Protein AF-0000000079468335 (afdb_homodimer)

Sequence (752 aa):
MAADGNITKDIIYEAVAPDDFESMLDLDRYGNRSTAFDKIISATHDHFWDPLDKKYIDFDEPFDMENEMLLPENMIISLGTDYVSNHLTDWKTRVRFANQSALRSFSSILHGEQGALNLSASLCHVLLDQGAQEYAANQTREEARHVTAFAKYIKARWGRPVEAGPTLKALLIDIIGSPEVYKKIIGMQMLVEGLAMGAFATFFNNINDPLGKKLMQLVMTDEAFHHKFGKIWADRTIPHLSEAEHEIIETWAAHCFQTLLFNLVAPTQQRDLYEEFGLDPDRVIAEMAANMNDETRREDMKEQSNIFRVLVKTLLNAGIITERTRAFYAIYVDLEELKAEGDRMVGDDIAEEGIAYLQEINFKDRIAQSISIAAEMAADGNITKDIIYEAVAPDDFESMLDLDRYGNRSTAFDKIISATHDHFWDPLDKKYIDFDEPFDMENEMLLPENMIISLGTDYVSNHLTDWKTRVRFANQSALRSFSSILHGEQGALNLSASLCHVLLDQGAQEYAANQTREEARHVTAFAKYIKARWGRPVEAGPTLKALLIDIIGSPEVYKKIIGMQMLVEGLAMGAFATFFNNINDPLGKKLMQLVMTDEAFHHKFGKIWADRTIPHLSEAEHEIIETWAAHCFQTLLFNLVAPTQQRDLYEEFGLDPDRVIAEMAANMNDETRREDMKEQSNIFRVLVKTLLNAGIITERTRAFYAIYVDLEELKAEGDRMVGDDIAEEGIAYLQEINFKDRIAQSISIAAE

Radius of gyration: 28.0 Å; Cα contacts (8 Å, |Δi|>4): 1060; chains: 2; bounding box: 54×87×58 Å

Nearest PDB structures (foldseek):
  5omj-assembly1_A-2  TM=6.350E-01  e=4.710E-03  Geobacillus kaustophilus HTA426
  6i92-assembly1_A-2  TM=6.722E-01  e=2.046E-02  Geobacillus kaustophilus HTA426
  6qjv-assembly1_A  TM=6.321E-01  e=1.797E-02  Geobacillus kaustophilus HTA426
  1mty-assembly1_E  TM=4.345E-01  e=3.481E-03  Methylococcus capsulatus str. Bath
  1fyz-assembly1_A  TM=4.329E-01  e=1.167E-02  Methylococcus capsulatus

pLDDT: mean 89.31, std 13.36, range [19.62, 98.69]

InterPro domains:
  IPR009078 Ferritin-like superfamily [SSF47240] (93-313)
  IPR012348 Ribonucleotide reductase-like [G3DSA:1.10.620.20] (77-298)

Foldseek 3Di:
DDPPLQLLAQPQQGWDFLPPCVLLVDPVLVVNADCLQVVLLVCCLLLDDALVDVLQADLLDDDDQQQDAQFDPVVVLLCVFPQNVVLQVDRRLSSNLRNVLVLQVLLQVLVLLVLLLLLLVSVLSIGNRPSSNSVSVSSNVLSVSLNVNSQSNCCSNPNGGDDHFPLSVVLSCDQSPDSRVLSSLCSNLQQSLLLVQLVLLNSLVTGPDPSSVSSSLSSLLSSVSSNVSSLSSLVRRVVPDDPVSLVVQLVVLLVSLVSCLDGNSQLVRVCVSCVVSPHHSVVSNVRSVVVDDLVVQLVQLVDQSRSSVSSVLSCVSSVSDDPVCVVVCVSRYPVVVSVVVPPDHSSPVSNVVSSVVSNCSSPPDPPDDPDPPPDD/DCPDLQLQAQPQQGWDFLPPCVLLVDPVLVVNADCLQVVLLVCCLLLDDALVDVLQADLLDDDDQQQDAQFDPVVVLLCVFPQNVVLCVDRRLSSNLRNVLVLLVLLQVLVLLVLLLLLLVSVLSIGNRPSSNSVSVSSNVLSVSLNVNSQSNCCSNPNGGDDHFPLSVVLSCDQSPDSRVLSSLCSNLQQSLLLVQLVLLNSLVTGPDPSSVSSSLSSLLSSVSSNVSSLSSLVVRVVPDDPVSLVVQLVVLLVSLVSCLDGNSQLVRVCVSQVVSPHHSVVSNVRSVVVDDLVVQLVQLVDQSRSSVSSVLSCVSSVSDDPVCVVVCVSRYPVVVSVVVPPDHSSPVSNVVSSVVSNCSSPPPPPDDPDPPPDD

Secondary structure (DSSP, 8-state):
----S-TTS-TTT-B--TT-GGGGG-THHHHT---TTHHHHHGGGGG---TT-TTT--TT----TTTS-SS-GGG-GGGGSHHHHHH--SHHHHHHHHHHHHHHHHHHHHHHHHHHHHHHHHHHHHB-SHHHHHHHHHHHHHHHHHHHHHHHHHHHHTSS--PPPHHHHHHHHHHHH-S-HHHHIIIIIIIIHHHHHHHHHHHHHH---HHHHHHHHHHHHHHHHHHHHHHHHHHHHGGGS-HHHHHHHHHHHHHHHHHHHHHTT-GGG-HHHHHHTT--HHHHHHHHHHH--HHHHHHHTTSTT-HHHHHHHHHHHTT---HHHHHHHHTTS-HHHHHHTTT--TTHHHHHHHHHHHHHHHHSSTTS-----S--/----S-TTS-TTT-B--TT-GGGGG-THHHHT---TTHHHHHGGGGG---TT-TTT--TT----TTTS-SS-GGG-GGGGSHHHHHH--SHHHHHHHHHHHHHHHHHHHHHHHHHHHHHHHHHHHHB-SHHHHHHHHHHHHHHHHHHHHHHHHHHHHTSS--PPPHHHHHHHHHHHH-S-HHHHIIIIIIIIHHHHHHHHHHHHHH-S-HHHHHHHHHHHHHHHHHHHHHHHHHHHHGGGS-HHHHHHHHHHHHHHHHHHHHHTT-GGGGHHHHHHTT--HHHHHHHHHHH--HHHHHHHTTSTT-HHHHHHHHHHHTT---HHHHHHHHTTS-HHHHHHTTT--TTHHHHHHHHHHHHHHHHSS--S-----S--

Structure (mmCIF, N/CA/C/O backbone):
data_AF-0000000079468335-model_v1
#
loop_
_entity.id
_entity.type
_entity.pdbx_description
1 polymer 'Ferritin-like domain-containing protein'
#
loop_
_atom_site.group_PDB
_atom_site.id
_atom_site.type_symbol
_atom_site.label_atom_id
_atom_site.label_alt_id
_atom_site.label_comp_id
_atom_site.label_asym_id
_atom_site.label_entity_id
_atom_site.label_seq_id
_atom_site.pdbx_PDB_ins_code
_atom_site.Cartn_x
_atom_site.Cartn_y
_atom_site.Cartn_z
_atom_site.occupancy
_atom_site.B_iso_or_equiv
_atom_site.auth_seq_id
_atom_site.auth_comp_id
_atom_site.auth_asym_id
_atom_site.auth_atom_id
_atom_site.pdbx_PDB_model_num
ATOM 1 N N . MET A 1 1 ? 22.875 6.773 -27.469 1 20.38 1 MET A N 1
ATOM 2 C CA . MET A 1 1 ? 21.562 6.547 -26.891 1 20.38 1 MET A CA 1
ATOM 3 C C . MET A 1 1 ? 21.188 7.672 -25.938 1 20.38 1 MET A C 1
ATOM 5 O O . MET A 1 1 ? 21.922 7.961 -24.984 1 20.38 1 MET A O 1
ATOM 9 N N . ALA A 1 2 ? 20.5 8.859 -26.391 1 25.11 2 ALA A N 1
ATOM 10 C CA . ALA A 1 2 ? 20.438 10.297 -26.141 1 25.11 2 ALA A CA 1
ATOM 11 C C . ALA A 1 2 ? 20.156 10.594 -24.672 1 25.11 2 ALA A C 1
ATOM 13 O O . ALA A 1 2 ? 19.25 10.016 -24.078 1 25.11 2 ALA A O 1
ATOM 14 N N . ALA A 1 3 ? 20.984 10.961 -23.719 1 30.55 3 ALA A N 1
ATOM 15 C CA . ALA A 1 3 ? 21.016 11.477 -22.359 1 30.55 3 ALA A CA 1
ATOM 16 C C . ALA A 1 3 ? 19.875 12.461 -22.109 1 30.55 3 ALA A C 1
ATOM 18 O O . ALA A 1 3 ? 20.078 13.68 -22.219 1 30.55 3 ALA A O 1
ATOM 19 N N . ASP A 1 4 ? 18.688 12.344 -22.641 1 31.5 4 ASP A N 1
ATOM 20 C CA . ASP A 1 4 ? 17.688 13.406 -22.594 1 31.5 4 ASP A CA 1
ATOM 21 C C . ASP A 1 4 ? 17.344 13.781 -21.156 1 31.5 4 ASP A C 1
ATOM 23 O O . ASP A 1 4 ? 17.516 12.969 -20.25 1 31.5 4 ASP A O 1
ATOM 27 N N . GLY A 1 5 ? 17.312 14.992 -20.547 1 39.38 5 GLY A N 1
ATOM 28 C CA . GLY A 1 5 ? 17 15.836 -19.391 1 39.38 5 GLY A CA 1
ATOM 29 C C . GLY A 1 5 ? 15.922 15.25 -18.5 1 39.38 5 GLY A C 1
ATOM 30 O O . GLY A 1 5 ? 15.32 15.969 -17.703 1 39.38 5 GLY A O 1
ATOM 31 N N . ASN A 1 6 ? 15.352 14.188 -18.797 1 48.69 6 ASN A N 1
ATOM 32 C CA . ASN A 1 6 ? 14.141 13.68 -18.156 1 48.69 6 ASN A CA 1
ATOM 33 C C . ASN A 1 6 ? 14.461 12.992 -16.828 1 48.69 6 ASN A C 1
ATOM 35 O O . ASN A 1 6 ? 15.039 11.906 -16.812 1 48.69 6 ASN A O 1
ATOM 39 N N . ILE A 1 7 ? 14.703 13.828 -15.766 1 54.06 7 ILE A N 1
ATOM 40 C CA . ILE A 1 7 ? 14.891 13.422 -14.375 1 54.06 7 ILE A CA 1
ATOM 41 C C . ILE A 1 7 ? 13.867 12.359 -14.008 1 54.06 7 ILE A C 1
ATOM 43 O O . ILE A 1 7 ? 13.688 12.039 -12.828 1 54.06 7 ILE A O 1
ATOM 47 N N . THR A 1 8 ? 13.148 11.891 -14.992 1 54.62 8 THR A N 1
ATOM 48 C CA . THR A 1 8 ? 12.164 10.852 -14.711 1 54.62 8 THR A CA 1
ATOM 49 C C . THR A 1 8 ? 12.852 9.555 -14.289 1 54.62 8 THR A C 1
ATOM 51 O O . THR A 1 8 ? 12.258 8.727 -13.594 1 54.62 8 THR A O 1
ATOM 54 N N . LYS A 1 9 ? 14.219 9.508 -14.68 1 56.38 9 LYS A N 1
ATOM 55 C CA . LYS A 1 9 ? 14.852 8.227 -14.352 1 56.38 9 LYS A CA 1
ATOM 56 C C . LYS A 1 9 ? 15.695 8.344 -13.094 1 56.38 9 LYS A C 1
ATOM 58 O O . LYS A 1 9 ? 16.516 9.266 -12.969 1 56.38 9 LYS A O 1
ATOM 63 N N . ASP A 1 10 ? 15.148 7.82 -12.031 1 57.78 10 ASP A N 1
ATOM 64 C CA . ASP A 1 10 ? 15.984 7.727 -10.836 1 57.78 10 ASP A CA 1
ATOM 65 C C . ASP A 1 10 ? 17.125 6.738 -11.047 1 57.78 10 ASP A C 1
ATOM 67 O O . ASP A 1 10 ? 16.891 5.559 -11.305 1 57.78 10 ASP A O 1
ATOM 71 N N . ILE A 1 11 ? 18.266 7.27 -11.227 1 60.5 11 ILE A N 1
ATOM 72 C CA . ILE A 1 11 ? 19.453 6.5 -11.57 1 60.5 11 ILE A CA 1
ATOM 73 C C . ILE A 1 11 ? 19.656 5.387 -10.547 1 60.5 11 ILE A C 1
ATOM 75 O O . ILE A 1 11 ? 20.078 4.281 -10.898 1 60.5 11 ILE A O 1
ATOM 79 N N . ILE A 1 12 ? 19.25 5.648 -9.398 1 61.47 12 ILE A N 1
ATOM 80 C CA . ILE A 1 12 ? 19.656 4.691 -8.367 1 61.47 12 ILE A CA 1
ATOM 81 C C . ILE A 1 12 ? 18.562 3.625 -8.211 1 61.47 12 ILE A C 1
ATOM 83 O O . ILE A 1 12 ? 18.875 2.43 -8.148 1 61.47 12 ILE A O 1
ATOM 87 N N . TYR A 1 13 ? 17.391 4.035 -8.211 1 71.38 13 TYR A N 1
ATOM 88 C CA . TYR A 1 13 ? 16.359 3.037 -7.977 1 71.38 13 TYR A CA 1
ATOM 89 C C . TYR A 1 13 ? 15.641 2.678 -9.273 1 71.38 13 TYR A C 1
ATOM 91 O O . TYR A 1 13 ? 14.812 1.758 -9.297 1 71.38 13 TYR A O 1
ATOM 99 N N . GLU A 1 14 ? 16.094 3.201 -10.305 1 80.69 14 GLU A N 1
ATOM 100 C CA . GLU A 1 14 ? 15.445 3.02 -11.594 1 80.69 14 GLU A CA 1
ATOM 101 C C . GLU A 1 14 ? 13.945 3.264 -11.5 1 80.69 14 GLU A C 1
ATOM 103 O O . GLU A 1 14 ? 13.328 2.971 -10.469 1 80.69 14 GLU A O 1
ATOM 108 N N . ALA A 1 15 ? 13.414 3.953 -12.305 1 86.94 15 ALA A N 1
ATOM 109 C CA . ALA A 1 15 ? 11.992 4.273 -12.32 1 86.94 15 ALA A CA 1
ATOM 110 C C . ALA A 1 15 ? 11.398 4.102 -13.719 1 86.94 15 ALA A C 1
ATOM 112 O O . ALA A 1 15 ? 12.125 4.168 -14.719 1 86.94 15 ALA A O 1
ATOM 113 N N . VAL A 1 16 ? 10.133 3.75 -13.75 1 89 16 VAL A N 1
ATOM 114 C CA . VAL A 1 16 ? 9.398 3.602 -15 1 89 16 VAL A CA 1
ATOM 115 C C . VAL A 1 16 ? 8.125 4.434 -14.945 1 89 16 VAL A C 1
ATOM 117 O O . VAL A 1 16 ? 7.773 4.988 -13.898 1 89 16 VAL A O 1
ATOM 120 N N . ALA A 1 17 ? 7.469 4.574 -16.109 1 87.69 17 ALA A N 1
ATOM 121 C CA . ALA A 1 17 ? 6.18 5.258 -16.141 1 87.69 17 ALA A CA 1
ATOM 122 C C . ALA A 1 17 ? 5.137 4.504 -15.32 1 87.69 17 ALA A C 1
ATOM 124 O O . ALA A 1 17 ? 5.152 3.271 -15.266 1 87.69 17 ALA A O 1
ATOM 125 N N . PRO A 1 18 ? 4.23 5.191 -14.688 1 86.94 18 PRO A N 1
ATOM 126 C CA . PRO A 1 18 ? 3.254 4.543 -13.805 1 86.94 18 PRO A CA 1
ATOM 127 C C . PRO A 1 18 ? 2.381 3.529 -14.539 1 86.94 18 PRO A C 1
ATOM 129 O O . PRO A 1 18 ? 1.828 2.619 -13.922 1 86.94 18 PRO A O 1
ATOM 132 N N . ASP A 1 19 ? 2.25 3.658 -15.859 1 87.94 19 ASP A N 1
ATOM 133 C CA . ASP A 1 19 ? 1.383 2.748 -16.594 1 87.94 19 ASP A CA 1
ATOM 134 C C . ASP A 1 19 ? 2.197 1.651 -17.281 1 87.94 19 ASP A C 1
ATOM 136 O O . ASP A 1 19 ? 1.667 0.897 -18.109 1 87.94 19 ASP A O 1
ATOM 140 N N . ASP A 1 20 ? 3.455 1.596 -16.984 1 91.94 20 ASP A N 1
ATOM 141 C CA . ASP A 1 20 ? 4.328 0.598 -17.594 1 91.94 20 ASP A CA 1
ATOM 142 C C . ASP A 1 20 ? 4.5 -0.615 -16.672 1 91.94 20 ASP A C 1
ATOM 144 O O . ASP A 1 20 ? 5.613 -0.935 -16.266 1 91.94 20 ASP A O 1
ATOM 148 N N . PHE A 1 21 ? 3.443 -1.378 -16.469 1 94.5 21 PHE A N 1
ATOM 149 C CA . PHE A 1 21 ? 3.496 -2.551 -15.602 1 94.5 21 PHE A CA 1
ATOM 150 C C . PHE A 1 21 ? 4.414 -3.617 -16.188 1 94.5 21 PHE A C 1
ATOM 152 O O . PHE A 1 21 ? 5.051 -4.371 -15.453 1 94.5 21 PHE A O 1
ATOM 159 N N . GLU A 1 22 ? 4.492 -3.65 -17.469 1 93.88 22 GLU A N 1
ATOM 160 C CA . GLU A 1 22 ? 5.312 -4.668 -18.109 1 93.88 22 GLU A CA 1
ATOM 161 C C . GLU A 1 22 ? 6.758 -4.605 -17.641 1 93.88 22 GLU A C 1
ATOM 163 O O . GLU A 1 22 ? 7.414 -5.637 -17.469 1 93.88 22 GLU A O 1
ATOM 168 N N . SER A 1 23 ? 7.215 -3.398 -17.375 1 92.5 23 SER A N 1
ATOM 169 C CA . SER A 1 23 ? 8.578 -3.223 -16.891 1 92.5 23 SER A CA 1
ATOM 170 C C . SER A 1 23 ? 8.75 -3.82 -15.5 1 92.5 23 SER A C 1
ATOM 172 O O . SER A 1 23 ? 9.859 -4.188 -15.109 1 92.5 23 SER A O 1
ATOM 174 N N . MET A 1 24 ? 7.656 -3.975 -14.75 1 93.62 24 MET A N 1
ATOM 175 C CA . MET A 1 24 ? 7.703 -4.531 -13.406 1 93.62 24 MET A CA 1
ATOM 176 C C . MET A 1 24 ? 7.855 -6.051 -13.453 1 93.62 24 MET A C 1
ATOM 178 O O . MET A 1 24 ? 8.102 -6.684 -12.422 1 93.62 24 MET A O 1
ATOM 182 N N . LEU A 1 25 ? 7.777 -6.605 -14.648 1 94.56 25 LEU A N 1
ATOM 183 C CA . LEU A 1 25 ? 7.93 -8.047 -14.812 1 94.56 25 LEU A CA 1
ATOM 184 C C . LEU A 1 25 ? 9.336 -8.391 -15.305 1 94.56 25 LEU A C 1
ATOM 186 O O . LEU A 1 25 ? 9.633 -9.562 -15.562 1 94.56 25 LEU A O 1
ATOM 190 N N . ASP A 1 26 ? 10.156 -7.367 -15.359 1 92.31 26 ASP A N 1
ATOM 191 C CA . ASP A 1 26 ? 11.531 -7.598 -15.789 1 92.31 26 ASP A CA 1
ATOM 192 C C . ASP A 1 26 ? 12.273 -8.492 -14.805 1 92.31 26 ASP A C 1
ATOM 194 O O . ASP A 1 26 ? 12.188 -8.289 -13.586 1 92.31 26 ASP A O 1
ATOM 198 N N . LEU A 1 27 ? 13.07 -9.383 -15.32 1 94.19 27 LEU A N 1
ATOM 199 C CA . LEU A 1 27 ? 13.688 -10.438 -14.516 1 94.19 27 LEU A CA 1
ATOM 200 C C . LEU A 1 27 ? 14.867 -9.891 -13.719 1 94.19 27 LEU A C 1
ATOM 202 O O . LEU A 1 27 ? 15.18 -10.398 -12.641 1 94.19 27 LEU A O 1
ATOM 206 N N . ASP A 1 28 ? 15.492 -8.867 -14.156 1 91.62 28 ASP A N 1
ATOM 207 C CA . ASP A 1 28 ? 16.703 -8.359 -13.523 1 91.62 28 ASP A CA 1
ATOM 208 C C . ASP A 1 28 ? 16.391 -7.621 -12.227 1 91.62 28 ASP A C 1
ATOM 210 O O . ASP A 1 28 ? 17.281 -7.418 -11.391 1 91.62 28 ASP A O 1
ATOM 214 N N . ARG A 1 29 ? 15.188 -7.242 -12.109 1 91 29 ARG A N 1
ATOM 215 C CA . ARG A 1 29 ? 14.828 -6.43 -10.953 1 91 29 ARG A CA 1
ATOM 216 C C . ARG A 1 29 ? 14.984 -7.223 -9.656 1 91 29 ARG A C 1
ATOM 218 O O . ARG A 1 29 ? 15.328 -6.66 -8.617 1 91 29 ARG A O 1
ATOM 225 N N . TYR A 1 30 ? 14.812 -8.5 -9.742 1 89.25 30 TYR A N 1
ATOM 226 C CA . TYR A 1 30 ? 14.789 -9.32 -8.539 1 89.25 30 TYR A CA 1
ATOM 227 C C . TYR A 1 30 ? 16.203 -9.578 -8.031 1 89.25 30 TYR A C 1
ATOM 229 O O . TYR A 1 30 ? 16.422 -9.641 -6.82 1 89.25 30 TYR A O 1
ATOM 237 N N . GLY A 1 31 ? 17.141 -9.617 -8.906 1 88 31 GLY A N 1
ATOM 238 C CA . GLY A 1 31 ? 18.531 -9.758 -8.523 1 88 31 GLY A CA 1
ATOM 239 C C . GLY A 1 31 ? 19.172 -8.445 -8.109 1 88 31 GLY A C 1
ATOM 240 O O . GLY A 1 31 ? 20.172 -8.43 -7.398 1 88 31 GLY A O 1
ATOM 241 N N . ASN A 1 32 ? 18.578 -7.332 -8.422 1 89.19 32 ASN A N 1
ATOM 242 C CA . ASN A 1 32 ? 19.141 -6.004 -8.195 1 89.19 32 ASN A CA 1
ATOM 243 C C . ASN A 1 32 ? 18.469 -5.312 -7.008 1 89.19 32 ASN A C 1
ATOM 245 O O . ASN A 1 32 ? 18.625 -4.105 -6.82 1 89.19 32 ASN A O 1
ATOM 249 N N . ARG A 1 33 ? 17.812 -6.012 -6.195 1 92 33 ARG A N 1
ATOM 250 C CA . ARG A 1 33 ? 17.094 -5.426 -5.066 1 92 33 ARG A CA 1
ATOM 251 C C . ARG A 1 33 ? 18.047 -4.688 -4.137 1 92 33 ARG A C 1
ATOM 253 O O . ARG A 1 33 ? 19.031 -5.262 -3.66 1 92 33 ARG A O 1
ATOM 260 N N . SER A 1 34 ? 17.734 -3.404 -3.85 1 90.06 34 SER A N 1
ATOM 261 C CA . SER A 1 34 ? 18.484 -2.658 -2.842 1 90.06 34 SER A CA 1
ATOM 262 C C . SER A 1 34 ? 18.125 -3.119 -1.434 1 90.06 34 SER A C 1
ATOM 264 O O . SER A 1 34 ? 16.953 -3.389 -1.145 1 90.06 34 SER A O 1
ATOM 266 N N . THR A 1 35 ? 19.125 -3.129 -0.581 1 90.75 35 THR A N 1
ATOM 267 C CA . THR A 1 35 ? 18.906 -3.508 0.81 1 90.75 35 THR A CA 1
ATOM 268 C C . THR A 1 35 ? 18.797 -2.273 1.699 1 90.75 35 THR A C 1
ATOM 270 O O . THR A 1 35 ? 18.672 -2.389 2.92 1 90.75 35 THR A O 1
ATOM 273 N N . ALA A 1 36 ? 18.797 -1.124 1.112 1 87.94 36 ALA A N 1
ATOM 274 C CA . ALA A 1 36 ? 18.875 0.144 1.834 1 87.94 36 ALA A CA 1
ATOM 275 C C . ALA A 1 36 ? 17.656 0.334 2.74 1 87.94 36 ALA A C 1
ATOM 277 O O . ALA A 1 36 ? 17.734 1.031 3.754 1 87.94 36 ALA A O 1
ATOM 278 N N . PHE A 1 37 ? 16.562 -0.344 2.373 1 90.38 37 PHE A N 1
ATOM 279 C CA . PHE A 1 37 ? 15.312 -0.078 3.074 1 90.38 37 PHE A CA 1
ATOM 280 C C . PHE A 1 37 ? 14.914 -1.264 3.947 1 90.38 37 PHE A C 1
ATOM 282 O O . PHE A 1 37 ? 13.906 -1.216 4.648 1 90.38 37 PHE A O 1
ATOM 289 N N . ASP A 1 38 ? 15.68 -2.314 3.967 1 91.88 38 ASP A N 1
ATOM 290 C CA . ASP A 1 38 ? 15.312 -3.57 4.613 1 91.88 38 ASP A CA 1
ATOM 291 C C . ASP A 1 38 ? 15.086 -3.373 6.109 1 91.88 38 ASP A C 1
ATOM 293 O O . ASP A 1 38 ? 14.102 -3.871 6.664 1 91.88 38 ASP A O 1
ATOM 297 N N . LYS A 1 39 ? 15.891 -2.598 6.719 1 88.12 39 LYS A N 1
ATOM 298 C CA . LYS A 1 39 ? 15.789 -2.416 8.164 1 88.12 39 LYS A CA 1
ATOM 299 C C . LYS A 1 39 ? 14.523 -1.647 8.539 1 88.12 39 LYS A C 1
ATOM 301 O O . LYS A 1 39 ? 13.867 -1.971 9.523 1 88.12 39 LYS A O 1
ATOM 306 N N . ILE A 1 40 ? 14.227 -0.656 7.789 1 87.94 40 ILE A N 1
ATOM 307 C CA . ILE A 1 40 ? 13.062 0.159 8.117 1 87.94 40 ILE A CA 1
ATOM 308 C C . ILE A 1 40 ? 11.781 -0.616 7.797 1 87.94 40 ILE A C 1
ATOM 310 O O . ILE A 1 40 ? 10.773 -0.472 8.484 1 87.94 40 ILE A O 1
ATOM 314 N N . ILE A 1 41 ? 11.844 -1.469 6.773 1 90.31 41 ILE A N 1
ATOM 315 C CA . ILE A 1 41 ? 10.703 -2.32 6.449 1 90.31 41 ILE A CA 1
ATOM 316 C C . ILE A 1 41 ? 10.469 -3.32 7.582 1 90.31 41 ILE A C 1
ATOM 318 O O . ILE A 1 41 ? 9.344 -3.484 8.055 1 90.31 41 ILE A O 1
ATOM 322 N N . SER A 1 42 ? 11.508 -3.875 8.062 1 87.5 42 SER A N 1
ATOM 323 C CA . SER A 1 42 ? 11.422 -4.879 9.117 1 87.5 42 SER A CA 1
ATOM 324 C C . SER A 1 42 ? 10.922 -4.273 10.422 1 87.5 42 SER A C 1
ATOM 326 O O . SER A 1 42 ? 10.25 -4.945 11.211 1 87.5 42 SER A O 1
ATOM 328 N N . ALA A 1 43 ? 11.156 -3.008 10.648 1 85.31 43 ALA A N 1
ATOM 329 C CA . ALA A 1 43 ? 10.82 -2.34 11.906 1 85.31 43 ALA A CA 1
ATOM 330 C C . ALA A 1 43 ? 9.336 -2.004 11.969 1 85.31 43 ALA A C 1
ATOM 332 O O . ALA A 1 43 ? 8.82 -1.614 13.023 1 85.31 43 ALA A O 1
ATOM 333 N N . THR A 1 44 ? 8.625 -2.217 10.891 1 84.31 44 THR A N 1
ATOM 334 C CA . THR A 1 44 ? 7.23 -1.803 10.82 1 84.31 44 THR A CA 1
ATOM 335 C C . THR A 1 44 ? 6.391 -2.553 11.844 1 84.31 44 THR A C 1
ATOM 337 O O . THR A 1 44 ? 5.445 -1.995 12.406 1 84.31 44 THR A O 1
ATOM 340 N N . HIS A 1 45 ? 6.707 -3.781 12.102 1 81.75 45 HIS A N 1
ATOM 341 C CA . HIS A 1 45 ? 5.965 -4.574 13.07 1 81.75 45 HIS A CA 1
ATOM 342 C C . HIS A 1 45 ? 6.109 -4.004 14.477 1 81.75 45 HIS A C 1
ATOM 344 O O . HIS A 1 45 ? 5.176 -4.078 15.281 1 81.75 45 HIS A O 1
ATOM 350 N N . ASP A 1 46 ? 7.184 -3.348 14.727 1 81.94 46 ASP A N 1
ATOM 351 C CA . ASP A 1 46 ? 7.508 -2.867 16.062 1 81.94 46 ASP A CA 1
ATOM 352 C C . ASP A 1 46 ? 6.707 -1.614 16.406 1 81.94 46 ASP A C 1
ATOM 354 O O . ASP A 1 46 ? 6.512 -1.298 17.578 1 81.94 46 ASP A O 1
ATOM 358 N N . HIS A 1 47 ? 6.273 -0.956 15.414 1 88.38 47 HIS A N 1
ATOM 359 C CA . HIS A 1 47 ? 5.547 0.275 15.711 1 88.38 47 HIS A CA 1
ATOM 360 C C . HIS A 1 47 ? 4.148 0.244 15.102 1 88.38 47 HIS A C 1
ATOM 362 O O . HIS A 1 47 ? 3.57 1.293 14.812 1 88.38 47 HIS A O 1
ATOM 368 N N . PHE A 1 48 ? 3.67 -0.942 14.984 1 90.62 48 PHE A N 1
ATOM 369 C CA . PHE A 1 48 ? 2.309 -1.098 14.484 1 90.62 48 PHE A CA 1
ATOM 370 C C . PHE A 1 48 ? 1.296 -0.571 15.492 1 90.62 48 PHE A C 1
ATOM 372 O O . PHE A 1 48 ? 1.446 -0.781 16.703 1 90.62 48 PHE A O 1
ATOM 379 N N . TRP A 1 49 ? 0.307 0.086 15.023 1 95.31 49 TRP A N 1
ATOM 380 C CA . TRP A 1 49 ? -0.878 0.448 15.797 1 95.31 49 TRP A CA 1
ATOM 381 C C . TRP A 1 49 ? -2.113 0.496 14.906 1 95.31 49 TRP A C 1
ATOM 383 O O . TRP A 1 49 ? -2.002 0.608 13.68 1 95.31 49 TRP A O 1
ATOM 393 N N . ASP A 1 50 ? -3.275 0.25 15.5 1 94.94 50 ASP A N 1
ATOM 394 C CA . ASP A 1 50 ? -4.562 0.182 14.82 1 94.94 50 ASP A CA 1
ATOM 395 C C . ASP A 1 50 ? -5.516 1.255 15.336 1 94.94 50 ASP A C 1
ATOM 397 O O . ASP A 1 50 ? -5.957 1.196 16.484 1 94.94 50 ASP A O 1
ATOM 401 N N . PRO A 1 51 ? -5.867 2.24 14.453 1 96.62 51 PRO A N 1
ATOM 402 C CA . PRO A 1 51 ? -6.766 3.309 14.891 1 96.62 51 PRO A CA 1
ATOM 403 C C . PRO A 1 51 ? -8.18 2.809 15.188 1 96.62 51 PRO A C 1
ATOM 405 O O . PRO A 1 51 ? -9.008 3.555 15.719 1 96.62 51 PRO A O 1
ATOM 408 N N . LEU A 1 52 ? -8.461 1.539 14.945 1 95.19 52 LEU A N 1
ATOM 409 C CA . LEU A 1 52 ? -9.789 0.994 15.172 1 95.19 52 LEU A CA 1
ATOM 410 C C . LEU A 1 52 ? -9.828 0.176 16.453 1 95.19 52 LEU A C 1
ATOM 412 O O . LEU A 1 52 ? -10.875 -0.356 16.828 1 95.19 52 LEU A O 1
ATOM 416 N N . ASP A 1 53 ? -8.734 0.071 17.094 1 94.38 53 ASP A N 1
ATOM 417 C CA . ASP A 1 53 ? -8.617 -0.692 18.344 1 94.38 53 ASP A CA 1
ATOM 418 C C . ASP A 1 53 ? -8.367 0.229 19.531 1 94.38 53 ASP A C 1
ATOM 420 O O . ASP A 1 53 ? -7.348 0.917 19.594 1 94.38 53 ASP A O 1
ATOM 424 N N . LYS A 1 54 ? -9.156 0.177 20.516 1 95.25 54 LYS A N 1
ATOM 425 C CA . LYS A 1 54 ? -9.117 1.068 21.672 1 95.25 54 LYS A CA 1
ATOM 426 C C . LYS A 1 54 ? -7.871 0.82 22.516 1 95.25 54 LYS A C 1
ATOM 428 O O . LYS A 1 54 ? -7.496 1.657 23.344 1 95.25 54 LYS A O 1
ATOM 433 N N . LYS A 1 55 ? -7.227 -0.306 22.281 1 92.75 55 LYS A N 1
ATOM 434 C CA . LYS A 1 55 ? -6.008 -0.553 23.031 1 92.75 55 LYS A CA 1
ATOM 435 C C . LYS A 1 55 ? -4.902 0.421 22.641 1 92.75 55 LYS A C 1
ATOM 437 O O . LYS A 1 55 ? -4.004 0.707 23.438 1 92.75 55 LYS A O 1
ATOM 442 N N . TYR A 1 56 ? -4.984 0.92 21.391 1 95.19 56 TYR A N 1
ATOM 443 C CA . TYR A 1 56 ? -3.982 1.871 20.922 1 95.19 56 TYR A CA 1
ATOM 444 C C . TYR A 1 56 ? -4.457 3.305 21.109 1 95.19 56 TYR A C 1
ATOM 446 O O . TYR A 1 56 ? -3.701 4.156 21.578 1 95.19 56 TYR A O 1
ATOM 454 N N . ILE A 1 57 ? -5.672 3.6 20.812 1 97.06 57 ILE A N 1
ATOM 455 C CA . ILE A 1 57 ? -6.242 4.941 20.859 1 97.06 57 ILE A CA 1
ATOM 456 C C . ILE A 1 57 ? -7.762 4.855 20.938 1 97.06 57 ILE A C 1
ATOM 458 O O . ILE A 1 57 ? -8.391 4.109 20.188 1 97.06 57 ILE A O 1
ATOM 462 N N . ASP A 1 58 ? -8.375 5.562 21.875 1 98 58 ASP A N 1
ATOM 463 C CA . ASP A 1 58 ? -9.812 5.559 22.109 1 98 58 ASP A CA 1
ATOM 464 C C . ASP A 1 58 ? -10.438 6.895 21.719 1 98 58 ASP A C 1
ATOM 466 O O . ASP A 1 58 ? -10.438 7.844 22.5 1 98 58 ASP A O 1
ATOM 470 N N . PHE A 1 59 ? -11.125 6.938 20.609 1 98.06 59 PHE A N 1
ATOM 471 C CA . PHE A 1 59 ? -11.648 8.18 20.047 1 98.06 59 PHE A CA 1
ATOM 472 C C . PHE A 1 59 ? -12.914 8.609 20.781 1 98.06 59 PHE A C 1
ATOM 474 O O . PHE A 1 59 ? -13.453 9.68 20.516 1 98.06 59 PHE A O 1
ATOM 481 N N . ASP A 1 60 ? -13.336 7.832 21.812 1 97.44 60 ASP A N 1
ATOM 482 C CA . ASP A 1 60 ? -14.492 8.203 22.625 1 97.44 60 ASP A CA 1
ATOM 483 C C . ASP A 1 60 ? -14.07 9.086 23.797 1 97.44 60 ASP A C 1
ATOM 485 O O . ASP A 1 60 ? -14.922 9.641 24.5 1 97.44 60 ASP A O 1
ATOM 489 N N . GLU A 1 61 ? -12.812 9.203 24.016 1 97.62 61 GLU A N 1
ATOM 490 C CA . GLU A 1 61 ? -12.344 10.07 25.094 1 97.62 61 GLU A CA 1
ATOM 491 C C . GLU A 1 61 ? -12.906 11.484 24.953 1 97.62 61 GLU A C 1
ATOM 493 O O . GLU A 1 61 ? -12.773 12.102 23.891 1 97.62 61 GLU A O 1
ATOM 498 N N . PRO A 1 62 ? -13.477 12 25.984 1 97.38 62 PRO A N 1
ATOM 499 C CA . PRO A 1 62 ? -14.148 13.297 25.859 1 97.38 62 PRO A CA 1
ATOM 500 C C . PRO A 1 62 ? -13.172 14.469 25.938 1 97.38 62 PRO A C 1
ATOM 502 O O . PRO A 1 62 ? -12.055 14.32 26.438 1 97.38 62 PRO A O 1
ATOM 505 N N . PHE A 1 63 ? -13.609 15.617 25.422 1 98.38 63 PHE A N 1
ATOM 506 C CA . PHE A 1 63 ? -12.969 16.922 25.516 1 98.38 63 PHE A CA 1
ATOM 507 C C . PHE A 1 63 ? -14 18.047 25.453 1 98.38 63 PHE A C 1
ATOM 509 O O . PHE A 1 63 ? -14.953 17.969 24.672 1 98.38 63 PHE A O 1
ATOM 516 N N . ASP A 1 64 ? -13.906 19.047 26.281 1 98.38 64 ASP A N 1
ATOM 517 C CA . ASP A 1 64 ? -14.891 20.125 26.344 1 98.38 64 ASP A CA 1
ATOM 518 C C . ASP A 1 64 ? -14.656 21.141 25.219 1 98.38 64 ASP A C 1
ATOM 520 O O . ASP A 1 64 ? -14.172 22.25 25.469 1 98.38 64 ASP A O 1
ATOM 524 N N . MET A 1 65 ? -15.172 20.906 24.094 1 97.88 65 MET A N 1
ATOM 525 C CA . MET A 1 65 ? -14.961 21.703 22.891 1 97.88 65 MET A CA 1
ATOM 526 C C . MET A 1 65 ? -15.641 23.062 23.016 1 97.88 65 MET A C 1
ATOM 528 O O . MET A 1 65 ? -15.305 24 22.281 1 97.88 65 MET A O 1
ATOM 532 N N . GLU A 1 66 ? -16.469 23.25 23.922 1 97 66 GLU A N 1
ATOM 533 C CA . GLU A 1 66 ? -17.234 24.484 24.047 1 97 66 GLU A CA 1
ATOM 534 C C . GLU A 1 66 ? -16.531 25.484 24.969 1 97 66 GLU A C 1
ATOM 536 O O . GLU A 1 66 ? -16.719 26.703 24.844 1 97 66 GLU A O 1
ATOM 541 N N . ASN A 1 67 ? -15.727 24.891 25.859 1 98 67 ASN A N 1
ATOM 542 C CA . ASN A 1 67 ? -15.172 25.781 26.875 1 98 67 ASN A CA 1
ATOM 543 C C . ASN A 1 67 ? -13.648 25.719 26.906 1 98 67 ASN A C 1
ATOM 545 O O . ASN A 1 67 ? -13.008 26.5 27.594 1 98 67 ASN A O 1
ATOM 549 N N . GLU A 1 68 ? -13.062 24.812 26.188 1 98.31 68 GLU A N 1
ATOM 550 C CA . GLU A 1 68 ? -11.609 24.672 26.188 1 98.31 68 GLU A CA 1
ATOM 551 C C . GLU A 1 68 ? -11.055 24.719 24.766 1 98.31 68 GLU A C 1
ATOM 553 O O . GLU A 1 68 ? -11.594 24.094 23.859 1 98.31 68 GLU A O 1
ATOM 558 N N . MET A 1 69 ? -10.008 25.547 24.625 1 98.44 69 MET A N 1
ATOM 559 C CA . MET A 1 69 ? -9.312 25.578 23.344 1 98.44 69 MET A CA 1
ATOM 560 C C . MET A 1 69 ? -8.43 24.359 23.156 1 98.44 69 MET A C 1
ATOM 562 O O . MET A 1 69 ? -7.703 23.969 24.078 1 98.44 69 MET A O 1
ATOM 566 N N . LEU A 1 70 ? -8.516 23.75 22.016 1 98.38 70 LEU A N 1
ATOM 567 C CA . LEU A 1 70 ? -7.656 22.609 21.703 1 98.38 70 LEU A CA 1
ATOM 568 C C . LEU A 1 70 ? -6.188 23.031 21.672 1 98.38 70 LEU A C 1
ATOM 570 O O . LEU A 1 70 ? -5.316 22.266 22.109 1 98.38 70 LEU A O 1
ATOM 574 N N . LEU A 1 71 ? -5.965 24.203 21.125 1 97.56 71 LEU A N 1
ATOM 575 C CA . LEU A 1 71 ? -4.629 24.781 21.047 1 97.56 71 LEU A CA 1
ATOM 576 C C . LEU A 1 71 ? -4.559 26.078 21.828 1 97.56 71 LEU A C 1
ATOM 578 O O . LEU A 1 71 ? -5.555 26.797 21.938 1 97.56 71 LEU A O 1
ATOM 582 N N . PRO A 1 72 ? -3.369 26.344 22.344 1 96.56 72 PRO A N 1
ATOM 583 C CA . PRO A 1 72 ? -3.234 27.625 23.047 1 96.56 72 PRO A CA 1
ATOM 584 C C . PRO A 1 72 ? -3.57 28.828 22.156 1 96.56 72 PRO A C 1
ATOM 586 O O . PRO A 1 72 ? -3.283 28.797 20.953 1 96.56 72 PRO A O 1
ATOM 589 N N . GLU A 1 73 ? -4.062 29.828 22.781 1 95.81 73 GLU A N 1
ATOM 590 C CA . GLU A 1 73 ? -4.586 30.984 22.062 1 95.81 73 GLU A CA 1
ATOM 591 C C . GLU A 1 73 ? -3.508 31.641 21.188 1 95.81 73 GLU A C 1
ATOM 593 O O . GLU A 1 73 ? -3.793 32.125 20.094 1 95.81 73 GLU A O 1
ATOM 598 N N . ASN A 1 74 ? -2.281 31.641 21.672 1 91.81 74 ASN A N 1
ATOM 599 C CA . ASN A 1 74 ? -1.199 32.312 20.969 1 91.81 74 ASN A CA 1
ATOM 600 C C . ASN A 1 74 ? -0.87 31.609 19.641 1 91.81 74 ASN A C 1
ATOM 602 O O . ASN A 1 74 ? -0.163 32.188 18.812 1 91.81 74 ASN A O 1
ATOM 606 N N . MET A 1 75 ? -1.439 30.391 19.422 1 91.81 75 MET A N 1
ATOM 607 C CA . MET A 1 75 ? -1.213 29.656 18.172 1 91.81 75 MET A CA 1
ATOM 608 C C . MET A 1 75 ? -2.281 30 17.141 1 91.81 75 MET A C 1
ATOM 610 O O . MET A 1 75 ? -2.154 29.641 15.977 1 91.81 75 MET A O 1
ATOM 614 N N . ILE A 1 76 ? -3.309 30.641 17.641 1 94 76 ILE A N 1
ATOM 615 C CA . ILE A 1 76 ? -4.332 31.141 16.734 1 94 76 ILE A CA 1
ATOM 616 C C . ILE A 1 76 ? -3.973 32.562 16.281 1 94 76 ILE A C 1
ATOM 618 O O . ILE A 1 76 ? -4.402 33.531 16.891 1 94 76 ILE A O 1
ATOM 622 N N . ILE A 1 77 ? -3.326 32.656 15.234 1 88.81 77 ILE A N 1
ATOM 623 C CA . ILE A 1 77 ? -2.635 33.875 14.805 1 88.81 77 ILE A CA 1
ATOM 624 C C . ILE A 1 77 ? -3.631 35.031 14.703 1 88.81 77 ILE A C 1
ATOM 626 O O . ILE A 1 77 ? -3.33 36.156 15.117 1 88.81 77 ILE A O 1
ATOM 630 N N . SER A 1 78 ? -4.77 34.812 14.195 1 93.31 78 SER A N 1
ATOM 631 C CA . SER A 1 78 ? -5.758 35.875 13.992 1 93.31 78 SER A CA 1
ATOM 632 C C . SER A 1 78 ? -6.23 36.469 15.32 1 93.31 78 SER A C 1
ATOM 634 O O . SER A 1 78 ? -6.617 37.625 15.391 1 93.31 78 SER A O 1
ATOM 636 N N . LEU A 1 79 ? -6.195 35.656 16.328 1 94.94 79 LEU A N 1
ATOM 637 C CA . LEU A 1 79 ? -6.609 36.156 17.641 1 94.94 79 LEU A CA 1
ATOM 638 C C . LEU A 1 79 ? -5.578 37.125 18.219 1 94.94 79 LEU A C 1
ATOM 640 O O . LEU A 1 79 ? -5.859 37.844 19.188 1 94.94 79 LEU A O 1
ATOM 644 N N . GLY A 1 80 ? -4.43 37.156 17.609 1 91.62 80 GLY A N 1
ATOM 645 C CA . GLY A 1 80 ? -3.4 38.094 18 1 91.62 80 GLY A CA 1
ATOM 646 C C . GLY A 1 80 ? -3.648 39.5 17.484 1 91.62 80 GLY A C 1
ATOM 647 O O . GLY A 1 80 ? -3.006 40.438 17.938 1 91.62 80 GLY A O 1
ATOM 648 N N . THR A 1 81 ? -4.582 39.656 16.594 1 93.75 81 THR A N 1
ATOM 649 C CA . THR A 1 81 ? -4.934 40.969 16.094 1 93.75 81 THR A CA 1
ATOM 650 C C . THR A 1 81 ? -5.957 41.656 17.016 1 93.75 81 THR A C 1
ATOM 652 O O . THR A 1 81 ? -6.812 40.969 17.594 1 93.75 81 THR A O 1
ATOM 655 N N . ASP A 1 82 ? -5.867 42.938 17.031 1 95.81 82 ASP A N 1
ATOM 656 C CA . ASP A 1 82 ? -6.82 43.688 17.828 1 95.81 82 ASP A CA 1
ATOM 657 C C . ASP A 1 82 ? -8.242 43.531 17.297 1 95.81 82 ASP A C 1
ATOM 659 O O . ASP A 1 82 ? -9.188 43.375 18.062 1 95.81 82 ASP A O 1
ATOM 663 N N . TYR A 1 83 ? -8.375 43.562 16.094 1 97.25 83 TYR A N 1
ATOM 664 C CA . TYR A 1 83 ? -9.688 43.5 15.461 1 97.25 83 TYR A CA 1
ATOM 665 C C . TYR A 1 83 ? -10.422 42.219 15.844 1 97.25 83 TYR A C 1
ATOM 667 O O . TYR A 1 83 ? -11.562 42.25 16.312 1 97.25 83 TYR A O 1
ATOM 675 N N . VAL A 1 84 ? -9.727 41.094 15.711 1 97.56 84 VAL A N 1
ATOM 676 C CA . VAL A 1 84 ? -10.352 39.812 15.977 1 97.56 84 VAL A CA 1
ATOM 677 C C . VAL A 1 84 ? -10.578 39.625 17.484 1 97.56 84 VAL A C 1
ATOM 679 O O . VAL A 1 84 ? -11.656 39.219 17.906 1 97.56 84 VAL A O 1
ATOM 682 N N . SER A 1 85 ? -9.578 40 18.234 1 97.06 85 SER A N 1
ATOM 683 C CA . SER A 1 85 ? -9.648 39.844 19.688 1 97.06 85 SER A CA 1
ATOM 684 C C . SER A 1 85 ? -10.766 40.688 20.281 1 97.06 85 SER A C 1
ATOM 686 O O . SER A 1 85 ? -11.477 40.25 21.188 1 97.06 85 SER A O 1
ATOM 688 N N . ASN A 1 86 ? -10.922 41.875 19.75 1 97.31 86 ASN A N 1
ATOM 689 C CA . ASN A 1 86 ? -11.922 42.781 20.281 1 97.31 86 ASN A CA 1
ATOM 690 C C . ASN A 1 86 ? -13.328 42.406 19.828 1 97.31 86 ASN A C 1
ATOM 692 O O . ASN A 1 86 ? -14.312 42.75 20.484 1 97.31 86 ASN A O 1
ATOM 696 N N . HIS A 1 87 ? -13.383 41.719 18.766 1 97.5 87 HIS A N 1
ATOM 697 C CA . HIS A 1 87 ? -14.672 41.25 18.266 1 97.5 87 HIS A CA 1
ATOM 698 C C . HIS A 1 87 ? -15.164 40.031 19.031 1 97.5 87 HIS A C 1
ATOM 700 O O . HIS A 1 87 ? -16.359 39.875 19.266 1 97.5 87 HIS A O 1
ATOM 706 N N . LEU A 1 88 ? -14.242 39.188 19.391 1 97.75 88 LEU A N 1
ATOM 707 C CA . LEU A 1 88 ? -14.578 37.906 20.031 1 97.75 88 LEU A CA 1
ATOM 708 C C . LEU A 1 88 ? -14.383 38 21.547 1 97.75 88 LEU A C 1
ATOM 710 O O . LEU A 1 88 ? -13.555 37.281 22.109 1 97.75 88 LEU A O 1
ATOM 714 N N . THR A 1 89 ? -15.266 38.688 22.219 1 96.5 89 THR A N 1
ATOM 715 C CA . THR A 1 89 ? -15.102 39 23.641 1 96.5 89 THR A CA 1
ATOM 716 C C . THR A 1 89 ? -15.75 37.906 24.5 1 96.5 89 THR A C 1
ATOM 718 O O . THR A 1 89 ? -15.344 37.719 25.656 1 96.5 89 THR A O 1
ATOM 721 N N . ASP A 1 90 ? -16.719 37.219 23.969 1 97.12 90 ASP A N 1
ATOM 722 C CA . ASP A 1 90 ? -17.344 36.125 24.672 1 97.12 90 ASP A CA 1
ATOM 723 C C . ASP A 1 90 ? -16.469 34.875 24.641 1 97.12 90 ASP A C 1
ATOM 725 O O . ASP A 1 90 ? -16.031 34.438 23.578 1 97.12 90 ASP A O 1
ATOM 729 N N . TRP A 1 91 ? -16.25 34.281 25.812 1 97.38 91 TRP A N 1
ATOM 730 C CA . TRP A 1 91 ? -15.281 33.188 25.906 1 97.38 91 TRP A CA 1
ATOM 731 C C . TRP A 1 91 ? -15.719 32 25.078 1 97.38 91 TRP A C 1
ATOM 733 O O . TRP A 1 91 ? -14.914 31.438 24.328 1 97.38 91 TRP A O 1
ATOM 743 N N . LYS A 1 92 ? -16.938 31.641 25.141 1 97.62 92 LYS A N 1
ATOM 744 C CA . LYS A 1 92 ? -17.422 30.469 24.406 1 97.62 92 LYS A CA 1
ATOM 745 C C . LYS A 1 92 ? -17.281 30.672 22.891 1 97.62 92 LYS A C 1
ATOM 747 O O . LYS A 1 92 ? -16.891 29.75 22.172 1 97.62 92 LYS A O 1
ATOM 752 N N . THR A 1 93 ? -17.625 31.875 22.453 1 97.88 93 THR A N 1
ATOM 753 C CA . THR A 1 93 ? -17.484 32.188 21.031 1 97.88 93 THR A CA 1
ATOM 754 C C . THR A 1 93 ? -16.016 32.188 20.625 1 97.88 93 THR A C 1
ATOM 756 O O . THR A 1 93 ? -15.664 31.719 19.547 1 97.88 93 THR A O 1
ATOM 759 N N . ARG A 1 94 ? -15.156 32.75 21.5 1 97.94 94 ARG A N 1
ATOM 760 C CA . ARG A 1 94 ? -13.719 32.812 21.266 1 97.94 94 ARG A CA 1
ATOM 761 C C . ARG A 1 94 ? -13.125 31.406 21.172 1 97.94 94 ARG A C 1
ATOM 763 O O . ARG A 1 94 ? -12.328 31.109 20.281 1 97.94 94 ARG A O 1
ATOM 770 N N . VAL A 1 95 ? -13.602 30.516 22.047 1 98.38 95 VAL A N 1
ATOM 771 C CA . VAL A 1 95 ? -13.164 29.125 22.047 1 98.38 95 VAL A CA 1
ATOM 772 C C . VAL A 1 95 ? -13.617 28.453 20.75 1 98.38 95 VAL A C 1
ATOM 774 O O . VAL A 1 95 ? -12.836 27.734 20.109 1 98.38 95 VAL A O 1
ATOM 777 N N . ARG A 1 96 ? -14.852 28.688 20.375 1 98.12 96 ARG A N 1
ATOM 778 C CA . ARG A 1 96 ? -15.367 28.094 19.141 1 98.12 96 ARG A CA 1
ATOM 779 C C . ARG A 1 96 ? -14.555 28.547 17.938 1 98.12 96 ARG A C 1
ATOM 781 O O . ARG A 1 96 ? -14.273 27.75 17.047 1 98.12 96 ARG A O 1
ATOM 788 N N . PHE A 1 97 ? -14.234 29.844 17.922 1 98.25 97 PHE A N 1
ATOM 789 C CA . PHE A 1 97 ? -13.414 30.375 16.844 1 98.25 97 PHE A CA 1
ATOM 790 C C . PHE A 1 97 ? -12.062 29.672 16.797 1 98.25 97 PHE A C 1
ATOM 792 O O . PHE A 1 97 ? -11.625 29.234 15.727 1 98.25 97 PHE A O 1
ATOM 799 N N . ALA A 1 98 ? -11.406 29.547 17.938 1 98.12 98 ALA A N 1
ATOM 800 C CA . ALA A 1 98 ? -10.094 28.906 18.031 1 98.12 98 ALA A CA 1
ATOM 801 C C . ALA A 1 98 ? -10.156 27.453 17.578 1 98.12 98 ALA A C 1
ATOM 803 O O . ALA A 1 98 ? -9.297 27 16.828 1 98.12 98 ALA A O 1
ATOM 804 N N . ASN A 1 99 ? -11.188 26.766 18 1 98.62 99 ASN A N 1
ATOM 805 C CA . ASN A 1 99 ? -11.305 25.344 17.688 1 98.62 99 ASN A CA 1
ATOM 806 C C . ASN A 1 99 ? -11.688 25.141 16.219 1 98.62 99 ASN A C 1
ATOM 808 O O . ASN A 1 99 ? -11.289 24.141 15.609 1 98.62 99 ASN A O 1
ATOM 812 N N . GLN A 1 100 ? -12.406 26.094 15.656 1 97.75 100 GLN A N 1
ATOM 813 C CA . GLN A 1 100 ? -12.688 26.031 14.227 1 97.75 100 GLN A CA 1
ATOM 814 C C . GLN A 1 100 ? -11.43 26.328 13.406 1 97.75 100 GLN A C 1
ATOM 816 O O . GLN A 1 100 ? -11.242 25.766 12.328 1 97.75 100 GLN A O 1
ATOM 821 N N . SER A 1 101 ? -10.609 27.203 13.914 1 96.06 101 SER A N 1
ATOM 822 C CA . SER A 1 101 ? -9.312 27.422 13.281 1 96.06 101 SER A CA 1
ATOM 823 C C . SER A 1 101 ? -8.461 26.156 13.312 1 96.06 101 SER A C 1
ATOM 825 O O . SER A 1 101 ? -7.84 25.797 12.312 1 96.06 101 SER A O 1
ATOM 827 N N . ALA A 1 102 ? -8.453 25.469 14.414 1 96.81 102 ALA A N 1
ATOM 828 C CA . ALA A 1 102 ? -7.727 24.203 14.555 1 96.81 102 ALA A CA 1
ATOM 829 C C . ALA A 1 102 ? -8.258 23.156 13.586 1 96.81 102 ALA A C 1
ATOM 831 O O . ALA A 1 102 ? -7.492 22.375 13.031 1 96.81 102 ALA A O 1
ATOM 832 N N . LEU A 1 103 ? -9.57 23.172 13.391 1 97.25 103 LEU A N 1
ATOM 833 C CA . LEU A 1 103 ? -10.188 22.25 12.445 1 97.25 103 LEU A CA 1
ATOM 834 C C . LEU A 1 103 ? -9.547 22.359 11.07 1 97.25 103 LEU A C 1
ATOM 836 O O . LEU A 1 103 ? -9.297 21.344 10.406 1 97.25 103 LEU A O 1
ATOM 840 N N . ARG A 1 104 ? -9.273 23.547 10.672 1 95.06 104 ARG A N 1
ATOM 841 C CA . ARG A 1 104 ? -8.688 23.781 9.352 1 95.06 104 ARG A CA 1
ATOM 842 C C . ARG A 1 104 ? -7.281 23.188 9.273 1 95.06 104 ARG A C 1
ATOM 844 O O . ARG A 1 104 ? -6.895 22.625 8.25 1 95.06 104 ARG A O 1
ATOM 851 N N . SER A 1 105 ? -6.547 23.297 10.32 1 94.56 105 SER A N 1
ATOM 852 C CA . SER A 1 1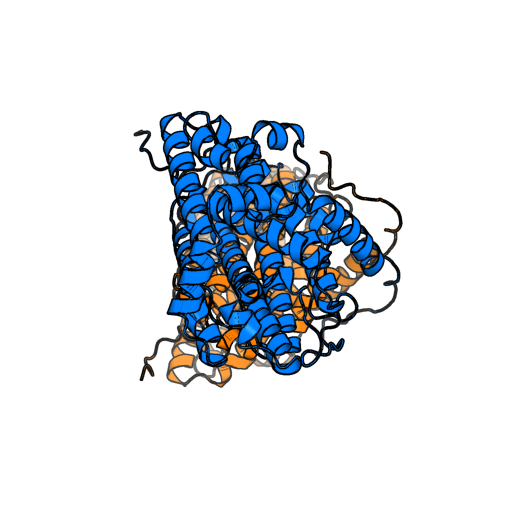05 ? -5.211 22.703 10.367 1 94.56 105 SER A CA 1
ATOM 853 C C . SER A 1 105 ? -5.281 21.188 10.336 1 94.56 105 SER A C 1
ATOM 855 O O . SER A 1 105 ? -4.566 20.547 9.562 1 94.56 105 SER A O 1
ATOM 857 N N . PHE A 1 106 ? -6.184 20.609 11.117 1 96.94 106 PHE A N 1
ATOM 858 C CA . PHE A 1 106 ? -6.305 19.156 11.195 1 96.94 106 PHE A CA 1
ATOM 859 C C . PHE A 1 106 ? -6.879 18.594 9.898 1 96.94 106 PHE A C 1
ATOM 861 O O . PHE A 1 106 ? -6.52 17.5 9.477 1 96.94 106 PHE A O 1
ATOM 868 N N . SER A 1 107 ? -7.762 19.391 9.305 1 96.62 107 SER A N 1
ATOM 869 C CA . SER A 1 107 ? -8.273 18.969 8 1 96.62 107 SER A CA 1
ATOM 870 C C . SER A 1 107 ? -7.164 18.969 6.949 1 96.62 107 SER A C 1
ATOM 872 O O . SER A 1 107 ? -7.098 18.078 6.105 1 96.62 107 SER A O 1
ATOM 874 N N . SER A 1 108 ? -6.312 19.984 7 1 94.94 108 SER A N 1
ATOM 875 C CA . SER A 1 108 ? -5.168 20.031 6.094 1 94.94 108 SER A CA 1
ATOM 876 C C . SER A 1 108 ? -4.262 18.828 6.289 1 94.94 108 SER A C 1
ATOM 878 O O . SER A 1 108 ? -3.764 18.25 5.32 1 94.94 108 SER A O 1
ATOM 880 N N . ILE A 1 109 ? -4.066 18.422 7.488 1 96.19 109 ILE A N 1
ATOM 881 C CA . ILE A 1 109 ? -3.244 17.266 7.797 1 96.19 109 ILE A CA 1
ATOM 882 C C . ILE A 1 109 ? -3.896 16 7.23 1 96.19 109 ILE A C 1
ATOM 884 O O . ILE A 1 109 ? -3.229 15.188 6.594 1 96.19 109 ILE A O 1
ATOM 888 N N . LEU A 1 110 ? -5.207 15.867 7.445 1 97.38 110 LEU A N 1
ATOM 889 C CA . LEU A 1 110 ? -5.945 14.727 6.91 1 97.38 110 LEU A CA 1
ATOM 890 C C . LEU A 1 110 ? -5.773 14.625 5.398 1 97.38 110 LEU A C 1
ATOM 892 O O . LEU A 1 110 ? -5.461 13.547 4.879 1 97.38 110 LEU A O 1
ATOM 896 N N . HIS A 1 111 ? -5.93 15.742 4.711 1 96.81 111 HIS A N 1
ATOM 897 C CA . HIS A 1 111 ? -5.797 15.758 3.258 1 96.81 111 HIS A CA 1
ATOM 898 C C . HIS A 1 111 ? -4.359 15.492 2.832 1 96.81 111 HIS A C 1
ATOM 900 O O . HIS A 1 111 ? -4.117 14.859 1.802 1 96.81 111 HIS A O 1
ATOM 906 N N . GLY A 1 112 ? -3.459 16.016 3.617 1 96.5 112 GLY A N 1
ATOM 907 C CA . GLY A 1 112 ? -2.064 15.688 3.377 1 96.5 112 GLY A CA 1
ATOM 908 C C . GLY A 1 112 ? -1.777 14.203 3.49 1 96.5 112 GLY A C 1
ATOM 909 O O . GLY A 1 112 ? -1.057 13.641 2.662 1 96.5 112 GLY A O 1
ATOM 910 N N . GLU A 1 113 ? -2.367 13.547 4.516 1 97.31 113 GLU A N 1
ATOM 911 C CA . GLU A 1 113 ? -2.201 12.109 4.684 1 97.31 113 GLU A CA 1
ATOM 912 C C . GLU A 1 113 ? -2.814 11.344 3.518 1 97.31 113 GLU A C 1
ATOM 914 O O . GLU A 1 113 ? -2.26 10.336 3.066 1 97.31 113 GLU A O 1
ATOM 919 N N . GLN A 1 114 ? -3.969 11.836 3.102 1 97.75 114 GLN A N 1
ATOM 920 C CA . GLN A 1 114 ? -4.586 11.234 1.925 1 97.75 114 GLN A CA 1
ATOM 921 C C . GLN A 1 114 ? -3.674 11.352 0.706 1 97.75 114 GLN A C 1
ATOM 923 O O . GLN A 1 114 ? -3.539 10.398 -0.07 1 97.75 114 GLN A O 1
ATOM 928 N N . GLY A 1 115 ? -3.113 12.508 0.538 1 97.56 115 GLY A N 1
ATOM 929 C CA . GLY A 1 115 ? -2.145 12.68 -0.534 1 97.56 115 GLY A CA 1
ATOM 930 C C . GLY A 1 115 ? -0.959 11.734 -0.423 1 97.56 115 GLY A C 1
ATOM 931 O O . GLY A 1 115 ? -0.538 11.141 -1.416 1 97.56 115 GLY A O 1
ATOM 932 N N . ALA A 1 116 ? -0.413 11.594 0.761 1 97.56 116 ALA A N 1
ATOM 933 C CA . ALA A 1 116 ? 0.723 10.703 0.993 1 97.56 116 ALA A CA 1
ATOM 934 C C . ALA A 1 116 ? 0.359 9.258 0.68 1 97.56 116 ALA A C 1
ATOM 936 O O . ALA A 1 116 ? 1.182 8.508 0.153 1 97.56 116 ALA A O 1
ATOM 937 N N . LEU A 1 117 ? -0.891 8.867 1.033 1 98.19 117 LEU A N 1
ATOM 938 C CA . LEU A 1 117 ? -1.382 7.535 0.711 1 98.19 117 LEU A CA 1
ATOM 939 C C . LEU A 1 117 ? -1.357 7.297 -0.795 1 98.19 117 LEU A C 1
ATOM 941 O O . LEU A 1 117 ? -0.771 6.316 -1.263 1 98.19 117 LEU A O 1
ATOM 945 N N . ASN A 1 118 ? -1.866 8.25 -1.519 1 97.81 118 ASN A N 1
ATOM 946 C CA . ASN A 1 118 ? -1.939 8.094 -2.967 1 97.81 118 ASN A CA 1
ATOM 947 C C . ASN A 1 118 ? -0.559 8.18 -3.611 1 97.81 118 ASN A C 1
ATOM 949 O O . ASN A 1 118 ? -0.273 7.469 -4.574 1 97.81 118 ASN A O 1
ATOM 953 N N . LEU A 1 119 ? 0.224 9.055 -3.098 1 97.06 119 LEU A N 1
ATOM 954 C CA . LEU A 1 119 ? 1.557 9.188 -3.678 1 97.06 119 LEU A CA 1
ATOM 955 C C . LEU A 1 119 ? 2.373 7.918 -3.455 1 97.06 119 LEU A C 1
ATOM 957 O O . LEU A 1 119 ? 3.037 7.434 -4.375 1 97.06 119 LEU A O 1
ATOM 961 N N . SER A 1 120 ? 2.361 7.383 -2.229 1 96.94 120 SER A N 1
ATOM 962 C CA . SER A 1 120 ? 3.104 6.16 -1.947 1 96.94 120 SER A CA 1
ATOM 963 C C . SER A 1 120 ? 2.602 5 -2.805 1 96.94 120 SER A C 1
ATOM 965 O O . SER A 1 120 ? 3.396 4.195 -3.295 1 96.94 120 SER A O 1
ATOM 967 N N . ALA A 1 121 ? 1.271 4.906 -2.953 1 97.69 121 ALA A N 1
ATOM 968 C CA . ALA A 1 121 ? 0.711 3.895 -3.844 1 97.69 121 ALA A CA 1
ATOM 969 C C . ALA A 1 121 ? 1.2 4.09 -5.277 1 97.69 121 ALA A C 1
ATOM 971 O O . ALA A 1 121 ? 1.482 3.121 -5.98 1 97.69 121 ALA A O 1
ATOM 972 N N . SER A 1 122 ? 1.295 5.332 -5.684 1 96.25 122 SER A N 1
ATOM 973 C CA . SER A 1 122 ? 1.807 5.641 -7.016 1 96.25 122 SER A CA 1
ATOM 974 C C . SER A 1 122 ? 3.254 5.188 -7.172 1 96.25 122 SER A C 1
ATOM 976 O O . SER A 1 122 ? 3.643 4.691 -8.234 1 96.25 122 SER A O 1
ATOM 978 N N . LEU A 1 123 ? 4.02 5.336 -6.156 1 94.38 123 LEU A N 1
ATOM 979 C CA . LEU A 1 123 ? 5.426 4.953 -6.203 1 94.38 123 LEU A CA 1
ATOM 980 C C . LEU A 1 123 ? 5.57 3.451 -6.422 1 94.38 123 LEU A C 1
ATOM 982 O O . LEU A 1 123 ? 6.555 2.998 -7.012 1 94.38 123 LEU A O 1
ATOM 986 N N . CYS A 1 124 ? 4.574 2.664 -6.008 1 96.19 124 CYS A N 1
ATOM 987 C CA . CYS A 1 124 ? 4.605 1.223 -6.223 1 96.19 124 CYS A CA 1
ATOM 988 C C . CYS A 1 124 ? 4.578 0.895 -7.711 1 96.19 124 CYS A C 1
ATOM 990 O O . CYS A 1 124 ? 5.008 -0.185 -8.125 1 96.19 124 CYS A O 1
ATOM 992 N N . HIS A 1 125 ? 4.086 1.839 -8.516 1 94.69 125 HIS A N 1
ATOM 993 C CA . HIS A 1 125 ? 4 1.622 -9.953 1 94.69 125 HIS A CA 1
ATOM 994 C C . HIS A 1 125 ? 5.238 2.156 -10.664 1 94.69 125 HIS A C 1
ATOM 996 O O . HIS A 1 125 ? 5.477 1.834 -11.828 1 94.69 125 HIS A O 1
ATOM 1002 N N . VAL A 1 126 ? 6.02 2.92 -9.914 1 92.06 126 VAL A N 1
ATOM 1003 C CA . VAL A 1 126 ? 7.043 3.695 -10.609 1 92.06 126 VAL A CA 1
ATOM 1004 C C . VAL A 1 126 ? 8.43 3.16 -10.25 1 92.06 126 VAL A C 1
ATOM 1006 O O . VAL A 1 126 ? 9.328 3.125 -11.094 1 92.06 126 VAL A O 1
ATOM 1009 N N . LEU A 1 127 ? 8.625 2.732 -9.031 1 91.81 127 LEU A N 1
ATOM 1010 C CA . LEU A 1 127 ? 9.945 2.322 -8.57 1 91.81 127 LEU A CA 1
ATOM 1011 C C . LEU A 1 127 ? 10.258 0.898 -9.016 1 91.81 127 LEU A C 1
ATOM 1013 O O . LEU A 1 127 ? 9.602 -0.052 -8.578 1 91.81 127 LEU A O 1
ATOM 1017 N N . LEU A 1 128 ? 11.305 0.726 -9.766 1 92.25 128 LEU A N 1
ATOM 1018 C CA . LEU A 1 128 ? 11.672 -0.578 -10.305 1 92.25 128 LEU A CA 1
ATOM 1019 C C . LEU A 1 128 ? 12.43 -1.402 -9.273 1 92.25 128 LEU A C 1
ATOM 1021 O O . LEU A 1 128 ? 12.344 -2.633 -9.273 1 92.25 128 LEU A O 1
ATOM 1025 N N . ASP A 1 129 ? 13.188 -0.712 -8.469 1 92.38 129 ASP A N 1
ATOM 1026 C CA . ASP A 1 129 ? 13.898 -1.416 -7.402 1 92.38 129 ASP A CA 1
ATOM 1027 C C . ASP A 1 129 ? 12.914 -2.08 -6.441 1 92.38 129 ASP A C 1
ATOM 1029 O O . ASP A 1 129 ? 12.086 -1.405 -5.828 1 92.38 129 ASP A O 1
ATOM 1033 N N . GLN A 1 130 ? 13.078 -3.322 -6.25 1 93.94 130 GLN A N 1
ATOM 1034 C CA . GLN A 1 130 ? 12.125 -4.094 -5.465 1 93.94 130 GLN A CA 1
ATOM 1035 C C . GLN A 1 130 ? 12.109 -3.639 -4.008 1 93.94 130 GLN A C 1
ATOM 1037 O O . GLN A 1 130 ? 11.062 -3.646 -3.357 1 93.94 130 GLN A O 1
ATOM 1042 N N . GLY A 1 131 ? 13.305 -3.375 -3.482 1 93.25 131 GLY A N 1
ATOM 1043 C CA . GLY A 1 131 ? 13.367 -2.895 -2.113 1 93.25 131 GLY A CA 1
ATOM 1044 C C . GLY A 1 131 ? 12.664 -1.567 -1.913 1 93.25 131 GLY A C 1
ATOM 1045 O O . GLY A 1 131 ? 11.906 -1.397 -0.951 1 93.25 131 GLY A O 1
ATOM 1046 N N . ALA A 1 132 ? 12.867 -0.64 -2.84 1 92.62 132 ALA A N 1
ATOM 1047 C CA . ALA A 1 132 ? 12.195 0.657 -2.791 1 92.62 132 ALA A CA 1
ATOM 1048 C C . ALA A 1 132 ? 10.688 0.501 -2.961 1 92.62 132 ALA A C 1
ATOM 1050 O O . ALA A 1 132 ? 9.906 1.182 -2.291 1 92.62 132 ALA A O 1
ATOM 1051 N N . GLN A 1 133 ? 10.305 -0.387 -3.898 1 95.25 133 GLN A N 1
ATOM 1052 C CA . GLN A 1 133 ? 8.883 -0.643 -4.102 1 95.25 133 GLN A CA 1
ATOM 1053 C C . GLN A 1 133 ? 8.242 -1.215 -2.84 1 95.25 133 GLN A C 1
ATOM 1055 O O . GLN A 1 133 ? 7.133 -0.819 -2.465 1 95.25 133 GLN A O 1
ATOM 1060 N N . GLU A 1 134 ? 8.945 -2.137 -2.197 1 96.44 134 GLU A N 1
ATOM 1061 C CA . GLU A 1 134 ? 8.422 -2.725 -0.967 1 96.44 134 GLU A CA 1
ATOM 1062 C C . GLU A 1 134 ? 8.266 -1.669 0.124 1 96.44 134 GLU A C 1
ATOM 1064 O O . GLU A 1 134 ? 7.285 -1.685 0.872 1 96.44 134 GLU A O 1
ATOM 1069 N N . TYR A 1 135 ? 9.227 -0.763 0.173 1 94.94 135 TYR A N 1
ATOM 1070 C CA . TYR A 1 135 ? 9.078 0.316 1.143 1 94.94 135 TYR A CA 1
ATOM 1071 C C . TYR A 1 135 ? 7.852 1.17 0.825 1 94.94 135 TYR A C 1
ATOM 1073 O O . TYR A 1 135 ? 7.109 1.56 1.728 1 94.94 135 TYR A O 1
ATOM 1081 N N . ALA A 1 136 ? 7.723 1.557 -0.448 1 95.81 136 ALA A N 1
ATOM 1082 C CA . ALA A 1 136 ? 6.57 2.357 -0.851 1 95.81 136 ALA A CA 1
ATOM 1083 C C . ALA A 1 136 ? 5.262 1.68 -0.452 1 95.81 136 ALA A C 1
ATOM 1085 O O . ALA A 1 136 ? 4.332 2.338 0.018 1 95.81 136 ALA A O 1
ATOM 1086 N N . ALA A 1 137 ? 5.207 0.379 -0.615 1 97.81 137 ALA A N 1
ATOM 1087 C CA . ALA A 1 137 ? 4.031 -0.391 -0.224 1 97.81 137 ALA A CA 1
ATOM 1088 C C . ALA A 1 137 ? 3.791 -0.304 1.28 1 97.81 137 ALA A C 1
ATOM 1090 O O . ALA A 1 137 ? 2.648 -0.193 1.729 1 97.81 137 ALA A O 1
ATOM 1091 N N . ASN A 1 138 ? 4.82 -0.391 2.025 1 96.19 138 ASN A N 1
ATOM 1092 C CA . ASN A 1 138 ? 4.723 -0.262 3.475 1 96.19 138 ASN A CA 1
ATOM 1093 C C . ASN A 1 138 ? 4.172 1.104 3.881 1 96.19 138 ASN A C 1
ATOM 1095 O O . ASN A 1 138 ? 3.279 1.191 4.727 1 96.19 138 ASN A O 1
ATOM 1099 N N . GLN A 1 139 ? 4.746 2.107 3.285 1 96.5 139 GLN A N 1
ATOM 1100 C CA . GLN A 1 139 ? 4.273 3.453 3.598 1 96.5 139 GLN A CA 1
ATOM 1101 C C . GLN A 1 139 ? 2.814 3.633 3.191 1 96.5 139 GLN A C 1
ATOM 1103 O O . GLN A 1 139 ? 2.061 4.336 3.865 1 96.5 139 GLN A O 1
ATOM 1108 N N . THR A 1 140 ? 2.377 3.031 2.08 1 98 140 THR A N 1
ATOM 1109 C CA . THR A 1 140 ? 0.985 3.1 1.647 1 98 140 THR A CA 1
ATOM 1110 C C . THR A 1 140 ? 0.049 2.646 2.766 1 98 140 THR A C 1
ATOM 1112 O O . THR A 1 140 ? -0.923 3.336 3.084 1 98 140 THR A O 1
ATOM 1115 N N . ARG A 1 141 ? 0.383 1.615 3.365 1 96.88 141 ARG A N 1
ATOM 1116 C CA . ARG A 1 141 ? -0.439 1.08 4.445 1 96.88 141 ARG A CA 1
ATOM 1117 C C . ARG A 1 141 ? -0.445 2.021 5.648 1 96.88 141 ARG A C 1
ATOM 1119 O O . ARG A 1 141 ? -1.495 2.268 6.246 1 96.88 141 ARG A O 1
ATOM 1126 N N . GLU A 1 142 ? 0.688 2.529 5.992 1 96.75 142 GLU A N 1
ATOM 1127 C CA . GLU A 1 142 ? 0.781 3.385 7.176 1 96.75 142 GLU A CA 1
ATOM 1128 C C . GLU A 1 142 ? 0.037 4.699 6.961 1 96.75 142 GLU A C 1
ATOM 1130 O O . GLU A 1 142 ? -0.626 5.195 7.875 1 96.75 142 GLU A O 1
ATOM 1135 N N . GLU A 1 143 ? 0.161 5.207 5.742 1 97.81 143 GLU A N 1
ATOM 1136 C CA . GLU A 1 143 ? -0.597 6.422 5.461 1 97.81 143 GLU A CA 1
ATOM 1137 C C . GLU A 1 143 ? -2.1 6.164 5.523 1 97.81 143 GLU A C 1
ATOM 1139 O O . GLU A 1 143 ? -2.869 7.043 5.922 1 97.81 143 GLU A O 1
ATOM 1144 N N . ALA A 1 144 ? -2.521 4.977 5.09 1 97.88 144 ALA A N 1
ATOM 1145 C CA . ALA A 1 144 ? -3.943 4.648 5.152 1 97.88 144 ALA A CA 1
ATOM 1146 C C . ALA A 1 144 ? -4.445 4.672 6.594 1 97.88 144 ALA A C 1
ATOM 1148 O O . ALA A 1 144 ? -5.543 5.164 6.871 1 97.88 144 ALA A O 1
ATOM 1149 N N . ARG A 1 145 ? -3.684 4.152 7.496 1 96.94 145 ARG A N 1
ATOM 1150 C CA . ARG A 1 145 ? -4.113 4.184 8.891 1 96.94 145 ARG A CA 1
ATOM 1151 C C . ARG A 1 145 ? -4.121 5.609 9.43 1 96.94 145 ARG A C 1
ATOM 1153 O O . ARG A 1 145 ? -4.957 5.957 10.266 1 96.94 145 ARG A O 1
ATOM 1160 N N . HIS A 1 146 ? -3.148 6.473 8.906 1 98.25 146 HIS A N 1
ATOM 1161 C CA . HIS A 1 146 ? -3.168 7.875 9.297 1 98.25 146 HIS A CA 1
ATOM 1162 C C . HIS A 1 146 ? -4.461 8.555 8.859 1 98.25 146 HIS A C 1
ATOM 1164 O O . HIS A 1 146 ? -5.062 9.312 9.617 1 98.25 146 HIS A O 1
ATOM 1170 N N . VAL A 1 147 ? -4.887 8.266 7.641 1 98.25 147 VAL A N 1
ATOM 1171 C CA . VAL A 1 147 ? -6.129 8.828 7.125 1 98.25 147 VAL A CA 1
ATOM 1172 C C . VAL A 1 147 ? -7.297 8.414 8.016 1 98.25 147 VAL A C 1
ATOM 1174 O O . VAL A 1 147 ? -8.109 9.25 8.422 1 98.25 147 VAL A O 1
ATOM 1177 N N . THR A 1 148 ? -7.336 7.164 8.367 1 97.56 148 THR A N 1
ATOM 1178 C CA . THR A 1 148 ? -8.398 6.66 9.234 1 97.56 148 THR A CA 1
ATOM 1179 C C . THR A 1 148 ? -8.359 7.348 10.594 1 97.56 148 THR A C 1
ATOM 1181 O O . THR A 1 148 ? -9.391 7.793 11.102 1 97.56 148 THR A O 1
ATOM 1184 N N . ALA A 1 149 ? -7.211 7.5 11.148 1 98.38 149 ALA A N 1
ATOM 1185 C CA . ALA A 1 149 ? -7.051 8.055 12.492 1 98.38 149 ALA A CA 1
ATOM 1186 C C . ALA A 1 149 ? -7.469 9.523 12.531 1 98.38 149 ALA A C 1
ATOM 1188 O O . ALA A 1 149 ? -8.234 9.93 13.414 1 98.38 149 ALA A O 1
ATOM 1189 N N . PHE A 1 150 ? -6.988 10.266 11.594 1 98.5 150 PHE A N 1
ATOM 1190 C CA . PHE A 1 150 ? -7.32 11.68 11.578 1 98.5 150 PHE A CA 1
ATOM 1191 C C . PHE A 1 150 ? -8.797 11.891 11.273 1 98.5 150 PHE A C 1
ATOM 1193 O O . PHE A 1 150 ? -9.43 12.797 11.812 1 98.5 150 PHE A O 1
ATOM 1200 N N . ALA A 1 151 ? -9.352 11.086 10.367 1 97.94 151 ALA A N 1
ATOM 1201 C CA . ALA A 1 151 ? -10.781 11.172 10.094 1 97.94 151 ALA A CA 1
ATOM 1202 C C . ALA A 1 151 ? -11.594 10.906 11.352 1 97.94 151 ALA A C 1
ATOM 1204 O O . ALA A 1 151 ? -12.555 11.625 11.648 1 97.94 151 ALA A O 1
ATOM 1205 N N . LYS A 1 152 ? -11.203 9.945 12.117 1 97.81 152 LYS A N 1
ATOM 1206 C CA . LYS A 1 152 ? -11.906 9.609 13.352 1 97.81 152 LYS A CA 1
ATOM 1207 C C . LYS A 1 152 ? -11.766 10.727 14.383 1 97.81 152 LYS A C 1
ATOM 1209 O O . LYS A 1 152 ? -12.719 11.031 15.102 1 97.81 152 LYS A O 1
ATOM 1214 N N . TYR A 1 153 ? -10.609 11.289 14.469 1 98.69 153 TYR A N 1
ATOM 1215 C CA . TYR A 1 153 ? -10.398 12.383 15.414 1 98.69 153 TYR A CA 1
ATOM 1216 C C . TYR A 1 153 ? -11.273 13.578 15.078 1 98.69 153 TYR A C 1
ATOM 1218 O O . TYR A 1 153 ? -11.922 14.148 15.961 1 98.69 153 TYR A O 1
ATOM 1226 N N . ILE A 1 154 ? -11.289 13.938 13.789 1 98.5 154 ILE A N 1
ATOM 1227 C CA . ILE A 1 154 ? -12.094 15.078 13.352 1 98.5 154 ILE A CA 1
ATOM 1228 C C . ILE A 1 154 ? -13.57 14.789 13.586 1 98.5 154 ILE A C 1
ATOM 1230 O O . ILE A 1 154 ? -14.32 15.672 14.023 1 98.5 154 ILE A O 1
ATOM 1234 N N . LYS A 1 155 ? -13.961 13.57 13.336 1 97.56 155 LYS A N 1
ATOM 1235 C CA . LYS A 1 155 ? -15.344 13.195 13.617 1 97.56 155 LYS A CA 1
ATOM 1236 C C . LYS A 1 155 ? -15.664 13.344 15.102 1 97.56 155 LYS A C 1
ATOM 1238 O O . LYS A 1 155 ? -16.719 13.867 15.461 1 97.56 155 LYS A O 1
ATOM 1243 N N . ALA A 1 156 ? -14.789 12.93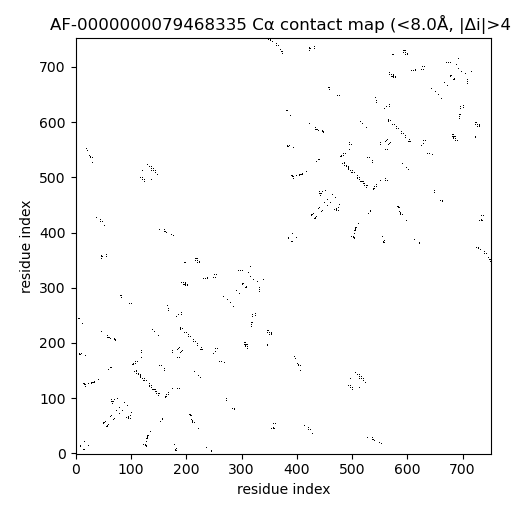8 15.938 1 97.94 156 ALA A N 1
ATOM 1244 C CA . ALA A 1 156 ? -14.992 12.961 17.391 1 97.94 156 ALA A CA 1
ATOM 1245 C C . ALA A 1 156 ? -15.086 14.391 17.906 1 97.94 156 ALA A C 1
ATOM 1247 O O . ALA A 1 156 ? -15.82 14.672 18.844 1 97.94 156 ALA A O 1
ATOM 1248 N N . ARG A 1 157 ? -14.367 15.289 17.281 1 98.62 157 ARG A N 1
ATOM 1249 C CA . ARG A 1 157 ? -14.266 16.641 17.828 1 98.62 157 ARG A CA 1
ATOM 1250 C C . ARG A 1 157 ? -15.172 17.609 17.078 1 98.62 157 ARG A C 1
ATOM 1252 O O . ARG A 1 157 ? -15.789 18.484 17.672 1 98.62 157 ARG A O 1
ATOM 1259 N N . TRP A 1 158 ? -15.273 17.453 15.727 1 97.75 158 TRP A N 1
ATOM 1260 C CA . TRP A 1 158 ? -15.945 18.469 14.93 1 97.75 158 TRP A CA 1
ATOM 1261 C C . TRP A 1 158 ? -17.078 17.875 14.109 1 97.75 158 TRP A C 1
ATOM 1263 O O . TRP A 1 158 ? -17.938 18.594 13.602 1 97.75 158 TRP A O 1
ATOM 1273 N N . GLY A 1 159 ? -17.078 16.578 13.938 1 96.81 159 GLY A N 1
ATOM 1274 C CA . GLY A 1 159 ? -18.094 15.906 13.133 1 96.81 159 GLY A CA 1
ATOM 1275 C C . GLY A 1 159 ? -17.656 15.656 11.703 1 96.81 159 GLY A C 1
ATOM 1276 O O . GLY A 1 159 ? -17.859 14.57 11.164 1 96.81 159 GLY A O 1
ATOM 1277 N N . ARG A 1 160 ? -17.016 16.594 11.062 1 96.38 160 ARG A N 1
ATOM 1278 C CA . ARG A 1 160 ? -16.562 16.438 9.68 1 96.38 160 ARG A CA 1
ATOM 1279 C C . ARG A 1 160 ? -15.406 17.375 9.375 1 96.38 160 ARG A C 1
ATOM 1281 O O . ARG A 1 160 ? -15.273 18.438 9.984 1 96.38 160 ARG A O 1
ATOM 1288 N N . PRO A 1 161 ? -14.594 16.984 8.406 1 97.38 161 PRO A N 1
ATOM 1289 C CA . PRO A 1 161 ? -13.508 17.875 7.996 1 97.38 161 PRO A CA 1
ATOM 1290 C C . PRO A 1 161 ? -13.984 18.984 7.07 1 97.38 161 PRO A C 1
ATOM 1292 O O . PRO A 1 161 ? -15.148 19.016 6.672 1 97.38 161 PRO A O 1
ATOM 1295 N N . VAL A 1 162 ? -13.117 19.953 6.824 1 96.06 162 VAL A N 1
ATOM 1296 C CA . VAL A 1 162 ? -13.359 20.984 5.832 1 96.06 162 VAL A CA 1
ATOM 1297 C C . VAL A 1 162 ? -12.367 20.844 4.676 1 96.06 162 VAL A C 1
ATOM 1299 O O . VAL A 1 162 ? -11.461 20 4.73 1 96.06 162 VAL A O 1
ATOM 1302 N N . GLU A 1 163 ? -12.484 21.578 3.674 1 94.44 163 GLU A N 1
ATOM 1303 C CA . GLU A 1 163 ? -11.688 21.453 2.459 1 94.44 163 GLU A CA 1
ATOM 1304 C C . GLU A 1 163 ? -10.227 21.828 2.719 1 94.44 163 GLU A C 1
ATOM 1306 O O . GLU A 1 163 ? -9.938 22.672 3.57 1 94.44 163 GLU A O 1
ATOM 1311 N N . ALA A 1 164 ? -9.406 21.172 2.002 1 90.12 164 ALA A N 1
ATOM 1312 C CA . ALA A 1 164 ? -8.008 21.562 2.02 1 90.12 164 ALA A CA 1
ATOM 1313 C C . ALA A 1 164 ? -7.824 22.984 1.468 1 90.12 164 ALA A C 1
ATOM 1315 O O . ALA A 1 164 ? -8.523 23.375 0.535 1 90.12 164 ALA A O 1
ATOM 1316 N N . GLY A 1 165 ? -6.898 23.703 2.061 1 89.38 165 GLY A N 1
ATOM 1317 C CA . GLY A 1 165 ? -6.543 24.969 1.433 1 89.38 165 GLY A CA 1
ATOM 1318 C C . GLY A 1 165 ? -6.078 24.812 -0.003 1 89.38 165 GLY A C 1
ATOM 1319 O O . GLY A 1 165 ? -5.484 23.797 -0.36 1 89.38 165 GLY A O 1
ATOM 1320 N N . PRO A 1 166 ? -6.27 25.766 -0.822 1 91 166 PRO A N 1
ATOM 1321 C CA . PRO A 1 166 ? -5.953 25.656 -2.248 1 91 166 PRO A CA 1
ATOM 1322 C C . PRO A 1 166 ? -4.473 25.406 -2.506 1 91 166 PRO A C 1
ATOM 1324 O O . PRO A 1 166 ? -4.117 24.688 -3.453 1 91 166 PRO A O 1
ATOM 1327 N N . THR A 1 167 ? -3.633 26 -1.7 1 93.19 167 THR A N 1
ATOM 1328 C CA . THR A 1 167 ? -2.197 25.859 -1.91 1 93.19 167 THR A CA 1
ATOM 1329 C C . THR A 1 167 ? -1.769 24.406 -1.695 1 93.19 167 THR A C 1
ATOM 1331 O O . THR A 1 167 ? -1.068 23.828 -2.529 1 93.19 167 THR A O 1
ATOM 1334 N N . LEU A 1 168 ? -2.162 23.812 -0.569 1 93.69 168 LEU A N 1
ATOM 1335 C CA . LEU A 1 168 ? -1.832 22.422 -0.293 1 93.69 168 LEU A CA 1
ATOM 1336 C C . LEU A 1 168 ? -2.447 21.5 -1.34 1 93.69 168 LEU A C 1
ATOM 1338 O O . LEU A 1 168 ? -1.776 20.594 -1.853 1 93.69 168 LEU A O 1
ATOM 1342 N N . LYS A 1 169 ? -3.715 21.75 -1.646 1 94.25 169 LYS A N 1
ATOM 1343 C CA . LYS A 1 169 ? -4.418 20.938 -2.633 1 94.25 169 LYS A CA 1
ATOM 1344 C C . LYS A 1 169 ? -3.686 20.938 -3.971 1 94.25 169 LYS A C 1
ATOM 1346 O O . LYS A 1 169 ? -3.469 19.875 -4.566 1 94.25 169 LYS A O 1
ATOM 1351 N N . ALA A 1 170 ? -3.295 22.125 -4.398 1 94.25 170 ALA A N 1
ATOM 1352 C CA . ALA A 1 170 ? -2.607 22.266 -5.68 1 94.25 170 ALA A CA 1
ATOM 1353 C C . ALA A 1 170 ? -1.274 21.516 -5.668 1 94.25 170 ALA A C 1
ATOM 1355 O O . ALA A 1 170 ? -0.909 20.875 -6.652 1 94.25 170 ALA A O 1
ATOM 1356 N N . LEU A 1 171 ? -0.564 21.656 -4.602 1 95.06 171 LEU A N 1
ATOM 1357 C CA . LEU A 1 171 ? 0.722 20.969 -4.488 1 95.06 171 LEU A CA 1
ATOM 1358 C C . LEU A 1 171 ? 0.544 19.453 -4.539 1 95.06 171 LEU A C 1
ATOM 1360 O O . LEU A 1 171 ? 1.276 18.766 -5.254 1 95.06 171 LEU A O 1
ATOM 1364 N N . LEU A 1 172 ? -0.462 18.906 -3.82 1 96.31 172 LEU A N 1
ATOM 1365 C CA . LEU A 1 172 ? -0.719 17.484 -3.795 1 96.31 172 LEU A CA 1
ATOM 1366 C C . LEU A 1 172 ? -1.074 16.969 -5.184 1 96.31 172 LEU A C 1
ATOM 1368 O O . LEU A 1 172 ? -0.528 15.953 -5.637 1 96.31 172 LEU A O 1
ATOM 1372 N N . ILE A 1 173 ? -1.936 17.719 -5.844 1 95.25 173 ILE A N 1
ATOM 1373 C CA . ILE A 1 173 ? -2.363 17.312 -7.184 1 95.25 173 ILE A CA 1
ATOM 1374 C C . ILE A 1 173 ? -1.166 17.312 -8.133 1 95.25 173 ILE A C 1
ATOM 1376 O O . ILE A 1 173 ? -0.99 16.391 -8.922 1 95.25 173 ILE A O 1
ATOM 1380 N N . ASP A 1 174 ? -0.338 18.297 -7.973 1 94.5 174 ASP A N 1
ATOM 1381 C CA . ASP A 1 174 ? 0.825 18.438 -8.844 1 94.5 174 ASP A CA 1
ATOM 1382 C C . ASP A 1 174 ? 1.807 17.281 -8.641 1 94.5 174 ASP A C 1
ATOM 1384 O O . ASP A 1 174 ? 2.227 16.641 -9.602 1 94.5 174 ASP A O 1
ATOM 1388 N N . ILE A 1 175 ? 2.148 16.984 -7.43 1 94.44 175 ILE A N 1
ATOM 1389 C CA . ILE A 1 175 ? 3.217 16.031 -7.191 1 94.44 175 ILE A CA 1
ATOM 1390 C C . ILE A 1 175 ? 2.699 14.609 -7.441 1 94.44 175 ILE A C 1
ATOM 1392 O O . ILE A 1 175 ? 3.438 13.75 -7.926 1 94.44 175 ILE A O 1
ATOM 1396 N N . ILE A 1 176 ? 1.444 14.297 -7.195 1 93.75 176 ILE A N 1
ATOM 1397 C CA . ILE A 1 176 ? 0.882 12.969 -7.418 1 93.75 176 ILE A CA 1
ATOM 1398 C C . ILE A 1 176 ? 0.717 12.727 -8.914 1 93.75 176 ILE A C 1
ATOM 1400 O O . ILE A 1 176 ? 0.971 11.617 -9.398 1 93.75 176 ILE A O 1
ATOM 1404 N N . GLY A 1 177 ? 0.369 13.773 -9.641 1 90.88 177 GLY A N 1
ATOM 1405 C CA . GLY A 1 177 ? 0.127 13.656 -11.07 1 90.88 177 GLY A CA 1
ATOM 1406 C C . GLY A 1 177 ? 1.391 13.773 -11.898 1 90.88 177 GLY A C 1
ATOM 1407 O O . GLY A 1 177 ? 1.366 13.547 -13.109 1 90.88 177 GLY A O 1
ATOM 1408 N N . SER A 1 178 ? 2.494 14.078 -11.258 1 89.25 178 SER A N 1
ATOM 1409 C CA . SER A 1 178 ? 3.738 14.305 -11.984 1 89.25 178 SER A CA 1
ATOM 1410 C C . SER A 1 178 ? 4.32 12.992 -12.508 1 89.25 178 SER A C 1
ATOM 1412 O O . SER A 1 178 ? 4.32 11.984 -11.797 1 89.25 178 SER A O 1
ATOM 1414 N N . PRO A 1 179 ? 4.805 12.992 -13.711 1 83.5 179 PRO A N 1
ATOM 1415 C CA . PRO A 1 179 ? 5.527 11.82 -14.195 1 83.5 179 PRO A CA 1
ATOM 1416 C C . PRO A 1 179 ? 6.957 11.742 -13.672 1 83.5 179 PRO A C 1
ATOM 1418 O O . PRO A 1 179 ? 7.578 10.672 -13.703 1 83.5 179 PRO A O 1
ATOM 1421 N N . GLU A 1 180 ? 7.5 12.891 -13.234 1 84.5 180 GLU A N 1
ATOM 1422 C CA . GLU A 1 180 ? 8.867 12.93 -12.727 1 84.5 180 GLU A CA 1
ATOM 1423 C C . GLU A 1 180 ? 8.953 12.359 -11.312 1 84.5 180 GLU A C 1
ATOM 1425 O O . GLU A 1 180 ? 8.266 12.828 -10.406 1 84.5 180 GLU A O 1
ATOM 1430 N N . VAL A 1 181 ? 9.828 11.445 -11.133 1 83.94 181 VAL A N 1
ATOM 1431 C CA . VAL A 1 181 ? 9.938 10.727 -9.867 1 83.94 181 VAL A CA 1
ATOM 1432 C C . VAL A 1 181 ? 10.477 11.664 -8.781 1 83.94 181 VAL A C 1
ATOM 1434 O O . VAL A 1 181 ? 10.07 11.586 -7.621 1 83.94 181 VAL A O 1
ATOM 1437 N N . TYR A 1 182 ? 11.391 12.602 -9.125 1 85.81 182 TYR A N 1
ATOM 1438 C CA . TYR A 1 182 ? 11.961 13.469 -8.102 1 85.81 182 TYR A CA 1
ATOM 1439 C C . TYR A 1 182 ? 10.898 14.391 -7.516 1 85.81 182 TYR A C 1
ATOM 1441 O O . TYR A 1 182 ? 10.961 14.742 -6.336 1 85.81 182 TYR A O 1
ATOM 1449 N N . LYS A 1 183 ? 9.906 14.789 -8.336 1 90.94 183 LYS A N 1
ATOM 1450 C CA . LYS A 1 183 ? 8.836 15.633 -7.824 1 90.94 183 LYS A CA 1
ATOM 1451 C C . LYS A 1 183 ? 7.98 14.875 -6.812 1 90.94 183 LYS A C 1
ATOM 1453 O O . LYS A 1 183 ? 7.496 15.461 -5.84 1 90.94 183 LYS A O 1
ATOM 1458 N N . LYS A 1 184 ? 7.832 13.602 -7.105 1 91.44 184 LYS A N 1
ATOM 1459 C CA . LYS A 1 184 ? 7.09 12.781 -6.152 1 91.44 184 LYS A CA 1
ATOM 1460 C C . LYS A 1 184 ? 7.859 12.633 -4.844 1 91.44 184 LYS A C 1
ATOM 1462 O O . LYS A 1 184 ? 7.332 12.914 -3.77 1 91.44 184 LYS A O 1
ATOM 1467 N N . ILE A 1 185 ? 9.094 12.312 -4.93 1 88.94 185 ILE A N 1
ATOM 1468 C CA . ILE A 1 185 ? 9.867 11.977 -3.74 1 88.94 185 ILE A CA 1
ATOM 1469 C C . ILE A 1 185 ? 10.219 13.25 -2.979 1 88.94 185 ILE A C 1
ATOM 1471 O O . ILE A 1 185 ? 9.961 13.352 -1.777 1 88.94 185 ILE A O 1
ATOM 1475 N N . ILE A 1 186 ? 10.742 14.242 -3.633 1 91.06 186 ILE A N 1
ATOM 1476 C CA . ILE A 1 186 ? 11.07 15.492 -2.961 1 91.06 186 ILE A CA 1
ATOM 1477 C C . ILE A 1 186 ? 9.789 16.188 -2.494 1 91.06 186 ILE A C 1
ATOM 1479 O O . ILE A 1 186 ? 9.719 16.688 -1.368 1 91.06 186 ILE A O 1
ATOM 1483 N N . GLY A 1 187 ? 8.797 16.156 -3.365 1 93.31 187 GLY A N 1
ATOM 1484 C CA . GLY A 1 187 ? 7.531 16.797 -3.043 1 93.31 187 GLY A CA 1
ATOM 1485 C C . GLY A 1 187 ? 6.867 16.219 -1.806 1 93.31 187 GLY A C 1
ATOM 1486 O O . GLY A 1 187 ? 6.488 16.969 -0.897 1 93.31 187 GLY A O 1
ATOM 1487 N N . MET A 1 188 ? 6.805 14.93 -1.757 1 93.12 188 MET A N 1
ATOM 1488 C CA . MET A 1 188 ? 6.07 14.32 -0.652 1 93.12 188 MET A CA 1
ATOM 1489 C C . MET A 1 188 ? 7 14.023 0.521 1 93.12 188 MET A C 1
ATOM 1491 O O . MET A 1 188 ? 6.762 14.492 1.638 1 93.12 188 MET A O 1
ATOM 1495 N N . GLN A 1 189 ? 8.148 13.422 0.284 1 90.31 189 GLN A N 1
ATOM 1496 C CA . GLN A 1 189 ? 8.992 12.906 1.355 1 90.31 189 GLN A CA 1
ATOM 1497 C C . GLN A 1 189 ? 9.773 14.031 2.031 1 90.31 189 GLN A C 1
ATOM 1499 O O . GLN A 1 189 ? 10.203 13.891 3.178 1 90.31 189 GLN A O 1
ATOM 1504 N N . MET A 1 190 ? 9.914 15.109 1.313 1 89.62 190 MET A N 1
ATOM 1505 C CA . MET A 1 190 ? 10.758 16.141 1.903 1 89.62 190 MET A CA 1
ATOM 1506 C C . MET A 1 190 ? 9.953 17.406 2.176 1 89.62 190 MET A C 1
ATOM 1508 O O . MET A 1 190 ? 9.992 17.953 3.283 1 89.62 190 MET A O 1
ATOM 1512 N N . LEU A 1 191 ? 9.172 17.797 1.224 1 92 191 LEU A N 1
ATOM 1513 C CA . LEU A 1 191 ? 8.461 19.062 1.4 1 92 191 LEU A CA 1
ATOM 1514 C C . LEU A 1 191 ? 7.227 18.859 2.273 1 92 191 LEU A C 1
ATOM 1516 O O . LEU A 1 191 ? 7.152 19.406 3.379 1 92 191 LEU A O 1
ATOM 1520 N N . VAL A 1 192 ? 6.309 18.016 1.835 1 91.25 192 VAL A N 1
ATOM 1521 C CA . VAL A 1 192 ? 5.035 17.859 2.527 1 91.25 192 VAL A CA 1
ATOM 1522 C C . VAL A 1 192 ? 5.25 17.156 3.867 1 91.25 192 VAL A C 1
ATOM 1524 O O . VAL A 1 192 ? 4.75 17.609 4.898 1 91.25 192 VAL A O 1
ATOM 1527 N N . GLU A 1 193 ? 5.992 16.125 3.871 1 88.44 193 GLU A N 1
ATOM 1528 C CA . GLU A 1 193 ? 6.227 15.414 5.121 1 88.44 193 GLU A CA 1
ATOM 1529 C C . GLU A 1 193 ? 7.09 16.234 6.074 1 88.44 193 GLU A C 1
ATOM 1531 O O . GLU A 1 193 ? 6.918 16.156 7.293 1 88.44 193 GLU A O 1
ATOM 1536 N N . GLY A 1 194 ? 8.047 17 5.523 1 86.06 194 GLY A N 1
ATOM 1537 C CA . GLY A 1 194 ? 8.797 17.906 6.371 1 86.06 194 GLY A CA 1
ATOM 1538 C C . GLY A 1 194 ? 7.918 18.922 7.086 1 86.06 194 GLY A C 1
ATOM 1539 O O . GLY A 1 194 ? 8.062 19.141 8.289 1 86.06 194 GLY A O 1
ATOM 1540 N N . LEU A 1 195 ? 6.996 19.453 6.336 1 89.81 195 LEU A N 1
ATOM 1541 C CA . LEU A 1 195 ? 6.012 20.359 6.918 1 89.81 195 LEU A CA 1
ATOM 1542 C C . LEU A 1 195 ? 5.184 19.641 7.984 1 89.81 195 LEU A C 1
ATOM 1544 O O . LEU A 1 195 ? 4.961 20.188 9.07 1 89.81 195 LEU A O 1
ATOM 1548 N N . ALA A 1 196 ? 4.785 18.453 7.672 1 91.25 196 ALA A N 1
ATOM 1549 C CA . ALA A 1 196 ? 3.926 17.672 8.57 1 91.25 196 ALA A CA 1
ATOM 1550 C C . ALA A 1 196 ? 4.652 17.344 9.867 1 91.25 196 ALA A C 1
ATOM 1552 O O . ALA A 1 196 ? 4.055 17.375 10.945 1 91.25 196 ALA A O 1
ATOM 1553 N N . MET A 1 197 ? 5.879 17.078 9.758 1 89 197 MET A N 1
ATOM 1554 C CA . MET A 1 197 ? 6.652 16.75 10.953 1 89 197 MET A CA 1
ATOM 1555 C C . MET A 1 197 ? 6.688 17.922 11.922 1 89 197 MET A C 1
ATOM 1557 O O . MET A 1 197 ? 6.547 17.75 13.133 1 89 197 MET A O 1
ATOM 1561 N N . GLY A 1 198 ? 6.93 19.094 11.398 1 90.31 198 GLY A N 1
ATOM 1562 C CA . GLY A 1 198 ? 6.887 20.281 12.234 1 90.31 198 GLY A CA 1
ATOM 1563 C C . GLY A 1 198 ? 5.527 20.516 12.852 1 90.31 198 GLY A C 1
ATOM 1564 O O . GLY A 1 198 ? 5.426 20.859 14.039 1 90.31 198 GLY A O 1
ATOM 1565 N N . ALA A 1 199 ? 4.508 20.312 12.062 1 92.94 199 ALA A N 1
ATOM 1566 C CA . ALA A 1 199 ? 3.145 20.516 12.547 1 92.94 199 ALA A CA 1
ATOM 1567 C C . ALA A 1 199 ? 2.803 19.516 13.648 1 92.94 199 ALA A C 1
ATOM 1569 O O . ALA A 1 199 ? 2.258 19.891 14.688 1 92.94 199 ALA A O 1
ATOM 1570 N N . PHE A 1 200 ? 3.125 18.25 13.414 1 95.19 200 PHE A N 1
ATOM 1571 C CA . PHE A 1 200 ? 2.857 17.203 14.398 1 95.19 200 PHE A CA 1
ATOM 1572 C C . PHE A 1 200 ? 3.58 17.5 15.711 1 95.19 200 PHE A C 1
ATOM 1574 O O . PHE A 1 200 ? 2.99 17.391 16.781 1 95.19 200 PHE A O 1
ATOM 1581 N N . ALA A 1 201 ? 4.836 17.891 15.578 1 92.56 201 ALA A N 1
ATOM 1582 C CA . ALA A 1 201 ? 5.609 18.203 16.781 1 92.56 201 ALA A CA 1
ATOM 1583 C C . ALA A 1 201 ? 5.008 19.375 17.531 1 92.56 201 ALA A C 1
ATOM 1585 O O . ALA A 1 201 ? 4.91 19.359 18.766 1 92.56 201 ALA A O 1
ATOM 1586 N N . THR A 1 202 ? 4.633 20.375 16.797 1 93.44 202 THR A N 1
ATOM 1587 C CA . THR A 1 202 ? 4.02 21.562 17.391 1 93.44 202 THR A CA 1
ATOM 1588 C C . THR A 1 202 ? 2.727 21.188 18.109 1 93.44 202 THR A C 1
ATOM 1590 O O . THR A 1 202 ? 2.516 21.578 19.266 1 93.44 202 THR A O 1
ATOM 1593 N N . PHE A 1 203 ? 1.868 20.438 17.469 1 96.44 203 PHE A N 1
ATOM 1594 C CA . PHE A 1 203 ? 0.597 20.047 18.062 1 96.44 203 PHE A CA 1
ATOM 1595 C C . PHE A 1 203 ? 0.819 19.109 19.234 1 96.44 203 PHE A C 1
ATOM 1597 O O . PHE A 1 203 ? 0.173 19.25 20.281 1 96.44 203 PHE A O 1
ATOM 1604 N N . PHE A 1 204 ? 1.729 18.219 19.109 1 96.38 204 PHE A N 1
ATOM 1605 C CA . PHE A 1 204 ? 2.039 17.297 20.203 1 96.38 204 PHE A CA 1
ATOM 1606 C C . PHE A 1 204 ? 2.447 18.078 21.453 1 96.38 204 PHE A C 1
ATOM 1608 O O . PHE A 1 204 ? 1.994 17.766 22.547 1 96.38 204 PHE A O 1
ATOM 1615 N N . ASN A 1 205 ? 3.232 19.094 21.312 1 94.69 205 ASN A N 1
ATOM 1616 C CA . ASN A 1 205 ? 3.811 19.828 22.438 1 94.69 205 ASN A CA 1
ATOM 1617 C C . ASN A 1 205 ? 2.797 20.781 23.062 1 94.69 205 ASN A C 1
ATOM 1619 O O . ASN A 1 205 ? 2.963 21.203 24.203 1 94.69 205 ASN A O 1
ATOM 1623 N N . ASN A 1 206 ? 1.708 21.094 22.297 1 96.69 206 ASN A N 1
ATOM 1624 C CA . ASN A 1 206 ? 0.938 22.234 22.766 1 96.69 206 ASN A CA 1
ATOM 1625 C C . ASN A 1 206 ? -0.542 21.891 22.906 1 96.69 206 ASN A C 1
ATOM 1627 O O . ASN A 1 206 ? -1.283 22.609 23.578 1 96.69 206 ASN A O 1
ATOM 1631 N N . ILE A 1 207 ? -1.029 20.844 22.281 1 98.25 207 ILE A N 1
ATOM 1632 C CA . ILE A 1 207 ? -2.461 20.578 22.25 1 98.25 207 ILE A CA 1
ATOM 1633 C C . ILE A 1 207 ? -2.945 20.219 23.656 1 98.25 207 ILE A C 1
ATOM 1635 O O . ILE A 1 207 ? -2.25 19.531 24.406 1 98.25 207 ILE A O 1
ATOM 1639 N N . ASN A 1 208 ? -4.074 20.719 24.031 1 98.44 208 ASN A N 1
ATOM 1640 C CA . ASN A 1 208 ? -4.641 20.5 25.359 1 98.44 208 ASN A CA 1
ATOM 1641 C C . ASN A 1 208 ? -5.43 19.203 25.422 1 98.44 208 ASN A C 1
ATOM 1643 O O . ASN A 1 208 ? -5.691 18.688 26.516 1 98.44 208 ASN A O 1
ATOM 1647 N N . ASP A 1 209 ? -5.84 18.656 24.312 1 98.44 209 ASP A N 1
ATOM 1648 C CA . ASP A 1 209 ? -6.641 17.453 24.219 1 98.44 209 ASP A CA 1
ATOM 1649 C C . ASP A 1 209 ? -5.766 16.203 24.328 1 98.44 209 ASP A C 1
ATOM 1651 O O . ASP A 1 209 ? -4.965 15.922 23.422 1 98.44 209 ASP A O 1
ATOM 1655 N N . PRO A 1 210 ? -5.922 15.375 25.344 1 98.06 210 PRO A N 1
ATOM 1656 C CA . PRO A 1 210 ? -5.105 14.164 25.484 1 98.06 210 PRO A CA 1
ATOM 1657 C C . PRO A 1 210 ? -5.258 13.211 24.297 1 98.06 210 PRO A C 1
ATOM 1659 O O . PRO A 1 210 ? -4.289 12.555 23.906 1 98.06 210 PRO A O 1
ATOM 1662 N N . LEU A 1 211 ? -6.441 13.117 23.766 1 98.5 211 LEU A N 1
ATOM 1663 C CA . LEU A 1 211 ? -6.656 12.273 22.594 1 98.5 211 LEU A CA 1
ATOM 1664 C C . LEU A 1 211 ? -5.844 12.773 21.406 1 98.5 211 LEU A C 1
ATOM 1666 O O . LEU A 1 211 ? -5.223 11.984 20.688 1 98.5 211 LEU A O 1
ATOM 1670 N N . GLY A 1 212 ? -5.883 14.078 21.188 1 98.44 212 GLY A N 1
ATOM 1671 C CA . GLY A 1 212 ? -5.086 14.664 20.125 1 98.44 212 GLY A CA 1
ATOM 1672 C C . GLY A 1 212 ? -3.596 14.438 20.312 1 98.44 212 GLY A C 1
ATOM 1673 O O . GLY A 1 212 ? -2.883 14.164 19.344 1 98.44 212 GLY A O 1
ATOM 1674 N N . LYS A 1 213 ? -3.156 14.602 21.531 1 97.69 213 LYS A N 1
ATOM 1675 C CA . LYS A 1 213 ? -1.743 14.391 21.828 1 97.69 213 LYS A CA 1
ATOM 1676 C C . LYS A 1 213 ? -1.327 12.953 21.516 1 97.69 213 LYS A C 1
ATOM 1678 O O . LYS A 1 213 ? -0.279 12.727 20.906 1 97.69 213 LYS A O 1
ATOM 1683 N N . LYS A 1 214 ? -2.123 12 21.891 1 97.38 214 LYS A N 1
ATOM 1684 C CA . LYS A 1 214 ? -1.862 10.594 21.609 1 97.38 214 LYS A CA 1
ATOM 1685 C C . LYS A 1 214 ? -1.829 10.328 20.109 1 97.38 214 LYS A C 1
ATOM 1687 O O . LYS A 1 214 ? -0.958 9.609 19.625 1 97.38 214 LYS A O 1
ATOM 1692 N N . LEU A 1 215 ? -2.764 10.883 19.391 1 98.25 215 LEU A N 1
ATOM 1693 C CA . LEU A 1 215 ? -2.807 10.742 17.953 1 98.25 215 LEU A CA 1
ATOM 1694 C C . LEU A 1 215 ? -1.507 11.227 17.312 1 98.25 215 LEU A C 1
ATOM 1696 O O . LEU A 1 215 ? -0.929 10.539 16.469 1 98.25 215 LEU A O 1
ATOM 1700 N N . MET A 1 216 ? -1.03 12.398 17.75 1 97.38 216 MET A N 1
ATOM 1701 C CA . MET A 1 216 ? 0.21 12.945 17.219 1 97.38 216 MET A CA 1
ATOM 1702 C C . MET A 1 216 ? 1.389 12.023 17.516 1 97.38 216 MET A C 1
ATOM 1704 O O . MET A 1 216 ? 2.256 11.812 16.672 1 97.38 216 MET A O 1
ATOM 1708 N N . GLN A 1 217 ? 1.404 11.516 18.672 1 96.06 217 GLN A N 1
ATOM 1709 C CA . GLN A 1 217 ? 2.482 10.617 19.062 1 96.06 217 GLN A CA 1
ATOM 1710 C C . GLN A 1 217 ? 2.52 9.383 18.172 1 96.06 217 GLN A C 1
ATOM 1712 O O . GLN A 1 217 ? 3.584 8.992 17.688 1 96.06 217 GLN A O 1
ATOM 1717 N N . LEU A 1 218 ? 1.378 8.75 17.984 1 96.88 218 LEU A N 1
ATOM 1718 C CA . LEU A 1 218 ? 1.293 7.523 17.203 1 96.88 218 LEU A CA 1
ATOM 1719 C C . LEU A 1 218 ? 1.681 7.781 15.75 1 96.88 218 LEU A C 1
ATOM 1721 O O . LEU A 1 218 ? 2.479 7.039 15.172 1 96.88 218 LEU A O 1
ATOM 1725 N N . VAL A 1 219 ? 1.191 8.852 15.164 1 96.94 219 VAL A N 1
ATOM 1726 C CA . VAL A 1 219 ? 1.483 9.172 13.766 1 96.94 219 VAL A CA 1
ATOM 1727 C C . VAL A 1 219 ? 2.963 9.523 13.617 1 96.94 219 VAL A C 1
ATOM 1729 O O . VAL A 1 219 ? 3.619 9.07 12.672 1 96.94 219 VAL A O 1
ATOM 1732 N N . MET A 1 220 ? 3.5 10.281 14.531 1 94.12 220 MET A N 1
ATOM 1733 C CA . MET A 1 220 ? 4.898 10.695 14.461 1 94.12 220 MET A CA 1
ATOM 1734 C C . MET A 1 220 ? 5.824 9.484 14.586 1 94.12 220 MET A C 1
ATOM 1736 O O . MET A 1 220 ? 6.926 9.484 14.031 1 94.12 220 MET A O 1
ATOM 1740 N N . THR A 1 221 ? 5.375 8.477 15.281 1 93.44 221 THR A N 1
ATOM 1741 C CA . THR A 1 221 ? 6.16 7.254 15.391 1 93.44 221 THR A CA 1
ATOM 1742 C C . THR A 1 221 ? 6.355 6.613 14.016 1 93.44 221 THR A C 1
ATOM 1744 O O . THR A 1 221 ? 7.453 6.16 13.688 1 93.44 221 THR A O 1
ATOM 1747 N N . ASP A 1 222 ? 5.297 6.617 13.203 1 93.06 222 ASP A N 1
ATOM 1748 C CA . ASP A 1 222 ? 5.402 6.133 11.828 1 93.06 222 ASP A CA 1
ATOM 1749 C C . ASP A 1 222 ? 6.266 7.066 10.984 1 93.06 222 ASP A C 1
ATOM 1751 O O . ASP A 1 222 ? 7.102 6.609 10.203 1 93.06 222 ASP A O 1
ATOM 1755 N N . GLU A 1 223 ? 6.031 8.414 11.141 1 89.81 223 GLU A N 1
ATOM 1756 C CA . GLU A 1 223 ? 6.621 9.43 10.273 1 89.81 223 GLU A CA 1
ATOM 1757 C C . GLU A 1 223 ? 8.141 9.445 10.391 1 89.81 223 GLU A C 1
ATOM 1759 O O . GLU A 1 223 ? 8.844 9.797 9.445 1 89.81 223 GLU A O 1
ATOM 1764 N N . ALA A 1 224 ? 8.617 9.109 11.531 1 82.19 224 ALA A N 1
ATOM 1765 C CA . ALA A 1 224 ? 10.07 9.062 11.719 1 82.19 224 ALA A CA 1
ATOM 1766 C C . ALA A 1 224 ? 10.727 8.125 10.703 1 82.19 224 ALA A C 1
ATOM 1768 O O . ALA A 1 224 ? 11.828 8.398 10.234 1 82.19 224 ALA A O 1
ATOM 1769 N N . PHE A 1 225 ? 10.039 7.086 10.312 1 83.19 225 PHE A N 1
ATOM 1770 C CA . PHE A 1 225 ? 10.586 6.125 9.359 1 83.19 225 PHE A CA 1
ATOM 1771 C C . PHE A 1 225 ? 10.367 6.605 7.926 1 83.19 225 PHE A C 1
ATOM 1773 O O . PHE A 1 225 ? 11.18 6.32 7.043 1 83.19 225 PHE A O 1
ATOM 1780 N N . HIS A 1 226 ? 9.266 7.316 7.652 1 87.62 226 HIS A N 1
ATOM 1781 C CA . HIS A 1 226 ? 9.023 7.887 6.332 1 87.62 226 HIS A CA 1
ATOM 1782 C C . HIS A 1 226 ? 10.102 8.898 5.961 1 87.62 226 HIS A C 1
ATOM 1784 O O . HIS A 1 226 ? 10.578 8.914 4.824 1 87.62 226 HIS A O 1
ATOM 1790 N N . HIS A 1 227 ? 10.445 9.695 6.926 1 80.94 227 HIS A N 1
ATOM 1791 C CA . HIS A 1 227 ? 11.469 10.711 6.711 1 80.94 227 HIS A CA 1
ATOM 1792 C C . HIS A 1 227 ? 12.82 10.07 6.41 1 80.94 227 HIS A C 1
ATOM 1794 O O . HIS A 1 227 ? 13.609 10.609 5.629 1 80.94 227 HIS A O 1
ATOM 1800 N N . LYS A 1 228 ? 13.062 8.984 7.039 1 81.12 228 LYS A N 1
ATOM 1801 C CA . LYS A 1 228 ? 14.32 8.281 6.809 1 81.12 228 LYS A CA 1
ATOM 1802 C C . LYS A 1 228 ? 14.414 7.793 5.363 1 81.12 228 LYS A C 1
ATOM 1804 O O . LYS A 1 228 ? 15.5 7.781 4.781 1 81.12 228 LYS A O 1
ATOM 1809 N N . PHE A 1 229 ? 13.352 7.367 4.734 1 84.62 229 PHE A N 1
ATOM 1810 C CA . PHE A 1 229 ? 13.352 6.961 3.334 1 84.62 229 PHE A CA 1
ATOM 1811 C C . PHE A 1 229 ? 13.773 8.117 2.434 1 84.62 229 PHE A C 1
ATOM 1813 O O . PHE A 1 229 ? 14.594 7.938 1.528 1 84.62 229 PHE A O 1
ATOM 1820 N N . GLY A 1 230 ? 13.164 9.242 2.678 1 83.38 230 GLY A N 1
ATOM 1821 C CA . GLY A 1 230 ? 13.531 10.406 1.892 1 83.38 230 GLY A CA 1
ATOM 1822 C C . GLY A 1 230 ? 15.008 10.742 1.981 1 83.38 230 GLY A C 1
ATOM 1823 O O . GLY A 1 230 ? 15.633 11.07 0.972 1 83.38 230 GLY A O 1
ATOM 1824 N N . LYS A 1 231 ? 15.477 10.617 3.162 1 84.31 231 LYS A N 1
ATOM 1825 C CA . LYS A 1 231 ? 16.891 10.906 3.373 1 84.31 231 LYS A CA 1
ATOM 1826 C C . LYS A 1 231 ? 17.766 9.891 2.648 1 84.31 231 LYS A C 1
ATOM 1828 O O . LYS A 1 231 ? 18.766 10.266 2.014 1 84.31 231 LYS A O 1
ATOM 1833 N N . ILE A 1 232 ? 17.406 8.617 2.781 1 85.56 232 ILE A N 1
ATOM 1834 C CA . ILE A 1 232 ? 18.156 7.566 2.113 1 85.56 232 ILE A CA 1
ATOM 1835 C C . ILE A 1 232 ? 18.141 7.797 0.604 1 85.56 232 ILE A C 1
ATOM 1837 O O . ILE A 1 232 ? 19.188 7.703 -0.058 1 85.56 232 ILE A O 1
ATOM 1841 N N . TRP A 1 233 ? 17.047 8.07 0.091 1 84.62 233 TRP A N 1
ATOM 1842 C CA . TRP A 1 233 ? 16.922 8.344 -1.339 1 84.62 233 TRP A CA 1
ATOM 1843 C C . TRP A 1 233 ? 17.797 9.531 -1.742 1 84.62 233 TRP A C 1
ATOM 1845 O O . TRP A 1 233 ? 18.5 9.477 -2.754 1 84.62 233 TRP A O 1
ATOM 1855 N N . ALA A 1 234 ? 17.734 10.617 -0.939 1 87.19 234 ALA A N 1
ATOM 1856 C CA . ALA A 1 234 ? 18.516 11.82 -1.248 1 87.19 234 ALA A CA 1
ATOM 1857 C C . ALA A 1 234 ? 20.016 11.539 -1.221 1 87.19 234 ALA A C 1
ATOM 1859 O O . ALA A 1 234 ? 20.734 11.945 -2.125 1 87.19 234 ALA A O 1
ATOM 1860 N N . ASP A 1 235 ? 20.406 10.797 -0.249 1 87.44 235 ASP A N 1
ATOM 1861 C CA . ASP A 1 235 ? 21.828 10.469 -0.106 1 87.44 235 ASP A CA 1
ATOM 1862 C C . ASP A 1 235 ? 22.328 9.656 -1.301 1 87.44 235 ASP A C 1
ATOM 1864 O O . ASP A 1 235 ? 23.484 9.773 -1.697 1 87.44 235 ASP A O 1
ATOM 1868 N N . ARG A 1 236 ? 21.453 8.961 -1.847 1 84.62 236 ARG A N 1
ATOM 1869 C CA . ARG A 1 236 ? 21.859 8.055 -2.914 1 84.62 236 ARG A CA 1
ATOM 1870 C C . ARG A 1 236 ? 21.672 8.703 -4.281 1 84.62 236 ARG A C 1
ATOM 1872 O O . ARG A 1 236 ? 22.312 8.289 -5.262 1 84.62 236 ARG A O 1
ATOM 1879 N N . THR A 1 237 ? 20.891 9.688 -4.355 1 85 237 THR A N 1
ATOM 1880 C CA . THR A 1 237 ? 20.516 10.219 -5.664 1 85 237 THR A CA 1
ATOM 1881 C C . THR A 1 237 ? 21.156 11.586 -5.887 1 85 237 THR A C 1
ATOM 1883 O O . THR A 1 237 ? 21.812 11.82 -6.906 1 85 237 THR A O 1
ATOM 1886 N N . ILE A 1 238 ? 21.094 12.453 -4.93 1 87.88 238 ILE A N 1
ATOM 1887 C CA . ILE A 1 238 ? 21.375 13.875 -5.094 1 87.88 238 ILE A CA 1
ATOM 1888 C C . ILE A 1 238 ? 22.844 14.07 -5.449 1 87.88 238 ILE A C 1
ATOM 1890 O O . ILE A 1 238 ? 23.172 14.828 -6.367 1 87.88 238 ILE A O 1
ATOM 1894 N N . PRO A 1 239 ? 23.75 13.344 -4.785 1 87.06 239 PRO A N 1
ATOM 1895 C CA . PRO A 1 239 ? 25.172 13.555 -5.105 1 87.06 239 PRO A CA 1
ATOM 1896 C C . PRO A 1 239 ? 25.531 13.102 -6.52 1 87.06 239 PRO A C 1
ATOM 1898 O O . PRO A 1 239 ? 26.594 13.461 -7.035 1 87.06 239 PRO A O 1
ATOM 1901 N N . HIS A 1 240 ? 24.672 12.375 -7.117 1 85.12 240 HIS A N 1
ATOM 1902 C CA . HIS A 1 240 ? 25 11.805 -8.422 1 85.12 240 HIS A CA 1
ATOM 1903 C C . HIS A 1 240 ? 24.328 12.57 -9.547 1 85.12 240 HIS A C 1
ATOM 1905 O O . HIS A 1 240 ? 24.469 12.219 -10.719 1 85.12 240 HIS A O 1
ATOM 1911 N N . LEU A 1 241 ? 23.656 13.594 -9.203 1 85.38 241 LEU A N 1
ATOM 1912 C CA . LEU A 1 241 ? 23.016 14.43 -10.211 1 85.38 241 LEU A CA 1
ATOM 1913 C C . LEU A 1 241 ? 24.031 15.312 -10.922 1 85.38 241 LEU A C 1
ATOM 1915 O O . LEU A 1 241 ? 25 15.773 -10.305 1 85.38 241 LEU A O 1
ATOM 1919 N N . SER A 1 242 ? 23.781 15.477 -12.242 1 86.44 242 SER A N 1
ATOM 1920 C CA . SER A 1 242 ? 24.531 16.531 -12.93 1 86.44 242 SER A CA 1
ATOM 1921 C C . SER A 1 242 ? 24.188 17.906 -12.375 1 86.44 242 SER A C 1
ATOM 1923 O O . SER A 1 242 ? 23.188 18.062 -11.672 1 86.44 242 SER A O 1
ATOM 1925 N N . GLU A 1 243 ? 25.016 18.828 -12.664 1 89.19 243 GLU A N 1
ATOM 1926 C CA . GLU A 1 243 ? 24.766 20.203 -12.219 1 89.19 243 GLU A CA 1
ATOM 1927 C C . GLU A 1 243 ? 23.422 20.719 -12.734 1 89.19 243 GLU A C 1
ATOM 1929 O O . GLU A 1 243 ? 22.672 21.375 -12 1 89.19 243 GLU A O 1
ATOM 1934 N N . ALA A 1 244 ? 23.156 20.422 -13.969 1 89.88 244 ALA A N 1
ATOM 1935 C CA . ALA A 1 244 ? 21.906 20.859 -14.586 1 89.88 244 ALA A CA 1
ATOM 1936 C C . ALA A 1 244 ? 20.703 20.234 -13.898 1 89.88 244 ALA A C 1
ATOM 1938 O O . ALA A 1 244 ? 19.672 20.891 -13.695 1 89.88 244 ALA A O 1
ATOM 1939 N N . GLU A 1 245 ? 20.812 18.938 -13.539 1 87.12 245 GLU A N 1
ATOM 1940 C CA . GLU A 1 245 ? 19.734 18.25 -12.844 1 87.12 245 GLU A CA 1
ATOM 1941 C C . GLU A 1 245 ? 19.531 18.812 -11.438 1 87.12 245 GLU A C 1
ATOM 1943 O O . GLU A 1 245 ? 18.406 18.969 -10.984 1 87.12 245 GLU A O 1
ATOM 1948 N N . HIS A 1 246 ? 20.625 19.062 -10.844 1 91.31 246 HIS A N 1
ATOM 1949 C CA . HIS A 1 246 ? 20.547 19.641 -9.5 1 91.31 246 HIS A CA 1
ATOM 1950 C C . HIS A 1 246 ? 19.875 21 -9.523 1 91.31 246 HIS A C 1
ATOM 1952 O O . HIS A 1 246 ? 19.094 21.328 -8.633 1 91.31 246 HIS A O 1
ATOM 1958 N N . GLU A 1 247 ? 20.172 21.781 -10.484 1 93.94 247 GLU A N 1
ATOM 1959 C CA . GLU A 1 247 ? 19.578 23.109 -10.617 1 93.94 247 GLU A CA 1
ATOM 1960 C C . GLU A 1 247 ? 18.062 23.031 -10.766 1 93.94 247 GLU A C 1
ATOM 1962 O O . GLU A 1 247 ? 17.328 23.859 -10.211 1 93.94 247 GLU A O 1
ATOM 1967 N N . ILE A 1 248 ? 17.625 22.047 -11.531 1 92 248 ILE A N 1
ATOM 1968 C CA . ILE A 1 248 ? 16.188 21.859 -11.727 1 92 248 ILE A CA 1
ATOM 1969 C C . ILE A 1 248 ? 15.523 21.562 -10.391 1 92 248 ILE A C 1
ATOM 1971 O O . ILE A 1 248 ? 14.508 22.172 -10.039 1 92 248 ILE A O 1
ATOM 1975 N N . ILE A 1 249 ? 16.109 20.75 -9.617 1 92.25 249 ILE A N 1
ATOM 1976 C CA . ILE A 1 249 ? 15.539 20.281 -8.352 1 92.25 249 ILE A CA 1
ATOM 1977 C C . ILE A 1 249 ? 15.555 21.422 -7.336 1 92.25 249 ILE A C 1
ATOM 1979 O O . ILE A 1 249 ? 14.539 21.688 -6.68 1 92.25 249 ILE A O 1
ATOM 1983 N N . GLU A 1 250 ? 16.688 22.094 -7.215 1 94.56 250 GLU A N 1
ATOM 1984 C CA . GLU A 1 250 ? 16.797 23.141 -6.203 1 94.56 250 GLU A CA 1
ATOM 1985 C C . GLU A 1 250 ? 15.875 24.312 -6.516 1 94.56 250 GLU A C 1
ATOM 1987 O O . GLU A 1 250 ? 15.297 24.922 -5.609 1 94.56 250 GLU A O 1
ATOM 1992 N N . THR A 1 251 ? 15.703 24.594 -7.785 1 95.75 251 THR A N 1
ATOM 1993 C CA . THR A 1 251 ? 14.828 25.688 -8.188 1 95.75 251 THR A CA 1
ATOM 1994 C C . THR A 1 251 ? 13.367 25.344 -7.887 1 95.75 251 THR A C 1
ATOM 1996 O O . THR A 1 251 ? 12.625 26.172 -7.363 1 95.75 251 THR A O 1
ATOM 1999 N N . TRP A 1 252 ? 13.039 24.156 -8.219 1 94.94 252 TRP A N 1
ATOM 2000 C CA . TRP A 1 252 ? 11.664 23.719 -7.973 1 94.94 252 TRP A CA 1
ATOM 2001 C C . TRP A 1 252 ? 11.375 23.656 -6.477 1 94.94 252 TRP A C 1
ATOM 2003 O O . TRP A 1 252 ? 10.312 24.109 -6.031 1 94.94 252 TRP A O 1
ATOM 2013 N N . ALA A 1 253 ? 12.328 23.156 -5.676 1 95.38 253 ALA A N 1
ATOM 2014 C CA . ALA A 1 253 ? 12.156 23.062 -4.23 1 95.38 253 ALA A CA 1
ATOM 2015 C C . ALA A 1 253 ? 12.023 24.453 -3.607 1 95.38 253 ALA A C 1
ATOM 2017 O O . ALA A 1 253 ? 11.18 24.672 -2.734 1 95.38 253 ALA A O 1
ATOM 2018 N N . ALA A 1 254 ? 12.82 25.391 -4.07 1 96.12 254 ALA A N 1
ATOM 2019 C CA . ALA A 1 254 ? 12.766 26.766 -3.574 1 96.12 254 ALA A CA 1
ATOM 2020 C C . ALA A 1 254 ? 11.422 27.406 -3.896 1 96.12 254 ALA A C 1
ATOM 2022 O O . ALA A 1 254 ? 10.852 28.125 -3.066 1 96.12 254 ALA A O 1
ATOM 2023 N N . HIS A 1 255 ? 10.969 27.141 -5.078 1 95.88 255 HIS A N 1
ATOM 2024 C CA . HIS A 1 255 ? 9.664 27.672 -5.477 1 95.88 255 HIS A CA 1
ATOM 2025 C C . HIS A 1 255 ? 8.555 27.109 -4.602 1 95.88 255 HIS A C 1
ATOM 2027 O O . HIS A 1 255 ? 7.68 27.844 -4.148 1 95.88 255 HIS A O 1
ATOM 2033 N N . CYS A 1 256 ? 8.562 25.797 -4.379 1 95.25 256 CYS A N 1
ATOM 2034 C CA . CYS A 1 256 ? 7.566 25.156 -3.527 1 95.25 256 CYS A CA 1
ATOM 2035 C C . CYS A 1 256 ? 7.637 25.703 -2.104 1 95.25 256 CYS A C 1
ATOM 2037 O O . CYS A 1 256 ? 6.609 25.984 -1.494 1 95.25 256 CYS A O 1
ATOM 2039 N N . PHE A 1 257 ? 8.867 25.859 -1.572 1 94.56 257 PHE A N 1
ATOM 2040 C CA . PHE A 1 257 ? 9.047 26.406 -0.233 1 94.56 257 PHE A CA 1
ATOM 2041 C C . PHE A 1 257 ? 8.438 27.797 -0.128 1 94.56 257 PHE A C 1
ATOM 2043 O O . PHE A 1 257 ? 7.695 28.094 0.812 1 94.56 257 PHE A O 1
ATOM 2050 N N . GLN A 1 258 ? 8.75 28.594 -1.076 1 93.19 258 GLN A N 1
ATOM 2051 C CA . GLN A 1 258 ? 8.234 29.969 -1.085 1 93.19 258 GLN A CA 1
ATOM 2052 C C . GLN A 1 258 ? 6.711 29.984 -1.111 1 93.19 258 GLN A C 1
ATOM 2054 O O . GLN A 1 258 ? 6.082 30.734 -0.369 1 93.19 258 GLN A O 1
ATOM 2059 N N . THR A 1 259 ? 6.16 29.203 -1.934 1 92.69 259 THR A N 1
ATOM 2060 C CA . THR A 1 259 ? 4.707 29.141 -2.07 1 92.69 259 THR A CA 1
ATOM 2061 C C . THR A 1 259 ? 4.062 28.688 -0.761 1 92.69 259 THR A C 1
ATOM 2063 O O . THR A 1 259 ? 3.076 29.281 -0.317 1 92.69 259 THR A O 1
ATOM 2066 N N . LEU A 1 260 ? 4.648 27.719 -0.132 1 91.81 260 LEU A N 1
ATOM 2067 C CA . LEU A 1 260 ? 4.121 27.203 1.13 1 91.81 260 LEU A CA 1
ATOM 2068 C C . LEU A 1 260 ? 4.301 28.234 2.246 1 91.81 260 LEU A C 1
ATOM 2070 O O . LEU A 1 260 ? 3.377 28.484 3.021 1 91.81 260 LEU A O 1
ATOM 2074 N N . LEU A 1 261 ? 5.438 28.812 2.307 1 88.75 261 LEU A N 1
ATOM 2075 C CA . LEU A 1 261 ? 5.766 29.766 3.355 1 88.75 261 LEU A CA 1
ATOM 2076 C C . LEU A 1 261 ? 4.77 30.922 3.369 1 88.75 261 LEU A C 1
ATOM 2078 O O . LEU A 1 261 ? 4.309 31.344 4.438 1 88.75 261 LEU A O 1
ATOM 2082 N N . PHE A 1 262 ? 4.297 31.328 2.219 1 85.81 262 PHE A N 1
ATOM 2083 C CA . PHE A 1 262 ? 3.512 32.562 2.143 1 85.81 262 PHE A CA 1
ATOM 2084 C C . PHE A 1 262 ? 2.023 32.25 2.059 1 85.81 262 PHE A C 1
ATOM 2086 O O . PHE A 1 262 ? 1.185 33.094 2.312 1 85.81 262 PHE A O 1
ATOM 2093 N N . ASN A 1 263 ? 1.766 30.984 1.735 1 83.38 263 ASN A N 1
ATOM 2094 C CA . ASN A 1 263 ? 0.368 30.766 1.382 1 83.38 263 ASN A CA 1
ATOM 2095 C C . ASN A 1 263 ? -0.252 29.656 2.227 1 83.38 263 ASN A C 1
ATOM 2097 O O . ASN A 1 263 ? -1.477 29.547 2.32 1 83.38 263 ASN A O 1
ATOM 2101 N N . LEU A 1 264 ? 0.513 28.812 2.809 1 78.44 264 LEU A N 1
ATOM 2102 C CA . LEU A 1 264 ? -0.034 27.625 3.455 1 78.44 264 LEU A CA 1
ATOM 2103 C C . LEU A 1 264 ? -1 28.016 4.57 1 78.44 264 LEU A C 1
ATOM 2105 O O . LEU A 1 264 ? -2.098 27.453 4.664 1 78.44 264 LEU A O 1
ATOM 2109 N N . VAL A 1 265 ? -0.587 29 5.414 1 72.88 265 VAL A N 1
ATOM 2110 C CA . VAL A 1 265 ? -1.424 29.406 6.535 1 72.88 265 VAL A CA 1
ATOM 2111 C C . VAL A 1 265 ? -1.906 30.844 6.324 1 72.88 265 VAL A C 1
ATOM 2113 O O . VAL A 1 265 ? -2.193 31.547 7.289 1 72.88 265 VAL A O 1
ATOM 2116 N N . ALA A 1 266 ? -2.025 31.188 5.066 1 82.94 266 ALA A N 1
ATOM 2117 C CA . ALA A 1 266 ? -2.445 32.562 4.758 1 82.94 266 ALA A CA 1
ATOM 2118 C C . ALA A 1 266 ? -3.902 32.781 5.152 1 82.94 266 ALA A C 1
ATOM 2120 O O . ALA A 1 266 ? -4.766 31.938 4.879 1 82.94 266 ALA A O 1
ATOM 2121 N N . PRO A 1 267 ? -4.113 33.906 5.809 1 88 267 PRO A N 1
ATOM 2122 C CA . PRO A 1 267 ? -5.492 34.219 6.203 1 88 267 PRO A CA 1
ATOM 2123 C C . PRO A 1 267 ? -6.445 34.281 5.016 1 88 267 PRO A C 1
ATOM 2125 O O . PRO A 1 267 ? -7.656 34.125 5.18 1 88 267 PRO A O 1
ATOM 2128 N N . THR A 1 268 ? -5.895 34.5 3.826 1 88.25 268 THR A N 1
ATOM 2129 C CA . THR A 1 268 ? -6.715 34.562 2.621 1 88.25 268 THR A CA 1
ATOM 2130 C C . THR A 1 268 ? -7.41 33.25 2.359 1 88.25 268 THR A C 1
ATOM 2132 O O . THR A 1 268 ? -8.414 33.188 1.649 1 88.25 268 THR A O 1
ATOM 2135 N N . GLN A 1 269 ? -6.902 32.219 3.012 1 87.88 269 GLN A N 1
ATOM 2136 C CA . GLN A 1 269 ? -7.457 30.875 2.762 1 87.88 269 GLN A CA 1
ATOM 2137 C C . GLN A 1 269 ? -8.523 30.531 3.799 1 87.88 269 GLN A C 1
ATOM 2139 O O . GLN A 1 269 ? -9.117 29.453 3.74 1 87.88 269 GLN A O 1
ATOM 2144 N N . GLN A 1 270 ? -8.781 31.406 4.758 1 91.12 270 GLN A N 1
ATOM 2145 C CA . GLN A 1 270 ? -9.711 31.109 5.844 1 91.12 270 GLN A CA 1
ATOM 2146 C C . GLN A 1 270 ? -10.836 32.156 5.902 1 91.12 270 GLN A C 1
ATOM 2148 O O . GLN A 1 270 ? -11.344 32.469 6.98 1 91.12 270 GLN A O 1
ATOM 2153 N N . ARG A 1 271 ? -11.227 32.719 4.809 1 93.38 271 ARG A N 1
ATOM 2154 C CA . ARG A 1 271 ? -12.25 33.75 4.758 1 93.38 271 ARG A CA 1
ATOM 2155 C C . ARG A 1 271 ? -13.57 33.25 5.344 1 93.38 271 ARG A C 1
ATOM 2157 O O . ARG A 1 271 ? -14.25 34 6.059 1 93.38 271 ARG A O 1
ATOM 2164 N N . ASP A 1 272 ? -13.93 32.031 4.98 1 93.94 272 ASP A N 1
ATOM 2165 C CA . ASP A 1 272 ? -15.195 31.453 5.441 1 93.94 272 ASP A CA 1
ATOM 2166 C C . ASP A 1 272 ? -15.242 31.391 6.965 1 93.94 272 ASP A C 1
ATOM 2168 O O . ASP A 1 272 ? -16.297 31.594 7.57 1 93.94 272 ASP A O 1
ATOM 2172 N N . LEU A 1 273 ? -14.141 31.125 7.578 1 95.31 273 LEU A N 1
ATOM 2173 C CA . LEU A 1 273 ? -14.062 31.109 9.031 1 95.31 273 LEU A CA 1
ATOM 2174 C C . LEU A 1 273 ? -14.375 32.469 9.617 1 95.31 273 LEU A C 1
ATOM 2176 O O . LEU A 1 273 ? -15.18 32.594 10.547 1 95.31 273 LEU A O 1
ATOM 2180 N N . TYR A 1 274 ? -13.734 33.5 9.062 1 97.31 274 TYR A N 1
ATOM 2181 C CA . TYR A 1 274 ? -13.922 34.844 9.57 1 97.31 274 TYR A CA 1
ATOM 2182 C C . TYR A 1 274 ? -15.367 35.281 9.398 1 97.31 274 TYR A C 1
ATOM 2184 O O . TYR A 1 274 ? -15.969 35.844 10.328 1 97.31 274 TYR A O 1
ATOM 2192 N N . GLU A 1 275 ? -15.891 34.969 8.242 1 97.5 275 GLU A N 1
ATOM 2193 C CA . GLU A 1 275 ? -17.266 35.344 7.965 1 97.5 275 GLU A CA 1
ATOM 2194 C C . GLU A 1 275 ? -18.25 34.656 8.914 1 97.5 275 GLU A C 1
ATOM 2196 O O . GLU A 1 275 ? -19.203 35.281 9.375 1 97.5 275 GLU A O 1
ATOM 2201 N N . GLU A 1 276 ? -18.016 33.469 9.195 1 96.81 276 GLU A N 1
ATOM 2202 C CA . GLU A 1 276 ? -18.859 32.656 10.086 1 96.81 276 GLU A CA 1
ATOM 2203 C C . GLU A 1 276 ? -18.953 33.312 11.469 1 96.81 276 GLU A C 1
ATOM 2205 O O . GLU A 1 276 ? -19.953 33.156 12.164 1 96.81 276 GLU A O 1
ATOM 2210 N N . PHE A 1 277 ? -17.953 34.094 11.875 1 97.88 277 PHE A N 1
ATOM 2211 C CA . PHE A 1 277 ? -17.922 34.656 13.219 1 97.88 277 PHE A CA 1
ATOM 2212 C C . PHE A 1 277 ? -18.141 36.156 13.18 1 97.88 277 PHE A C 1
ATOM 2214 O O . PHE A 1 277 ? -17.781 36.875 14.117 1 97.88 277 PHE A O 1
ATOM 2221 N N . GLY A 1 278 ? -18.609 36.594 12.023 1 97.44 278 GLY A N 1
ATOM 2222 C CA . GLY A 1 278 ? -19.016 37.969 11.898 1 97.44 278 GLY A CA 1
ATOM 2223 C C . GLY A 1 278 ? -17.844 38.906 11.695 1 97.44 278 GLY A C 1
ATOM 2224 O O . GLY A 1 278 ? -17.953 40.125 11.969 1 97.44 278 GLY A O 1
ATOM 2225 N N . LEU A 1 279 ? -16.734 38.406 11.305 1 98.06 279 LEU A N 1
ATOM 2226 C CA . LEU A 1 279 ? -15.555 39.219 11.031 1 98.06 279 LEU A CA 1
ATOM 2227 C C . LEU A 1 279 ? -15.477 39.594 9.547 1 98.06 279 LEU A C 1
ATOM 2229 O O . LEU A 1 279 ? -15.945 38.844 8.695 1 98.06 279 LEU A O 1
ATOM 2233 N N . ASP A 1 280 ? -14.961 40.719 9.234 1 97.81 280 ASP A N 1
ATOM 2234 C CA . ASP A 1 280 ? -14.625 41.094 7.859 1 97.81 280 ASP A CA 1
ATOM 2235 C C . ASP A 1 280 ? -13.281 40.5 7.445 1 97.81 280 ASP A C 1
ATOM 2237 O O . ASP A 1 280 ? -12.227 40.938 7.906 1 97.81 280 ASP A O 1
ATOM 2241 N N . PRO A 1 281 ? -13.359 39.562 6.57 1 96.88 281 PRO A N 1
ATOM 2242 C CA . PRO A 1 281 ? -12.117 38.875 6.203 1 96.88 281 PRO A CA 1
ATOM 2243 C C . PRO A 1 281 ? -11.039 39.844 5.703 1 96.88 281 PRO A C 1
ATOM 2245 O O . PRO A 1 281 ? -9.852 39.656 5.973 1 96.88 281 PRO A O 1
ATOM 2248 N N . ASP A 1 282 ? -11.414 40.844 4.969 1 97.19 282 ASP A N 1
ATOM 2249 C CA . ASP A 1 282 ? -10.445 41.781 4.422 1 97.19 282 ASP A CA 1
ATOM 2250 C C . ASP A 1 282 ? -9.719 42.531 5.535 1 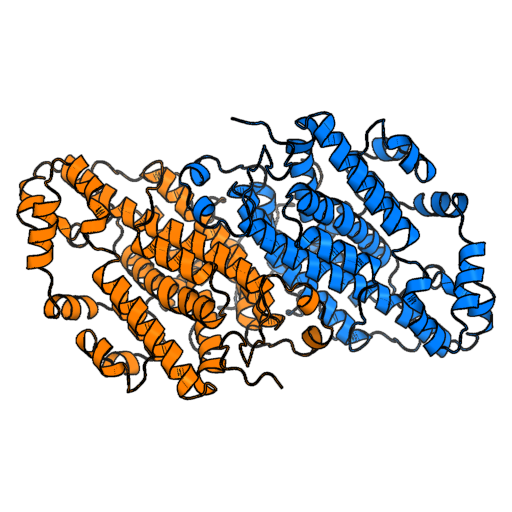97.19 282 ASP A C 1
ATOM 2252 O O . ASP A 1 282 ? -8.516 42.812 5.434 1 97.19 282 ASP A O 1
ATOM 2256 N N . ARG A 1 283 ? -10.383 42.875 6.535 1 97 283 ARG A N 1
ATOM 2257 C CA . ARG A 1 283 ? -9.773 43.562 7.664 1 97 283 ARG A CA 1
ATOM 2258 C C . ARG A 1 283 ? -8.836 42.625 8.43 1 97 283 ARG A C 1
ATOM 2260 O O . ARG A 1 283 ? -7.762 43.062 8.867 1 97 283 ARG A O 1
ATOM 2267 N N . VAL A 1 284 ? -9.297 41.406 8.648 1 96.5 284 VAL A N 1
ATOM 2268 C CA . VAL A 1 284 ? -8.445 40.438 9.328 1 96.5 284 VAL A CA 1
ATOM 2269 C C . VAL A 1 284 ? -7.145 40.25 8.547 1 96.5 284 VAL A C 1
ATOM 2271 O O . VAL A 1 284 ? -6.059 40.312 9.133 1 96.5 284 VAL A O 1
ATOM 2274 N N . ILE A 1 285 ? -7.238 40.062 7.203 1 94.88 285 ILE A N 1
ATOM 2275 C CA . ILE A 1 285 ? -6.098 39.812 6.324 1 94.88 285 ILE A CA 1
ATOM 2276 C C . ILE A 1 285 ? -5.148 41.031 6.371 1 94.88 285 ILE A C 1
ATOM 2278 O O . ILE A 1 285 ? -3.932 40.844 6.477 1 94.88 285 ILE A O 1
ATOM 2282 N N . ALA A 1 286 ? -5.715 42.188 6.344 1 94.38 286 ALA A N 1
ATOM 2283 C CA . ALA A 1 286 ? -4.918 43.406 6.363 1 94.38 286 ALA A CA 1
ATOM 2284 C C . ALA A 1 286 ? -4.148 43.531 7.676 1 94.38 286 ALA A C 1
ATOM 2286 O O . ALA A 1 286 ? -2.969 43.906 7.676 1 94.38 286 ALA A O 1
ATOM 2287 N N . GLU A 1 287 ? -4.797 43.344 8.758 1 94.38 287 GLU A N 1
ATOM 2288 C CA . GLU A 1 287 ? -4.141 43.469 10.055 1 94.38 287 GLU A CA 1
ATOM 2289 C C . GLU A 1 287 ? -3.068 42.406 10.25 1 94.38 287 GLU A C 1
ATOM 2291 O O . GLU A 1 287 ? -2.006 42.688 10.812 1 94.38 287 GLU A O 1
ATOM 2296 N N . MET A 1 288 ? -3.383 41.188 9.867 1 91.81 288 MET A N 1
ATOM 2297 C CA . MET A 1 288 ? -2.396 40.125 9.977 1 91.81 288 MET A CA 1
ATOM 2298 C C . MET A 1 288 ? -1.179 40.406 9.109 1 91.81 288 MET A C 1
ATOM 2300 O O . MET A 1 288 ? -0.044 40.156 9.508 1 91.81 288 MET A O 1
ATOM 2304 N N . ALA A 1 289 ? -1.417 40.906 7.887 1 88.62 289 ALA A N 1
ATOM 2305 C CA . ALA A 1 289 ? -0.325 41.281 6.988 1 88.62 289 ALA A CA 1
ATOM 2306 C C . ALA A 1 289 ? 0.564 42.344 7.602 1 88.62 289 ALA A C 1
ATOM 2308 O O . ALA A 1 289 ? 1.778 42.344 7.387 1 88.62 289 ALA A O 1
ATOM 2309 N N . ALA A 1 290 ? -0.093 43.25 8.312 1 88.44 290 ALA A N 1
ATOM 2310 C CA . ALA A 1 290 ? 0.64 44.312 8.953 1 88.44 290 ALA A CA 1
ATOM 2311 C C . ALA A 1 290 ? 1.548 43.812 10.062 1 88.44 290 ALA A C 1
ATOM 2313 O O . ALA A 1 290 ? 2.59 44.406 10.352 1 88.44 290 ALA A O 1
ATOM 2314 N N . ASN A 1 291 ? 1.203 42.719 10.578 1 84.69 291 ASN A N 1
ATOM 2315 C CA . ASN A 1 291 ? 1.941 42.156 11.703 1 84.69 291 ASN A CA 1
ATOM 2316 C C . ASN A 1 291 ? 2.994 41.156 11.242 1 84.69 291 ASN A C 1
ATOM 2318 O O . ASN A 1 291 ? 3.822 40.688 12.031 1 84.69 291 ASN A O 1
ATOM 2322 N N . MET A 1 292 ? 2.963 40.75 9.984 1 82.06 292 MET A N 1
ATOM 2323 C CA . MET A 1 292 ? 3.852 39.719 9.492 1 82.06 292 MET A CA 1
ATOM 2324 C C . MET A 1 292 ? 4.867 40.281 8.508 1 82.06 292 MET A C 1
ATOM 2326 O O . MET A 1 292 ? 4.492 40.906 7.523 1 82.06 292 MET A O 1
ATOM 2330 N N . ASN A 1 293 ? 6.117 40.25 8.805 1 82.81 293 ASN A N 1
ATOM 2331 C CA . ASN A 1 293 ? 7.211 40.594 7.906 1 82.81 293 ASN A CA 1
ATOM 2332 C C . ASN A 1 293 ? 8.367 39.594 8.016 1 82.81 293 ASN A C 1
ATOM 2334 O O . ASN A 1 293 ? 8.25 38.562 8.688 1 82.81 293 ASN A O 1
ATOM 2338 N N . ASP A 1 294 ? 9.352 39.781 7.277 1 82.38 294 ASP A N 1
ATOM 2339 C CA . ASP A 1 294 ? 10.453 38.844 7.227 1 82.38 294 ASP A CA 1
ATOM 2340 C C . ASP A 1 294 ? 11.117 38.688 8.594 1 82.38 294 ASP A C 1
ATOM 2342 O O . ASP A 1 294 ? 11.555 37.594 8.961 1 82.38 294 ASP A O 1
ATOM 2346 N N . GLU A 1 295 ? 11.133 39.75 9.25 1 85.19 295 GLU A N 1
ATOM 2347 C CA . GLU A 1 295 ? 11.742 39.688 10.57 1 85.19 295 GLU A CA 1
ATOM 2348 C C . GLU A 1 295 ? 10.922 38.844 11.539 1 85.19 295 GLU A C 1
ATOM 2350 O O . GLU A 1 295 ? 11.484 38.062 12.312 1 85.19 295 GLU A O 1
ATOM 2355 N N . THR A 1 296 ? 9.672 39 11.453 1 84.25 296 THR A N 1
ATOM 2356 C CA . THR A 1 296 ? 8.812 38.188 12.32 1 84.25 296 THR A CA 1
ATOM 2357 C C . THR A 1 296 ? 8.875 36.719 11.93 1 84.25 296 THR A C 1
ATOM 2359 O O . THR A 1 296 ? 8.867 35.844 12.797 1 84.25 296 THR A O 1
ATOM 2362 N N . ARG A 1 297 ? 8.914 36.438 10.695 1 84.31 297 ARG A N 1
ATOM 2363 C CA . ARG A 1 297 ? 9.047 35.062 10.234 1 84.31 297 ARG A CA 1
ATOM 2364 C C . ARG A 1 297 ? 10.352 34.438 10.734 1 84.31 297 ARG A C 1
ATOM 2366 O O . ARG A 1 297 ? 10.367 33.312 11.18 1 84.31 297 ARG A O 1
ATOM 2373 N N . ARG A 1 298 ? 11.367 35.219 10.562 1 86.88 298 ARG A N 1
ATOM 2374 C CA . ARG A 1 298 ? 12.664 34.75 11.031 1 86.88 298 ARG A CA 1
ATOM 2375 C C . ARG A 1 298 ? 12.641 34.438 12.523 1 86.88 298 ARG A C 1
ATOM 2377 O O . ARG A 1 298 ? 13.234 33.469 12.969 1 86.88 298 ARG A O 1
ATOM 2384 N N . GLU A 1 299 ? 11.992 35.281 13.242 1 88.88 299 GLU A N 1
ATOM 2385 C CA . GLU A 1 299 ? 11.883 35.094 14.688 1 88.88 299 GLU A CA 1
ATOM 2386 C C . GLU A 1 299 ? 11.094 33.812 15.008 1 88.88 299 GLU A C 1
ATOM 2388 O O . GLU A 1 299 ? 11.469 33.062 15.898 1 88.88 299 GLU A O 1
ATOM 2393 N N . ASP A 1 300 ? 10.047 33.625 14.328 1 86.69 300 ASP A N 1
ATOM 2394 C CA . ASP A 1 300 ? 9.211 32.438 14.523 1 86.69 300 ASP A CA 1
ATOM 2395 C C . ASP A 1 300 ? 9.984 31.156 14.203 1 86.69 300 ASP A C 1
ATOM 2397 O O . ASP A 1 300 ? 9.805 30.125 14.867 1 86.69 300 ASP A O 1
ATOM 2401 N N . MET A 1 301 ? 10.859 31.172 13.227 1 90.31 301 MET A N 1
ATOM 2402 C CA . MET A 1 301 ? 11.57 30 12.742 1 90.31 301 MET A CA 1
ATOM 2403 C C . MET A 1 301 ? 12.75 29.656 13.648 1 90.31 301 MET A C 1
ATOM 2405 O O . MET A 1 301 ? 13.453 28.672 13.414 1 90.31 301 MET A O 1
ATOM 2409 N N . LYS A 1 302 ? 12.875 30.5 14.656 1 89.31 302 LYS A N 1
ATOM 2410 C CA . LYS A 1 302 ? 13.859 30.141 15.68 1 89.31 302 LYS A CA 1
ATOM 2411 C C . LYS A 1 302 ? 13.336 29 16.562 1 89.31 302 LYS A C 1
ATOM 2413 O O . LYS A 1 302 ? 14.117 28.281 17.188 1 89.31 302 LYS A O 1
ATOM 2418 N N . GLU A 1 303 ? 12.031 28.906 16.578 1 87.81 303 GLU A N 1
ATOM 2419 C CA . GLU A 1 303 ? 11.43 27.812 17.312 1 87.81 303 GLU A CA 1
ATOM 2420 C C . GLU A 1 303 ? 11.719 26.469 16.641 1 87.81 303 GLU A C 1
ATOM 2422 O O . GLU A 1 303 ? 11.461 26.297 15.445 1 87.81 303 GLU A O 1
ATOM 2427 N N . GLN A 1 304 ? 12.133 25.469 17.406 1 84.81 304 GLN A N 1
ATOM 2428 C CA . GLN A 1 304 ? 12.641 24.203 16.875 1 84.81 304 GLN A CA 1
ATOM 2429 C C . GLN A 1 304 ? 11.555 23.453 16.109 1 84.81 304 GLN A C 1
ATOM 2431 O O . GLN A 1 304 ? 11.836 22.766 15.125 1 84.81 304 GLN A O 1
ATOM 2436 N N . SER A 1 305 ? 10.352 23.609 16.562 1 87.19 305 SER A N 1
ATOM 2437 C CA . SER A 1 305 ? 9.273 22.828 15.961 1 87.19 305 SER A CA 1
ATOM 2438 C C . SER A 1 305 ? 8.586 23.609 14.844 1 87.19 305 SER A C 1
ATOM 2440 O O . SER A 1 305 ? 7.613 23.125 14.25 1 87.19 305 SER A O 1
ATOM 2442 N N . ASN A 1 306 ? 9.094 24.797 14.594 1 90.5 306 ASN A N 1
ATOM 2443 C CA . ASN A 1 306 ? 8.469 25.562 13.508 1 90.5 306 ASN A CA 1
ATOM 2444 C C . ASN A 1 306 ? 8.461 24.766 12.203 1 90.5 306 ASN A C 1
ATOM 2446 O O . ASN A 1 306 ? 9.492 24.234 11.789 1 90.5 306 ASN A O 1
ATOM 2450 N N . ILE A 1 307 ? 7.344 24.719 11.602 1 90.62 307 ILE A N 1
ATOM 2451 C CA . ILE A 1 307 ? 7.121 23.812 10.484 1 90.62 307 ILE A CA 1
ATOM 2452 C C . ILE A 1 307 ? 8.062 24.172 9.336 1 90.62 307 ILE A C 1
ATOM 2454 O O . ILE A 1 307 ? 8.602 23.281 8.664 1 90.62 307 ILE A O 1
ATOM 2458 N N . PHE A 1 308 ? 8.367 25.438 9.117 1 92.88 308 PHE A N 1
ATOM 2459 C CA . PHE A 1 308 ? 9.195 25.828 7.988 1 92.88 308 PHE A CA 1
ATOM 2460 C C . PHE A 1 308 ? 10.672 25.688 8.328 1 92.88 308 PHE A C 1
ATOM 2462 O O . PHE A 1 308 ? 11.5 25.422 7.445 1 92.88 308 PHE A O 1
ATOM 2469 N N . ARG A 1 309 ? 10.992 25.938 9.57 1 93.38 309 ARG A N 1
ATOM 2470 C CA . ARG A 1 309 ? 12.352 25.625 10 1 93.38 309 ARG A CA 1
ATOM 2471 C C . ARG A 1 309 ? 12.688 24.156 9.75 1 93.38 309 ARG A C 1
ATOM 2473 O O . ARG A 1 309 ? 13.758 23.844 9.219 1 93.38 309 ARG A O 1
ATOM 2480 N N . VAL A 1 310 ? 11.805 23.312 10.164 1 91.44 310 VAL A N 1
ATOM 2481 C CA . VAL A 1 310 ? 11.992 21.875 10 1 91.44 310 VAL A CA 1
ATOM 2482 C C . VAL A 1 310 ? 12.094 21.531 8.508 1 91.44 310 VAL A C 1
ATOM 2484 O O . VAL A 1 310 ? 12.914 20.703 8.109 1 91.44 310 VAL A O 1
ATOM 2487 N N . LEU A 1 311 ? 11.297 22.141 7.719 1 93.5 311 LEU A N 1
ATOM 2488 C CA . LEU A 1 311 ? 11.328 21.922 6.277 1 93.5 311 LEU A CA 1
ATOM 2489 C C . LEU A 1 311 ? 12.688 22.312 5.699 1 93.5 311 LEU A C 1
ATOM 2491 O O . LEU A 1 311 ? 13.273 21.562 4.918 1 93.5 311 LEU A O 1
ATOM 2495 N N . VAL A 1 312 ? 13.18 23.5 6.102 1 95.19 312 VAL A N 1
ATOM 2496 C CA . VAL A 1 312 ? 14.469 23.969 5.594 1 95.19 312 VAL A CA 1
ATOM 2497 C C . VAL A 1 312 ? 15.57 23 6.023 1 95.19 312 VAL A C 1
ATOM 2499 O O . VAL A 1 312 ? 16.453 22.672 5.234 1 95.19 312 VAL A O 1
ATOM 2502 N N . LYS A 1 313 ? 15.523 22.609 7.191 1 93.88 313 LYS A N 1
ATOM 2503 C CA . LYS A 1 313 ? 16.516 21.656 7.688 1 93.88 313 LYS A CA 1
ATOM 2504 C C . LYS A 1 313 ? 16.484 20.375 6.875 1 93.88 313 LYS A C 1
ATOM 2506 O O . LYS A 1 313 ? 17.531 19.812 6.551 1 93.88 313 LYS A O 1
ATOM 2511 N N . THR A 1 314 ? 15.297 19.859 6.609 1 92.12 314 THR A N 1
ATOM 2512 C CA . THR A 1 314 ? 15.125 18.641 5.812 1 92.12 314 THR A CA 1
ATOM 2513 C C . THR A 1 314 ? 15.773 18.797 4.441 1 92.12 314 THR A C 1
ATOM 2515 O O . THR A 1 314 ? 16.5 17.922 3.988 1 92.12 314 THR A O 1
ATOM 2518 N N . LEU A 1 315 ? 15.516 19.938 3.775 1 94.88 315 LEU A N 1
ATOM 2519 C CA . LEU A 1 315 ? 16.078 20.188 2.455 1 94.88 315 LEU A CA 1
ATOM 2520 C C . LEU A 1 315 ? 17.594 20.328 2.527 1 94.88 315 LEU A C 1
ATOM 2522 O O . LEU A 1 315 ? 18.312 19.859 1.632 1 94.88 315 LEU A O 1
ATOM 2526 N N . LEU A 1 316 ? 18.047 20.969 3.592 1 94.69 316 LEU A N 1
ATOM 2527 C CA . LEU A 1 316 ? 19.484 21.156 3.803 1 94.69 316 LEU A CA 1
ATOM 2528 C C . LEU A 1 316 ? 20.172 19.812 3.984 1 94.69 316 LEU A C 1
ATOM 2530 O O . LEU A 1 316 ? 21.188 19.531 3.332 1 94.69 316 LEU A O 1
ATOM 2534 N N . ASN A 1 317 ? 19.609 18.984 4.793 1 91.69 317 ASN A N 1
ATOM 2535 C CA . ASN A 1 317 ? 20.172 17.672 5.074 1 91.69 317 ASN A CA 1
ATOM 2536 C C . ASN A 1 317 ? 20.156 16.781 3.836 1 91.69 317 ASN A C 1
ATOM 2538 O O . ASN A 1 317 ? 21 15.891 3.693 1 91.69 317 ASN A O 1
ATOM 2542 N N . ALA A 1 318 ? 19.25 17.016 2.947 1 91.19 318 ALA A N 1
ATOM 2543 C CA . ALA A 1 318 ? 19.109 16.203 1.743 1 91.19 318 ALA A CA 1
ATOM 2544 C C . ALA A 1 318 ? 20.047 16.688 0.638 1 91.19 318 ALA A C 1
ATOM 2546 O O . ALA A 1 318 ? 20.109 16.078 -0.432 1 91.19 318 ALA A O 1
ATOM 2547 N N . GLY A 1 319 ? 20.719 17.797 0.859 1 91.94 319 GLY A N 1
ATOM 2548 C CA . GLY A 1 319 ? 21.641 18.328 -0.136 1 91.94 319 GLY A CA 1
ATOM 2549 C C . GLY A 1 319 ? 20.953 19.062 -1.267 1 91.94 319 GLY A C 1
ATOM 2550 O O . GLY A 1 319 ? 21.516 19.234 -2.348 1 91.94 319 GLY A O 1
ATOM 2551 N N . ILE A 1 320 ? 19.75 19.422 -1.039 1 93.81 320 ILE A N 1
ATOM 2552 C CA . ILE A 1 320 ? 18.984 20.094 -2.082 1 93.81 320 ILE A CA 1
ATOM 2553 C C . ILE A 1 320 ? 19.328 21.578 -2.113 1 93.81 320 ILE A C 1
ATOM 2555 O O . ILE A 1 320 ? 19.375 22.188 -3.184 1 93.81 320 ILE A O 1
ATOM 2559 N N . ILE A 1 321 ? 19.609 22.125 -0.903 1 95.06 321 ILE A N 1
ATOM 2560 C CA . ILE A 1 321 ? 20.016 23.516 -0.81 1 95.06 321 ILE A CA 1
ATOM 2561 C C . ILE A 1 321 ? 21.5 23.641 -1.15 1 95.06 321 ILE A C 1
ATOM 2563 O O . ILE A 1 321 ? 22.344 23.094 -0.448 1 95.06 321 ILE A O 1
ATOM 2567 N N . THR A 1 322 ? 21.781 24.297 -2.184 1 91.75 322 THR A N 1
ATOM 2568 C CA . THR A 1 322 ? 23.156 24.547 -2.609 1 91.75 322 THR A CA 1
ATOM 2569 C C . THR A 1 322 ? 23.5 26.031 -2.441 1 91.75 322 THR A C 1
ATOM 2571 O O . THR A 1 322 ? 22.719 26.797 -1.883 1 91.75 322 THR A O 1
ATOM 2574 N N . GLU A 1 323 ? 24.703 26.328 -2.953 1 92.88 323 GLU A N 1
ATOM 2575 C CA . GLU A 1 323 ? 25.141 27.719 -2.883 1 92.88 323 GLU A CA 1
ATOM 2576 C C . GLU A 1 323 ? 24.219 28.625 -3.699 1 92.88 323 GLU A C 1
ATOM 2578 O O . GLU A 1 323 ? 24 29.781 -3.342 1 92.88 323 GLU A O 1
ATOM 2583 N N . ARG A 1 324 ? 23.625 28.062 -4.664 1 94.31 324 ARG A N 1
ATOM 2584 C CA . ARG A 1 324 ? 22.781 28.844 -5.574 1 94.31 324 ARG A CA 1
ATOM 2585 C C . ARG A 1 324 ? 21.516 29.328 -4.871 1 94.31 324 ARG A C 1
ATOM 2587 O O . ARG A 1 324 ? 21.047 30.438 -5.141 1 94.31 324 ARG A O 1
ATOM 2594 N N . THR A 1 325 ? 20.969 28.484 -4.008 1 96.12 325 THR A N 1
ATOM 2595 C CA . THR A 1 325 ? 19.688 28.844 -3.406 1 96.12 325 THR A CA 1
ATOM 2596 C C . THR A 1 325 ? 19.859 29.156 -1.921 1 96.12 325 THR A C 1
ATOM 2598 O O . THR A 1 325 ? 18.891 29.531 -1.251 1 96.12 325 THR A O 1
ATOM 2601 N N . ARG A 1 326 ? 21.031 29.047 -1.428 1 96 326 ARG A N 1
ATOM 2602 C CA . ARG A 1 326 ? 21.328 29.219 -0.011 1 96 326 ARG A CA 1
ATOM 2603 C C . ARG A 1 326 ? 20.859 30.562 0.495 1 96 326 ARG A C 1
ATOM 2605 O O . ARG A 1 326 ? 20.281 30.672 1.578 1 96 326 ARG A O 1
ATOM 2612 N N . ALA A 1 327 ? 21.094 31.609 -0.221 1 95.81 327 ALA A N 1
ATOM 2613 C CA . ALA A 1 327 ? 20.781 32.969 0.196 1 95.81 327 ALA A CA 1
ATOM 2614 C C . ALA A 1 327 ? 19.281 33.156 0.415 1 95.81 327 ALA A C 1
ATOM 2616 O O . ALA A 1 327 ? 18.859 33.906 1.305 1 95.81 327 ALA A O 1
ATOM 2617 N N . PHE A 1 328 ? 18.531 32.531 -0.348 1 95.25 328 PHE A N 1
ATOM 2618 C CA . PHE A 1 328 ? 17.078 32.625 -0.242 1 95.25 328 PHE A CA 1
ATOM 2619 C C . PHE A 1 328 ? 16.609 32.094 1.114 1 95.25 328 PHE A C 1
ATOM 2621 O O . PHE A 1 328 ? 15.852 32.781 1.812 1 95.25 328 PHE A O 1
ATOM 2628 N N . TYR A 1 329 ? 17.062 30.922 1.523 1 96.38 329 TYR A N 1
ATOM 2629 C CA . TYR A 1 329 ? 16.656 30.297 2.779 1 96.38 329 TYR A CA 1
ATOM 2630 C C . TYR A 1 329 ? 17.25 31.031 3.971 1 96.38 329 TYR A C 1
ATOM 2632 O O . TYR A 1 329 ? 16.641 31.094 5.043 1 96.38 329 TYR A O 1
ATOM 2640 N N . ALA A 1 330 ? 18.422 31.625 3.754 1 95.38 330 ALA A N 1
ATOM 2641 C CA . ALA A 1 330 ? 19.172 32.281 4.82 1 95.38 330 ALA A CA 1
ATOM 2642 C C . ALA A 1 330 ? 18.469 33.562 5.27 1 95.38 330 ALA A C 1
ATOM 2644 O O . ALA A 1 330 ? 18.766 34.125 6.328 1 95.38 330 ALA A O 1
ATOM 2645 N N . ILE A 1 331 ? 17.531 34 4.492 1 93.5 331 ILE A N 1
ATOM 2646 C CA . ILE A 1 331 ? 16.703 35.125 4.891 1 93.5 331 ILE A CA 1
ATOM 2647 C C . ILE A 1 331 ? 15.914 34.781 6.145 1 93.5 331 ILE A C 1
ATOM 2649 O O . ILE A 1 331 ? 15.672 35.656 6.996 1 93.5 331 ILE A O 1
ATOM 2653 N N . TYR A 1 332 ? 15.609 33.531 6.27 1 92.75 332 TYR A N 1
ATOM 2654 C CA . TYR A 1 332 ? 14.625 33.156 7.27 1 92.75 332 TYR A CA 1
ATOM 2655 C C . TYR A 1 332 ? 15.273 32.344 8.391 1 92.75 332 TYR A C 1
ATOM 2657 O O . TYR A 1 332 ? 14.781 32.344 9.523 1 92.75 332 TYR A O 1
ATOM 2665 N N . VAL A 1 333 ? 16.328 31.609 8.078 1 95.06 333 VAL A N 1
ATOM 2666 C CA . VAL A 1 333 ? 16.922 30.734 9.078 1 95.06 333 VAL A CA 1
ATOM 2667 C C . VAL A 1 333 ? 18.453 30.859 9.039 1 95.06 333 VAL A C 1
ATOM 2669 O O . VAL A 1 333 ? 19.016 31.266 8.016 1 95.06 333 VAL A O 1
ATOM 2672 N N . ASP A 1 334 ? 19.031 30.594 10.141 1 94.81 334 ASP A N 1
ATOM 2673 C CA . ASP A 1 334 ? 20.484 30.453 10.195 1 94.81 334 ASP A CA 1
ATOM 2674 C C . ASP A 1 334 ? 20.922 29.062 9.727 1 94.81 334 ASP A C 1
ATOM 2676 O O . ASP A 1 334 ? 20.938 28.125 10.516 1 94.81 334 ASP A O 1
ATOM 2680 N N . LEU A 1 335 ? 21.391 28.969 8.57 1 95.25 335 LEU A N 1
ATOM 2681 C CA . LEU A 1 335 ? 21.688 27.688 7.949 1 95.25 335 LEU A CA 1
ATOM 2682 C C . LEU A 1 335 ? 22.875 27.016 8.641 1 95.25 335 LEU A C 1
ATOM 2684 O O . LEU A 1 335 ? 22.953 25.781 8.703 1 95.25 335 LEU A O 1
ATOM 2688 N N . GLU A 1 336 ? 23.812 27.797 9.172 1 94.38 336 GLU A N 1
ATOM 2689 C CA . GLU A 1 336 ? 24.953 27.219 9.883 1 94.38 336 GLU A CA 1
ATOM 2690 C C . GLU A 1 336 ? 24.516 26.562 11.188 1 94.38 336 GLU A C 1
ATOM 2692 O O . GLU A 1 336 ? 25.016 25.516 11.562 1 94.38 336 GLU A O 1
ATOM 2697 N N . GLU A 1 337 ? 23.641 27.266 11.773 1 93.44 337 GLU A N 1
ATOM 2698 C CA . GLU A 1 337 ? 23.078 26.703 12.992 1 93.44 337 GLU A CA 1
ATOM 2699 C C . GLU A 1 337 ? 22.344 25.391 12.695 1 93.44 337 GLU A C 1
ATOM 2701 O O . GLU A 1 337 ? 22.5 24.406 13.43 1 93.44 337 GLU A O 1
ATOM 2706 N N . LEU A 1 338 ? 21.531 25.359 11.641 1 93.25 338 LEU A N 1
ATOM 2707 C CA . LEU A 1 338 ? 20.797 24.156 11.273 1 93.25 338 LEU A CA 1
ATOM 2708 C C . LEU A 1 338 ? 21.75 23.016 10.945 1 93.25 338 LEU A C 1
ATOM 2710 O O . LEU A 1 338 ? 21.5 21.875 11.336 1 93.25 338 LEU A O 1
ATOM 2714 N N . LYS A 1 339 ? 22.75 23.328 10.281 1 92.44 339 LYS A N 1
ATOM 2715 C CA . LYS A 1 339 ? 23.734 22.312 9.922 1 92.44 339 LYS A CA 1
ATOM 2716 C C . LYS A 1 339 ? 24.406 21.734 11.164 1 92.44 339 LYS A C 1
ATOM 2718 O O . LYS A 1 339 ? 24.656 20.531 11.234 1 92.44 339 LYS A O 1
ATOM 2723 N N . ALA A 1 340 ? 24.672 22.547 12.133 1 92.81 340 ALA A N 1
ATOM 2724 C CA . ALA A 1 340 ? 25.359 22.141 13.352 1 92.81 340 ALA A CA 1
ATOM 2725 C C . ALA A 1 340 ? 24.484 21.219 14.195 1 92.81 340 ALA A C 1
ATOM 2727 O O . ALA A 1 340 ? 25 20.438 15.008 1 92.81 340 ALA A O 1
ATOM 2728 N N . GLU A 1 341 ? 23.172 21.328 13.977 1 91.19 341 GLU A N 1
ATOM 2729 C CA . GLU A 1 341 ? 22.234 20.484 14.703 1 91.19 341 GLU A CA 1
ATOM 2730 C C . GLU A 1 341 ? 22.312 19.031 14.227 1 91.19 341 GLU A C 1
ATOM 2732 O O . GLU A 1 341 ? 21.797 18.125 14.891 1 91.19 341 GLU A O 1
ATOM 2737 N N . GLY A 1 342 ? 22.953 18.766 13.125 1 88.25 342 GLY A N 1
ATOM 2738 C CA . GLY A 1 342 ? 23.109 17.422 12.609 1 88.25 342 GLY A CA 1
ATOM 2739 C C . GLY A 1 342 ? 21.828 16.859 12.031 1 88.25 342 GLY A C 1
ATOM 2740 O O . GLY A 1 342 ? 20.969 17.609 11.555 1 88.25 342 GLY A O 1
ATOM 2741 N N . ASP A 1 343 ? 21.688 15.539 12.055 1 84.31 343 ASP A N 1
ATOM 2742 C CA . ASP A 1 343 ? 20.609 14.859 11.352 1 84.31 343 ASP A CA 1
ATOM 2743 C C . ASP A 1 343 ? 19.406 14.648 12.273 1 84.31 343 ASP A C 1
ATOM 2745 O O . ASP A 1 343 ? 18.328 14.234 11.82 1 84.31 343 ASP A O 1
ATOM 2749 N N . ARG A 1 344 ? 19.594 15 13.492 1 85.38 344 ARG A N 1
ATOM 2750 C CA . ARG A 1 344 ? 18.5 14.805 14.438 1 85.38 344 ARG A CA 1
ATOM 2751 C C . ARG A 1 344 ? 17.344 15.758 14.148 1 85.38 344 ARG A C 1
ATOM 2753 O O . ARG A 1 344 ? 17.562 16.938 13.875 1 85.38 344 ARG A O 1
ATOM 2760 N N . MET A 1 345 ? 16.141 15.242 14.227 1 85.5 345 MET A N 1
ATOM 2761 C CA . MET A 1 345 ? 14.953 16.031 13.93 1 85.5 345 MET A CA 1
ATOM 2762 C C . MET A 1 345 ? 14.047 16.125 15.148 1 85.5 345 MET A C 1
ATOM 2764 O O . MET A 1 345 ? 14.125 15.305 16.062 1 85.5 345 MET A O 1
ATOM 2768 N N . VAL A 1 346 ? 13.195 17.141 15.375 1 80.62 346 VAL A N 1
ATOM 2769 C CA . VAL A 1 346 ? 12.32 17.453 16.5 1 80.62 346 VAL A CA 1
ATOM 2770 C C . VAL A 1 346 ? 11.406 16.281 16.797 1 80.62 346 VAL A C 1
ATOM 2772 O O . VAL A 1 346 ? 10.984 16.078 17.938 1 80.62 346 VAL A O 1
ATOM 2775 N N . GLY A 1 347 ? 11.211 15.352 15.906 1 81.19 347 GLY A N 1
ATOM 2776 C CA . GLY A 1 347 ? 10.281 14.242 16.062 1 81.19 347 GLY A CA 1
ATOM 2777 C C . GLY A 1 347 ? 10.961 12.945 16.453 1 81.19 347 GLY A C 1
ATOM 2778 O O . GLY A 1 347 ? 10.297 11.969 16.797 1 81.19 347 GLY A O 1
ATOM 2779 N N . ASP A 1 348 ? 12.18 13.008 16.625 1 85.69 348 ASP A N 1
ATOM 2780 C CA . ASP A 1 348 ? 12.914 11.766 16.891 1 85.69 348 ASP A CA 1
ATOM 2781 C C . ASP A 1 348 ? 12.656 11.266 18.297 1 85.69 348 ASP A C 1
ATOM 2783 O O . ASP A 1 348 ? 12.438 10.07 18.516 1 85.69 348 ASP A O 1
ATOM 2787 N N . ASP A 1 349 ? 12.633 12.18 19.234 1 87.12 349 ASP A N 1
ATOM 2788 C CA . ASP A 1 349 ? 12.391 11.781 20.609 1 87.12 349 ASP A CA 1
ATOM 2789 C C . ASP A 1 349 ? 10.961 11.273 20.797 1 87.12 349 ASP A C 1
ATOM 2791 O O . ASP A 1 349 ? 10.727 10.297 21.5 1 87.12 349 ASP A O 1
ATOM 2795 N N . ILE A 1 350 ? 10.07 11.969 20.172 1 89.06 350 ILE A N 1
ATOM 2796 C CA . ILE A 1 350 ? 8.664 11.578 20.234 1 89.06 350 ILE A CA 1
ATOM 2797 C C . ILE A 1 350 ? 8.492 10.188 19.641 1 89.06 350 ILE A C 1
ATOM 2799 O O . ILE A 1 350 ? 7.785 9.344 20.203 1 89.06 350 ILE A O 1
ATOM 2803 N N . ALA A 1 351 ? 9.156 9.969 18.578 1 88 351 ALA A N 1
ATOM 2804 C CA . ALA A 1 351 ? 9.07 8.68 17.906 1 88 351 ALA A CA 1
ATOM 2805 C C . ALA A 1 351 ? 9.672 7.566 18.75 1 88 351 ALA A C 1
ATOM 2807 O O . ALA A 1 351 ? 9.117 6.469 18.828 1 88 351 ALA A O 1
ATOM 2808 N N . GLU A 1 352 ? 10.781 7.809 19.375 1 89.06 352 GLU A N 1
ATOM 2809 C CA . GLU A 1 352 ? 11.422 6.816 20.234 1 89.06 352 GLU A CA 1
ATOM 2810 C C . GLU A 1 352 ? 10.516 6.426 21.391 1 89.06 352 GLU A C 1
ATOM 2812 O O . GLU A 1 352 ? 10.383 5.242 21.703 1 89.06 352 GLU A O 1
ATOM 2817 N N . GLU A 1 353 ? 9.953 7.398 21.953 1 90.38 353 GLU A N 1
ATOM 2818 C CA . GLU A 1 353 ? 9.008 7.125 23.031 1 90.38 353 GLU A CA 1
ATOM 2819 C C . GLU A 1 353 ? 7.789 6.371 22.516 1 90.38 353 GLU A C 1
ATOM 2821 O O . GLU A 1 353 ? 7.266 5.488 23.203 1 90.38 353 GLU A O 1
ATOM 2826 N N . GLY A 1 354 ? 7.348 6.781 21.375 1 90.5 354 GLY A N 1
ATOM 2827 C CA . GLY A 1 354 ? 6.215 6.102 20.766 1 90.5 354 GLY A CA 1
ATOM 2828 C C . GLY A 1 354 ? 6.484 4.641 20.469 1 90.5 354 GLY A C 1
ATOM 2829 O O . GLY A 1 354 ? 5.625 3.785 20.688 1 90.5 354 GLY A O 1
ATOM 2830 N N . ILE A 1 355 ? 7.621 4.355 20.031 1 88.88 355 ILE A N 1
ATOM 2831 C CA . ILE A 1 355 ? 8.016 2.98 19.734 1 88.88 355 ILE A CA 1
ATOM 2832 C C . ILE A 1 355 ? 8.008 2.152 21.016 1 88.88 355 ILE A C 1
ATOM 2834 O O . ILE A 1 355 ? 7.48 1.039 21.047 1 88.88 355 ILE A O 1
ATOM 2838 N N . ALA A 1 356 ? 8.57 2.738 22.031 1 88.94 356 ALA A N 1
ATOM 2839 C CA . ALA A 1 356 ? 8.594 2.045 23.312 1 88.94 356 ALA A CA 1
ATOM 2840 C C . ALA A 1 356 ? 7.172 1.765 23.812 1 88.94 356 ALA A C 1
ATOM 2842 O O . ALA A 1 356 ? 6.879 0.665 24.281 1 88.94 356 ALA A O 1
ATOM 2843 N N . TYR A 1 357 ? 6.371 2.701 23.625 1 90.25 357 TYR A N 1
ATOM 2844 C CA . TYR A 1 357 ? 4.969 2.576 24.016 1 90.25 357 TYR A CA 1
ATOM 2845 C C . TYR A 1 357 ? 4.285 1.457 23.234 1 90.25 357 TYR A C 1
ATOM 2847 O O . TYR A 1 357 ? 3.605 0.612 23.828 1 90.25 357 TYR A O 1
ATOM 2855 N N . LEU A 1 358 ? 4.5 1.407 22 1 91 358 LEU A N 1
ATOM 2856 C CA . LEU A 1 358 ? 3.84 0.434 21.125 1 91 358 LEU A CA 1
ATOM 2857 C C . LEU A 1 358 ? 4.402 -0.965 21.359 1 91 358 LEU A C 1
ATOM 2859 O O . LEU A 1 358 ? 3.672 -1.955 21.266 1 91 358 LEU A O 1
ATOM 2863 N N . GLN A 1 359 ? 5.625 -1.061 21.641 1 85.62 359 GLN A N 1
ATOM 2864 C CA . GLN A 1 359 ? 6.219 -2.357 21.938 1 85.62 359 GLN A CA 1
ATOM 2865 C C . GLN A 1 359 ? 5.621 -2.955 23.203 1 85.62 359 GLN A C 1
ATOM 2867 O O . GLN A 1 359 ? 5.379 -4.16 23.281 1 85.62 359 GLN A O 1
ATOM 2872 N N . GLU A 1 360 ? 5.387 -2.102 24.141 1 86.56 360 GLU A N 1
ATOM 2873 C CA . GLU A 1 360 ? 4.762 -2.562 25.391 1 86.56 360 GLU A CA 1
ATOM 2874 C C . GLU A 1 360 ? 3.359 -3.1 25.125 1 86.56 360 GLU A C 1
ATOM 2876 O O . GLU A 1 360 ? 2.977 -4.137 25.672 1 86.56 360 GLU A O 1
ATOM 2881 N N . ILE A 1 361 ? 2.648 -2.412 24.312 1 87.19 361 ILE A N 1
ATOM 2882 C CA . ILE A 1 361 ? 1.271 -2.799 24.016 1 87.19 361 ILE A CA 1
ATOM 2883 C C . ILE A 1 361 ? 1.26 -4.059 23.156 1 87.19 361 ILE A C 1
ATOM 2885 O O . ILE A 1 361 ? 0.463 -4.973 23.391 1 87.19 361 ILE A O 1
ATOM 2889 N N . ASN A 1 362 ? 2.068 -4.094 22.219 1 83.81 362 ASN A N 1
ATOM 2890 C CA . ASN A 1 362 ? 2.033 -5.145 21.203 1 83.81 362 ASN A CA 1
ATOM 2891 C C . ASN A 1 362 ? 2.654 -6.441 21.719 1 83.81 362 ASN A C 1
ATOM 2893 O O . ASN A 1 362 ? 2.291 -7.527 21.266 1 83.81 362 ASN A O 1
ATOM 2897 N N . PHE A 1 363 ? 3.541 -6.41 22.656 1 76.31 363 PHE A N 1
ATOM 2898 C CA . PHE A 1 363 ? 4.281 -7.609 23.016 1 76.31 363 PHE A CA 1
ATOM 2899 C C . PHE A 1 363 ? 4.086 -7.938 24.5 1 76.31 363 PHE A C 1
ATOM 2901 O O . PHE A 1 363 ? 4.582 -8.961 24.984 1 76.31 363 PHE A O 1
ATOM 2908 N N . LYS A 1 364 ? 3.518 -7.148 25.281 1 65.44 364 LYS A N 1
ATOM 2909 C CA . LYS A 1 364 ? 3.277 -7.535 26.672 1 65.44 364 LYS A CA 1
ATOM 2910 C C . LYS A 1 364 ? 2.41 -8.789 26.75 1 65.44 364 LYS A C 1
ATOM 2912 O O . LYS A 1 364 ? 2.787 -9.773 27.391 1 65.44 364 LYS A O 1
ATOM 2917 N N . ASP A 1 365 ? 1.016 -8.711 26.859 1 51.38 365 ASP A N 1
ATOM 2918 C CA . ASP A 1 365 ? 0.11 -9.727 27.391 1 51.38 365 ASP A CA 1
ATOM 2919 C C . ASP A 1 365 ? -0.313 -10.711 26.297 1 51.38 365 ASP A C 1
ATOM 2921 O O . ASP A 1 365 ? -1.244 -11.492 26.5 1 51.38 365 ASP A O 1
ATOM 2925 N N . ARG A 1 366 ? 0.009 -10.703 25.172 1 52.34 366 ARG A N 1
ATOM 2926 C CA . ARG A 1 366 ? -0.982 -11.32 24.297 1 52.34 366 ARG A CA 1
ATOM 2927 C C . ARG A 1 366 ? -0.808 -12.836 24.25 1 52.34 366 ARG A C 1
ATOM 2929 O O . ARG A 1 366 ? -0.124 -13.359 23.375 1 52.34 366 ARG A O 1
ATOM 2936 N N . ILE A 1 367 ? -0.53 -13.484 25.266 1 42.88 367 ILE A N 1
ATOM 2937 C CA . ILE A 1 367 ? -0.638 -14.922 25.047 1 42.88 367 ILE A CA 1
ATOM 2938 C C . ILE A 1 367 ? -1.911 -15.234 24.266 1 42.88 367 ILE A C 1
ATOM 2940 O O . ILE A 1 367 ? -1.879 -15.992 23.297 1 42.88 367 ILE A O 1
ATOM 2944 N N . ALA A 1 368 ? -3.229 -15.242 24.938 1 38.28 368 ALA A N 1
ATOM 2945 C CA . ALA A 1 368 ? -4.238 -16.297 24.891 1 38.28 368 ALA A CA 1
ATOM 2946 C C . ALA A 1 368 ? -5.156 -16.141 23.688 1 38.28 368 ALA A C 1
ATOM 2948 O O . ALA A 1 368 ? -6.086 -16.922 23.5 1 38.28 368 ALA A O 1
ATOM 2949 N N . GLN A 1 369 ? -5.555 -15.031 23 1 41.41 369 GLN A N 1
ATOM 2950 C CA . GLN A 1 369 ? -6.848 -15.164 22.344 1 41.41 369 GLN A CA 1
ATOM 2951 C C . GLN A 1 369 ? -6.684 -15.617 20.891 1 41.41 369 GLN A C 1
ATOM 2953 O O . GLN A 1 369 ? -5.977 -14.977 20.109 1 41.41 369 GLN A O 1
ATOM 2958 N N . SER A 1 370 ? -6.902 -16.828 20.547 1 39.5 370 SER A N 1
ATOM 2959 C CA . SER A 1 370 ? -7.02 -17.531 19.266 1 39.5 370 SER A CA 1
ATOM 2960 C C . SER A 1 370 ? -8.016 -16.828 18.344 1 39.5 370 SER A C 1
ATOM 2962 O O . SER A 1 370 ? -9.18 -16.656 18.703 1 39.5 370 SER A O 1
ATOM 2964 N N . ILE A 1 371 ? -7.637 -15.945 17.5 1 39.78 371 ILE A N 1
ATOM 2965 C CA . ILE A 1 371 ? -8.555 -15.367 16.531 1 39.78 371 ILE A CA 1
ATOM 2966 C C . ILE A 1 371 ? -8.945 -16.422 15.5 1 39.78 371 ILE A C 1
ATOM 2968 O O . ILE A 1 371 ? -8.086 -16.984 14.812 1 39.78 371 ILE A O 1
ATOM 2972 N N . SER A 1 372 ? -10.094 -17.062 15.578 1 43.47 372 SER A N 1
ATOM 2973 C CA . SER A 1 372 ? -10.672 -17.953 14.578 1 43.47 372 SER A CA 1
ATOM 2974 C C . SER A 1 372 ? -11.023 -17.203 13.297 1 43.47 372 SER A C 1
ATOM 2976 O O . SER A 1 372 ? -11.781 -16.234 13.328 1 43.47 372 SER A O 1
ATOM 2978 N N . ILE A 1 373 ? -10.234 -17.172 12.352 1 45.97 373 ILE A N 1
ATOM 2979 C CA . ILE A 1 373 ? -10.445 -16.562 11.039 1 45.97 373 ILE A CA 1
ATOM 2980 C C . ILE A 1 373 ? -11.641 -17.234 10.352 1 45.97 373 ILE A C 1
ATOM 2982 O O . ILE A 1 373 ? -12.078 -16.781 9.289 1 45.97 373 ILE A O 1
ATOM 2986 N N . ALA A 1 374 ? -12.047 -18.562 10.578 1 35.19 374 ALA A N 1
ATOM 2987 C CA . ALA A 1 374 ? -13 -19.234 9.711 1 35.19 374 ALA A CA 1
ATOM 2988 C C . ALA A 1 374 ? -14.258 -18.406 9.516 1 35.19 374 ALA A C 1
ATOM 2990 O O . ALA A 1 374 ? -14.703 -18.188 8.383 1 35.19 374 ALA A O 1
ATOM 2991 N N . ALA A 1 375 ? -15.445 -18.734 10.469 1 34.22 375 ALA A N 1
ATOM 2992 C CA . ALA A 1 375 ? -16.891 -18.828 10.258 1 34.22 375 ALA A CA 1
ATOM 2993 C C . ALA A 1 375 ? -17.516 -17.438 10.195 1 34.22 375 ALA A C 1
ATOM 2995 O O . ALA A 1 375 ? -18.75 -17.312 10.164 1 34.22 375 ALA A O 1
ATOM 2996 N N . GLU A 1 376 ? -16.891 -16.172 10.523 1 32.44 376 GLU A N 1
ATOM 2997 C CA . GLU A 1 376 ? -18.047 -15.266 10.516 1 32.44 376 GLU A CA 1
ATOM 2998 C C . GLU A 1 376 ? -18.297 -14.711 9.117 1 32.44 376 GLU A C 1
ATOM 3000 O O . GLU A 1 376 ? -17.359 -14.32 8.422 1 32.44 376 GLU A O 1
ATOM 3005 N N . MET B 1 1 ? -29.172 12.086 -14.773 1 19.62 1 MET B N 1
ATOM 3006 C CA . MET B 1 1 ? -27.734 12.086 -14.602 1 19.62 1 MET B CA 1
ATOM 3007 C C . MET B 1 1 ? -27.125 10.766 -15.055 1 19.62 1 MET B C 1
ATOM 3009 O O . MET B 1 1 ? -27.844 9.781 -15.258 1 19.62 1 MET B O 1
ATOM 3013 N N . ALA B 1 2 ? -25.938 10.289 -14.766 1 25.61 2 ALA B N 1
ATOM 3014 C CA . ALA B 1 2 ? -25 9.328 -15.344 1 25.61 2 ALA B CA 1
ATOM 3015 C C . ALA B 1 2 ? -25.531 7.906 -15.25 1 25.61 2 ALA B C 1
ATOM 3017 O O . ALA B 1 2 ? -25.344 7.234 -14.234 1 25.61 2 ALA B O 1
ATOM 3018 N N . ALA B 1 3 ? -26.672 7.562 -15.422 1 29.55 3 ALA B N 1
ATOM 3019 C CA . ALA B 1 3 ? -27.047 6.152 -15.336 1 29.55 3 ALA B CA 1
ATOM 3020 C C . ALA B 1 3 ? -26.219 5.309 -16.297 1 29.55 3 ALA B C 1
ATOM 3022 O O . ALA B 1 3 ? -26.656 4.246 -16.734 1 29.55 3 ALA B O 1
ATOM 3023 N N . ASP B 1 4 ? -25.156 5.828 -16.938 1 32.56 4 ASP B N 1
ATOM 3024 C CA . ASP B 1 4 ? -24.5 5.164 -18.062 1 32.56 4 ASP B CA 1
ATOM 3025 C C . ASP B 1 4 ? -23.938 3.809 -17.641 1 32.56 4 ASP B C 1
ATOM 3027 O O . ASP B 1 4 ? -23.625 3.594 -16.469 1 32.56 4 ASP B O 1
ATOM 3031 N N . GLY B 1 5 ? -24.062 2.615 -18.219 1 39.66 5 GLY B N 1
ATOM 3032 C CA . GLY B 1 5 ? -23.609 1.234 -18.312 1 39.66 5 GLY B CA 1
ATOM 3033 C C . GLY B 1 5 ? -22.219 1.02 -17.719 1 39.66 5 GLY B C 1
ATOM 3034 O O . GLY B 1 5 ? -21.562 0.023 -18.016 1 39.66 5 GLY B O 1
ATOM 3035 N N . ASN B 1 6 ? -21.562 1.99 -17.328 1 49.41 6 ASN B N 1
ATOM 3036 C CA . ASN B 1 6 ? -20.141 1.949 -17 1 49.41 6 ASN B CA 1
ATOM 3037 C C . ASN B 1 6 ? -19.906 1.33 -15.617 1 49.41 6 ASN B C 1
ATOM 3039 O O . ASN B 1 6 ? -20.219 1.942 -14.594 1 49.41 6 ASN B O 1
ATOM 3043 N N . ILE B 1 7 ? -19.953 -0.051 -15.594 1 55.03 7 ILE B N 1
ATOM 3044 C CA . ILE B 1 7 ? -19.609 -0.878 -14.438 1 55.03 7 ILE B CA 1
ATOM 3045 C C . ILE B 1 7 ? -18.391 -0.306 -13.734 1 55.03 7 ILE B C 1
ATOM 3047 O O . ILE B 1 7 ? -17.844 -0.928 -12.82 1 55.03 7 ILE B O 1
ATOM 3051 N N . THR B 1 8 ? -17.922 0.806 -14.234 1 55.38 8 THR B N 1
ATOM 3052 C CA . THR B 1 8 ? -16.781 1.425 -13.594 1 55.38 8 THR B CA 1
ATOM 3053 C C . THR B 1 8 ? -17.141 1.934 -12.203 1 55.38 8 THR B C 1
ATOM 3055 O O . THR B 1 8 ? -16.266 2.055 -11.336 1 55.38 8 THR B O 1
ATOM 3058 N N . LYS B 1 9 ? -18.516 2.135 -12.031 1 56.72 9 LYS B N 1
ATOM 3059 C CA . LYS B 1 9 ? -18.859 2.672 -10.719 1 56.72 9 LYS B CA 1
ATOM 3060 C C . LYS B 1 9 ? -19.344 1.566 -9.781 1 56.72 9 LYS B C 1
ATOM 3062 O O . LYS B 1 9 ? -20.219 0.782 -10.133 1 56.72 9 LYS B O 1
ATOM 3067 N N . ASP B 1 10 ? -18.453 1.199 -8.906 1 57.56 10 ASP B N 1
ATOM 3068 C CA . ASP B 1 10 ? -18.891 0.262 -7.879 1 57.56 10 ASP B CA 1
ATOM 3069 C C . ASP B 1 10 ? -19.906 0.914 -6.941 1 57.56 10 ASP B C 1
ATOM 3071 O O . ASP B 1 10 ? -19.609 1.93 -6.309 1 57.56 10 ASP B O 1
ATOM 3075 N N . ILE B 1 11 ? -21.094 0.525 -7.109 1 60.12 11 ILE B N 1
ATOM 3076 C CA . ILE B 1 11 ? -22.234 1.106 -6.406 1 60.12 11 ILE B CA 1
ATOM 3077 C C . ILE B 1 11 ? -21.969 1.121 -4.902 1 60.12 11 ILE B C 1
ATOM 3079 O O . ILE B 1 11 ? -22.312 2.076 -4.211 1 60.12 11 ILE B O 1
ATOM 3083 N N . ILE B 1 12 ? -21.25 0.171 -4.477 1 61.12 12 ILE B N 1
ATOM 3084 C CA . ILE B 1 12 ? -21.172 0.048 -3.025 1 61.12 12 ILE B CA 1
ATOM 3085 C C . ILE B 1 12 ? -19.953 0.809 -2.508 1 61.12 12 ILE B C 1
ATOM 3087 O O . ILE B 1 12 ? -20.047 1.522 -1.505 1 61.12 12 ILE B O 1
ATOM 3091 N N . TYR B 1 13 ? -18.922 0.701 -3.186 1 71.88 13 TYR B N 1
ATOM 3092 C CA . TYR B 1 13 ? -17.719 1.325 -2.639 1 71.88 13 TYR B CA 1
ATOM 3093 C C . TYR B 1 13 ? -17.375 2.609 -3.387 1 71.88 13 TYR B C 1
ATOM 3095 O O . TYR B 1 13 ? -16.5 3.367 -2.969 1 71.88 13 TYR B O 1
ATOM 3103 N N . GLU B 1 14 ? -18.203 2.949 -4.273 1 80.5 14 GLU B N 1
ATOM 3104 C CA . GLU B 1 14 ? -17.938 4.094 -5.145 1 80.5 14 GLU B CA 1
ATOM 3105 C C . GLU B 1 14 ? -16.516 4.047 -5.695 1 80.5 14 GLU B C 1
ATOM 3107 O O . GLU B 1 14 ? -15.602 3.564 -5.031 1 80.5 14 GLU B O 1
ATOM 3112 N N . ALA B 1 15 ? -16.328 4.254 -6.84 1 87.12 15 ALA B N 1
ATOM 3113 C CA . ALA B 1 15 ? -15.016 4.227 -7.496 1 87.12 15 ALA B CA 1
ATOM 3114 C C . ALA B 1 15 ? -14.828 5.441 -8.398 1 87.12 15 ALA B C 1
ATOM 3116 O O . ALA B 1 15 ? -15.812 6.039 -8.852 1 87.12 15 ALA B O 1
ATOM 3117 N N . VAL B 1 16 ? -13.594 5.859 -8.539 1 89.19 16 VAL B N 1
ATOM 3118 C CA . VAL B 1 16 ? -13.234 6.969 -9.414 1 89.19 16 VAL B CA 1
ATOM 3119 C C . VAL B 1 16 ? -12.125 6.539 -10.367 1 89.19 16 VAL B C 1
ATOM 3121 O O . VAL B 1 16 ? -11.562 5.449 -10.227 1 89.19 16 VAL B O 1
ATOM 3124 N N . ALA B 1 17 ? -11.867 7.371 -11.375 1 87.75 17 ALA B N 1
ATOM 3125 C CA . ALA B 1 17 ? -10.75 7.102 -12.273 1 87.75 17 ALA B CA 1
ATOM 3126 C C . ALA B 1 17 ? -9.422 7.148 -11.531 1 87.75 17 ALA B C 1
ATOM 3128 O O . ALA B 1 17 ? -9.258 7.926 -10.586 1 87.75 17 ALA B O 1
ATOM 3129 N N . PRO B 1 18 ? -8.469 6.34 -11.906 1 86.94 18 PRO B N 1
ATOM 3130 C CA . PRO B 1 18 ? -7.203 6.258 -11.18 1 86.94 18 PRO B CA 1
ATOM 3131 C C . PRO B 1 18 ? -6.453 7.586 -11.141 1 86.94 18 PRO B C 1
ATOM 3133 O O . PRO B 1 18 ? -5.629 7.809 -10.25 1 86.94 18 PRO B O 1
ATOM 3136 N N . ASP B 1 19 ? -6.723 8.484 -12.094 1 88 19 ASP B N 1
ATOM 3137 C CA . ASP B 1 19 ? -5.996 9.75 -12.133 1 88 19 ASP B CA 1
ATOM 3138 C C . ASP B 1 19 ? -6.82 10.875 -11.516 1 88 19 ASP B C 1
ATOM 3140 O O . ASP B 1 19 ? -6.461 12.047 -11.625 1 88 19 ASP B O 1
ATOM 3144 N N . ASP B 1 20 ? -7.914 10.531 -10.914 1 92.06 20 ASP B N 1
ATOM 3145 C CA . ASP B 1 20 ? -8.789 11.531 -10.305 1 92.06 20 ASP B CA 1
ATOM 3146 C C . ASP B 1 20 ? -8.523 11.648 -8.805 1 92.06 20 ASP B C 1
ATOM 3148 O O . ASP B 1 20 ? -9.414 11.398 -7.992 1 92.06 20 ASP B O 1
ATOM 3152 N N . PHE B 1 21 ? -7.352 12.141 -8.422 1 94.62 21 PHE B N 1
ATOM 3153 C CA . PHE B 1 21 ? -6.996 12.289 -7.016 1 94.62 21 PHE B CA 1
ATOM 3154 C C . PHE B 1 21 ? -7.898 13.312 -6.336 1 94.62 21 PHE B C 1
ATOM 3156 O O . PHE B 1 21 ? -8.195 13.195 -5.145 1 94.62 21 PHE B O 1
ATOM 3163 N N . GLU B 1 22 ? -8.336 14.266 -7.07 1 94.06 22 GLU B N 1
ATOM 3164 C CA . GLU B 1 22 ? -9.164 15.32 -6.492 1 94.06 22 GLU B CA 1
ATOM 3165 C C . GLU B 1 22 ? -10.414 14.734 -5.824 1 94.06 22 GLU B C 1
ATOM 3167 O O . GLU B 1 22 ? -10.852 15.219 -4.781 1 94.06 22 GLU B O 1
ATOM 3172 N N . SER B 1 23 ? -10.93 13.672 -6.414 1 92.62 23 SER B N 1
ATOM 3173 C CA . SER B 1 23 ? -12.102 13.016 -5.844 1 92.62 23 SER B CA 1
ATOM 3174 C C . SER B 1 23 ? -11.781 12.383 -4.496 1 92.62 23 SER B C 1
ATOM 3176 O O . SER B 1 23 ? -12.672 12.195 -3.664 1 92.62 23 SER B O 1
ATOM 3178 N N . MET B 1 24 ? -10.516 12.086 -4.246 1 93.75 24 MET B N 1
ATOM 3179 C CA . MET B 1 24 ? -10.094 11.469 -2.994 1 93.75 24 MET B CA 1
ATOM 3180 C C . MET B 1 24 ? -10.047 12.5 -1.867 1 93.75 24 MET B C 1
ATOM 3182 O O . MET B 1 24 ? -9.906 12.141 -0.698 1 93.75 24 MET B O 1
ATOM 3186 N N . LEU B 1 25 ? -10.25 13.758 -2.229 1 94.62 25 LEU B N 1
ATOM 3187 C CA . LEU B 1 25 ? -10.25 14.828 -1.234 1 94.62 25 LEU B CA 1
ATOM 3188 C C . LEU B 1 25 ? -11.68 15.234 -0.884 1 94.62 25 LEU B C 1
ATOM 3190 O O . LEU B 1 25 ? -11.891 16.172 -0.106 1 94.62 25 LEU B O 1
ATOM 3194 N N . ASP B 1 26 ? -12.609 14.477 -1.43 1 92.38 26 ASP B N 1
ATOM 3195 C CA . ASP B 1 26 ? -14.008 14.781 -1.132 1 92.38 26 ASP B CA 1
ATOM 3196 C C . ASP B 1 26 ? -14.312 14.562 0.348 1 92.38 26 ASP B C 1
ATOM 3198 O O . ASP B 1 26 ? -13.914 13.547 0.926 1 92.38 26 ASP B O 1
ATOM 3202 N N . LEU B 1 27 ? -15.094 15.43 0.904 1 94.31 27 LEU B N 1
ATOM 3203 C CA . LEU B 1 27 ? -15.312 15.469 2.346 1 94.31 27 LEU B CA 1
ATOM 3204 C C . LEU B 1 27 ? -16.266 14.359 2.781 1 94.31 27 LEU B C 1
ATOM 3206 O O . LEU B 1 27 ? -16.188 13.875 3.91 1 94.31 27 LEU B O 1
ATOM 3210 N N . ASP B 1 28 ? -17.125 13.922 1.944 1 91.69 28 ASP B N 1
ATOM 3211 C CA . ASP B 1 28 ? -18.156 12.969 2.312 1 91.69 28 ASP B CA 1
ATOM 3212 C C . ASP B 1 28 ? -17.578 11.57 2.488 1 91.69 28 ASP B C 1
ATOM 3214 O O . ASP B 1 28 ? -18.203 10.711 3.121 1 91.69 28 ASP B O 1
ATOM 3218 N N . ARG B 1 29 ? -16.469 11.383 1.931 1 91.12 29 ARG B N 1
ATOM 3219 C CA . ARG B 1 29 ? -15.906 10.031 1.948 1 91.12 29 ARG B CA 1
ATOM 3220 C C . ARG B 1 29 ? -15.562 9.602 3.371 1 91.12 29 ARG B C 1
ATOM 3222 O O . ARG B 1 29 ? -15.656 8.422 3.707 1 91.12 29 ARG B O 1
ATOM 3229 N N . TYR B 1 30 ? -15.242 10.555 4.191 1 89.44 30 TYR B N 1
ATOM 3230 C CA . TYR B 1 30 ? -14.758 10.234 5.527 1 89.44 30 TYR B CA 1
ATOM 3231 C C . TYR B 1 30 ? -15.906 9.836 6.445 1 89.44 30 TYR B C 1
ATOM 3233 O O . TYR B 1 30 ? -15.758 8.969 7.305 1 89.44 30 TYR B O 1
ATOM 3241 N N . GLY B 1 31 ? -17.047 10.383 6.211 1 88.19 31 GLY B N 1
ATOM 3242 C CA . GLY B 1 31 ? -18.234 10.016 6.961 1 88.19 31 GLY B CA 1
ATOM 3243 C C . GLY B 1 31 ? -18.906 8.75 6.445 1 88.19 31 GLY B C 1
ATOM 3244 O O . GLY B 1 31 ? -19.656 8.094 7.168 1 88.19 31 GLY B O 1
ATOM 3245 N N . ASN B 1 32 ? -18.562 8.305 5.273 1 89.25 32 ASN B N 1
ATOM 3246 C CA . ASN B 1 32 ? -19.203 7.18 4.609 1 89.25 32 ASN B CA 1
ATOM 3247 C C . ASN B 1 32 ? -18.328 5.93 4.648 1 89.25 32 ASN B C 1
ATOM 3249 O O . ASN B 1 32 ? -18.578 4.965 3.93 1 89.25 32 ASN B O 1
ATOM 3253 N N . ARG B 1 33 ? -17.375 5.891 5.469 1 92 33 ARG B N 1
ATOM 3254 C CA . ARG B 1 33 ? -16.453 4.762 5.535 1 92 33 ARG B CA 1
ATOM 3255 C C . ARG B 1 33 ? -17.203 3.465 5.848 1 92 33 ARG B C 1
ATOM 3257 O O . ARG B 1 33 ? -17.906 3.375 6.852 1 92 33 ARG B O 1
ATOM 3264 N N . SER B 1 34 ? -17 2.441 5 1 90.06 34 SER B N 1
ATOM 3265 C CA . SER B 1 34 ? -17.516 1.108 5.301 1 90.06 34 SER B CA 1
ATOM 3266 C C . SER B 1 34 ? -16.703 0.437 6.402 1 90.06 34 SER B C 1
ATOM 3268 O O . SER B 1 34 ? -15.477 0.555 6.434 1 90.06 34 SER B O 1
ATOM 3270 N N . THR B 1 35 ? -17.406 -0.311 7.23 1 90.69 35 THR B N 1
ATOM 3271 C CA . THR B 1 35 ? -16.734 -1.041 8.305 1 90.69 35 THR B CA 1
ATOM 3272 C C . THR B 1 35 ? -16.547 -2.508 7.926 1 90.69 35 THR B C 1
ATOM 3274 O O . THR B 1 35 ? -16.062 -3.305 8.734 1 90.69 35 THR B O 1
ATOM 3277 N N . ALA B 1 36 ? -16.859 -2.85 6.715 1 88 36 ALA B N 1
ATOM 3278 C CA . ALA B 1 36 ? -16.906 -4.238 6.262 1 88 36 ALA B CA 1
ATOM 3279 C C . ALA B 1 36 ? -15.516 -4.871 6.336 1 88 36 ALA B C 1
ATOM 3281 O O . ALA B 1 36 ? -15.391 -6.09 6.477 1 88 36 ALA B O 1
ATOM 3282 N N . PHE B 1 37 ? -14.492 -4.012 6.285 1 90.38 37 PHE B N 1
ATOM 3283 C CA . PHE B 1 37 ? -13.141 -4.543 6.164 1 90.38 37 PHE B CA 1
ATOM 3284 C C . PHE B 1 37 ? -12.359 -4.328 7.457 1 90.38 37 PHE B C 1
ATOM 3286 O O . PHE B 1 37 ? -11.203 -4.738 7.562 1 90.38 37 PHE B O 1
ATOM 3293 N N . ASP B 1 38 ? -12.93 -3.736 8.453 1 91.81 38 ASP B N 1
ATOM 3294 C CA . ASP B 1 38 ? -12.227 -3.311 9.656 1 91.81 38 ASP B CA 1
ATOM 3295 C C . ASP B 1 38 ? -11.602 -4.504 10.383 1 91.81 38 ASP B C 1
ATOM 3297 O O . ASP B 1 38 ? -10.438 -4.445 10.797 1 91.81 38 ASP B O 1
ATOM 3301 N N . LYS B 1 39 ? -12.281 -5.578 10.43 1 88.06 39 LYS B N 1
ATOM 3302 C CA . LYS B 1 39 ? -11.797 -6.742 11.164 1 88.06 39 LYS B C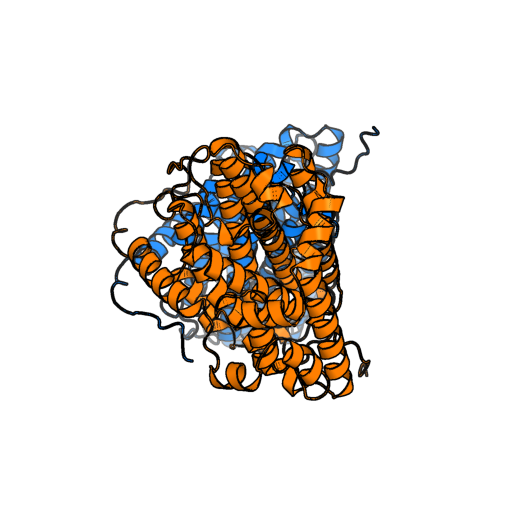A 1
ATOM 3303 C C . LYS B 1 39 ? -10.586 -7.363 10.469 1 88.06 39 LYS B C 1
ATOM 3305 O O . LYS B 1 39 ? -9.625 -7.773 11.125 1 88.06 39 LYS B O 1
ATOM 3310 N N . ILE B 1 40 ? -10.648 -7.453 9.195 1 87.94 40 ILE B N 1
ATOM 3311 C CA . ILE B 1 40 ? -9.562 -8.086 8.461 1 87.94 40 ILE B CA 1
ATOM 3312 C C . ILE B 1 40 ? -8.336 -7.168 8.453 1 87.94 40 ILE B C 1
ATOM 3314 O O . ILE B 1 40 ? -7.199 -7.641 8.477 1 87.94 40 ILE B O 1
ATOM 3318 N N . ILE B 1 41 ? -8.586 -5.855 8.445 1 90.31 41 ILE B N 1
ATOM 3319 C CA . ILE B 1 41 ? -7.488 -4.902 8.539 1 90.31 41 ILE B CA 1
ATOM 3320 C C . ILE B 1 41 ? -6.809 -5.02 9.898 1 90.31 41 ILE B C 1
ATOM 3322 O O . ILE B 1 41 ? -5.582 -5.109 9.984 1 90.31 41 ILE B O 1
ATOM 3326 N N . SER B 1 42 ? -7.57 -5.137 10.914 1 87.5 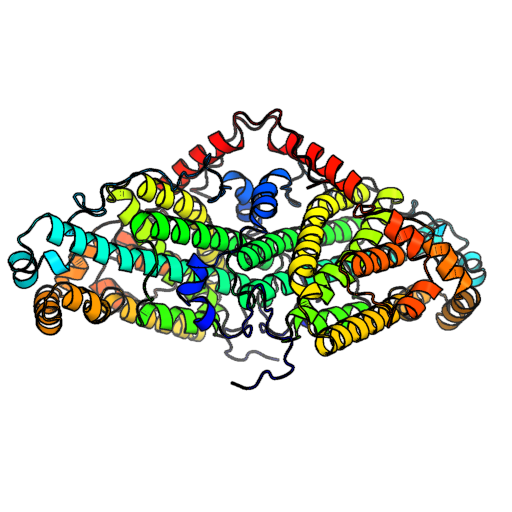42 SER B N 1
ATOM 3327 C CA . SER B 1 42 ? -7.055 -5.215 12.273 1 87.5 42 SER B CA 1
ATOM 3328 C C . SER B 1 42 ? -6.285 -6.512 12.5 1 87.5 42 SER B C 1
ATOM 3330 O O . SER B 1 42 ? -5.332 -6.547 13.281 1 87.5 42 SER B O 1
ATOM 3332 N N . ALA B 1 43 ? -6.609 -7.559 11.789 1 85.25 43 ALA B N 1
ATOM 3333 C CA . ALA B 1 43 ? -6.016 -8.883 11.977 1 85.25 43 ALA B CA 1
ATOM 3334 C C . ALA B 1 43 ? -4.633 -8.961 11.336 1 85.25 43 ALA B C 1
ATOM 3336 O O . ALA B 1 43 ? -3.896 -9.922 11.555 1 85.25 43 ALA B O 1
ATOM 3337 N N . THR B 1 44 ? -4.25 -7.953 10.625 1 84.19 44 THR B N 1
ATOM 3338 C CA . THR B 1 44 ? -3.006 -8 9.875 1 84.19 44 THR B CA 1
ATOM 3339 C C . THR B 1 44 ? -1.809 -8.125 10.812 1 84.19 44 THR B C 1
ATOM 3341 O O . THR B 1 44 ? -0.823 -8.789 10.477 1 84.19 44 THR B O 1
ATOM 3344 N N . HIS B 1 45 ? -1.872 -7.52 11.953 1 81.56 45 HIS B N 1
ATOM 3345 C CA . HIS B 1 45 ? -0.779 -7.594 12.914 1 81.56 45 HIS B CA 1
ATOM 3346 C C . HIS B 1 45 ? -0.581 -9.023 13.414 1 81.56 45 HIS B C 1
ATOM 3348 O O . HIS B 1 45 ? 0.547 -9.438 13.688 1 81.56 45 HIS B O 1
ATOM 3354 N N . ASP B 1 46 ? -1.611 -9.789 13.398 1 81.69 46 ASP B N 1
ATOM 3355 C CA . ASP B 1 46 ? -1.588 -11.133 13.977 1 81.69 46 ASP B CA 1
ATOM 3356 C C . ASP B 1 46 ? -0.884 -12.117 13.047 1 81.69 46 ASP B C 1
ATOM 3358 O O . ASP B 1 46 ? -0.388 -13.156 13.492 1 81.69 46 ASP B O 1
ATOM 3362 N N . HIS B 1 47 ? -0.849 -11.789 11.82 1 88.31 47 HIS B N 1
ATOM 3363 C CA . HIS B 1 47 ? -0.237 -12.734 10.898 1 88.31 47 HIS B CA 1
ATOM 3364 C C . HIS B 1 47 ? 0.921 -12.094 10.141 1 88.31 47 HIS B C 1
ATOM 3366 O O . HIS B 1 47 ? 1.254 -12.516 9.031 1 88.31 47 HIS B O 1
ATOM 3372 N N . PHE B 1 48 ? 1.482 -11.141 10.789 1 90.69 48 PHE B N 1
ATOM 3373 C CA . PHE B 1 48 ? 2.646 -10.492 10.195 1 90.69 48 PHE B CA 1
ATOM 3374 C C . PHE B 1 48 ? 3.832 -11.453 10.148 1 90.69 48 PHE B C 1
ATOM 3376 O O . PHE B 1 48 ? 4.066 -12.203 11.094 1 90.69 48 PHE B O 1
ATOM 3383 N N . TRP B 1 49 ? 4.555 -11.422 9.086 1 95.31 49 TRP B N 1
ATOM 3384 C CA . TRP B 1 49 ? 5.855 -12.07 8.961 1 95.31 49 TRP B CA 1
ATOM 3385 C C . TRP B 1 49 ? 6.766 -11.289 8.016 1 95.31 49 TRP B C 1
ATOM 3387 O O . TRP B 1 49 ? 6.289 -10.477 7.215 1 95.31 49 TRP B O 1
ATOM 3397 N N . ASP B 1 50 ? 8.062 -11.414 8.227 1 94.94 50 ASP B N 1
ATOM 3398 C CA . ASP B 1 50 ? 9.094 -10.703 7.477 1 94.94 50 ASP B CA 1
ATOM 3399 C C . ASP B 1 50 ? 10.008 -11.672 6.738 1 94.94 50 ASP B C 1
ATOM 3401 O O . ASP B 1 50 ? 10.773 -12.414 7.367 1 94.94 50 ASP B O 1
ATOM 3405 N N . PRO B 1 51 ? 9.961 -11.641 5.375 1 96.69 51 PRO B N 1
ATOM 3406 C CA . PRO B 1 51 ? 10.797 -12.555 4.602 1 96.69 51 PRO B CA 1
ATOM 3407 C C . PRO B 1 51 ? 12.289 -12.25 4.742 1 96.69 51 PRO B C 1
ATOM 3409 O O . PRO B 1 51 ? 13.133 -13.023 4.281 1 96.69 51 PRO B O 1
ATOM 3412 N N . LEU B 1 52 ? 12.648 -11.18 5.438 1 95.25 52 LEU B N 1
ATOM 3413 C CA . LEU B 1 52 ? 14.055 -10.805 5.594 1 95.25 52 LEU B CA 1
ATOM 3414 C C . LEU B 1 52 ? 14.57 -11.188 6.977 1 95.25 52 LEU B C 1
ATOM 3416 O O . LEU B 1 52 ? 15.734 -10.953 7.297 1 95.25 52 LEU B O 1
ATOM 3420 N N . ASP B 1 53 ? 13.727 -11.734 7.77 1 94.44 53 ASP B N 1
ATOM 3421 C CA . ASP B 1 53 ? 14.078 -12.141 9.125 1 94.44 53 ASP B CA 1
ATOM 3422 C C . ASP B 1 53 ? 14.07 -13.656 9.266 1 94.44 53 ASP B C 1
ATOM 3424 O O . ASP B 1 53 ? 13.031 -14.297 9.102 1 94.44 53 ASP B O 1
ATOM 3428 N N . LYS B 1 54 ? 15.102 -14.234 9.68 1 95.31 54 LYS B N 1
ATOM 3429 C CA . LYS B 1 54 ? 15.281 -15.688 9.758 1 95.31 54 LYS B CA 1
ATOM 3430 C C . LYS B 1 54 ? 14.383 -16.297 10.828 1 95.31 54 LYS B C 1
ATOM 3432 O O . LYS B 1 54 ? 14.164 -17.516 10.836 1 95.31 54 LYS B O 1
ATOM 3437 N N . LYS B 1 55 ? 13.852 -15.445 11.688 1 92.88 55 LYS B N 1
ATOM 3438 C CA . LYS B 1 55 ? 12.945 -16 12.695 1 92.88 55 LYS B CA 1
ATOM 3439 C C . LYS B 1 55 ? 11.656 -16.516 12.055 1 92.88 55 LYS B C 1
ATOM 3441 O O . LYS B 1 55 ? 11 -17.391 12.602 1 92.88 55 LYS B O 1
ATOM 3446 N N . TYR B 1 56 ? 11.305 -15.93 10.891 1 95.19 56 TYR B N 1
ATOM 3447 C CA . TYR B 1 56 ? 10.094 -16.359 10.195 1 95.19 56 TYR B CA 1
ATOM 3448 C C . TYR B 1 56 ? 10.422 -17.406 9.133 1 95.19 56 TYR B C 1
ATOM 3450 O O . TYR B 1 56 ? 9.734 -18.422 9.023 1 95.19 56 TYR B O 1
ATOM 3458 N N . ILE B 1 57 ? 11.453 -17.219 8.383 1 97.06 57 ILE B N 1
ATOM 3459 C CA . ILE B 1 57 ? 11.828 -18.078 7.262 1 97.06 57 ILE B CA 1
ATOM 3460 C C . ILE B 1 57 ? 13.305 -17.875 6.934 1 97.06 57 ILE B C 1
ATOM 3462 O O . ILE B 1 57 ? 13.773 -16.734 6.832 1 97.06 57 ILE B O 1
ATOM 3466 N N . ASP B 1 58 ? 14.055 -18.953 6.812 1 98 58 ASP B N 1
ATOM 3467 C CA . ASP B 1 58 ? 15.492 -18.922 6.543 1 98 58 ASP B CA 1
ATOM 3468 C C . ASP B 1 58 ? 15.797 -19.453 5.141 1 98 58 ASP B C 1
ATOM 3470 O O . ASP B 1 58 ? 15.891 -20.656 4.934 1 98 58 ASP B O 1
ATOM 3474 N N . PHE B 1 59 ? 16.109 -18.594 4.219 1 98.06 59 PHE B N 1
ATOM 3475 C CA . PHE B 1 59 ? 16.281 -18.953 2.816 1 98.06 59 PHE B CA 1
ATOM 3476 C C . PHE B 1 59 ? 17.641 -19.609 2.588 1 98.06 59 PHE B C 1
ATOM 3478 O O . PHE B 1 59 ? 17.938 -20.062 1.482 1 98.06 59 PHE B O 1
ATOM 3485 N N . ASP B 1 60 ? 18.453 -19.766 3.668 1 97.44 60 ASP B N 1
ATOM 3486 C CA . ASP B 1 60 ? 19.734 -20.469 3.566 1 97.44 60 ASP B CA 1
ATOM 3487 C C . ASP B 1 60 ? 19.562 -21.969 3.771 1 97.44 60 ASP B C 1
ATOM 3489 O O . ASP B 1 60 ? 20.5 -22.734 3.551 1 97.44 60 ASP B O 1
ATOM 3493 N N . GLU B 1 61 ? 18.406 -22.375 4.18 1 97.62 61 GLU B N 1
ATOM 3494 C CA . GLU B 1 61 ? 18.172 -23.797 4.352 1 97.62 61 GLU B CA 1
ATOM 3495 C C . GLU B 1 61 ? 18.469 -24.578 3.072 1 97.62 61 GLU B C 1
ATOM 3497 O O . GLU B 1 61 ? 17.953 -24.234 2.002 1 97.62 61 GLU B O 1
ATOM 3502 N N . PRO B 1 62 ? 19.25 -25.594 3.168 1 97.38 62 PRO B N 1
ATOM 3503 C CA . PRO B 1 62 ? 19.672 -26.297 1.955 1 97.38 62 PRO B CA 1
ATOM 3504 C C . PRO B 1 62 ? 18.625 -27.266 1.43 1 97.38 62 PRO B C 1
ATOM 3506 O O . PRO B 1 62 ? 17.719 -27.672 2.172 1 97.38 62 PRO B O 1
ATOM 3509 N N . PHE B 1 63 ? 18.734 -27.594 0.149 1 98.38 63 PHE B N 1
ATOM 3510 C CA . PHE B 1 63 ? 17.984 -28.625 -0.552 1 98.38 63 PHE B CA 1
ATOM 3511 C C . PHE B 1 63 ? 18.812 -29.203 -1.706 1 98.38 63 PHE B C 1
ATOM 3513 O O . PHE B 1 63 ? 19.5 -28.453 -2.412 1 98.38 63 PHE B O 1
ATOM 3520 N N . ASP B 1 64 ? 18.812 -30.5 -1.912 1 98.38 64 ASP B N 1
ATOM 3521 C CA . ASP B 1 64 ? 19.625 -31.141 -2.945 1 98.38 64 ASP B CA 1
ATOM 3522 C C . ASP B 1 64 ? 18.953 -31.031 -4.312 1 98.38 64 ASP B C 1
ATOM 3524 O O . ASP B 1 64 ? 18.406 -32.031 -4.816 1 98.38 64 ASP B O 1
ATOM 3528 N N . MET B 1 65 ? 19.141 -29.984 -4.973 1 97.88 65 MET B N 1
ATOM 3529 C CA . MET B 1 65 ? 18.5 -29.672 -6.242 1 97.88 65 MET B CA 1
ATOM 3530 C C . MET B 1 65 ? 19 -30.594 -7.352 1 97.88 65 MET B C 1
ATOM 3532 O O . MET B 1 65 ? 18.344 -30.719 -8.391 1 97.88 65 MET B O 1
ATOM 3536 N N . GLU B 1 66 ? 20.031 -31.25 -7.18 1 97 66 GLU B N 1
ATOM 3537 C CA . GLU B 1 66 ? 20.625 -32.094 -8.219 1 97 66 GLU B CA 1
ATOM 3538 C C . GLU B 1 66 ? 20.094 -33.5 -8.164 1 97 66 GLU B C 1
ATOM 3540 O O . GLU B 1 66 ? 20.062 -34.219 -9.18 1 97 66 GLU B O 1
ATOM 3545 N N . ASN B 1 67 ? 19.672 -33.875 -6.945 1 98.06 67 ASN B N 1
ATOM 3546 C CA . ASN B 1 67 ? 19.328 -35.281 -6.801 1 98.06 67 ASN B CA 1
ATOM 3547 C C . ASN B 1 67 ? 17.891 -35.438 -6.301 1 98.06 67 ASN B C 1
ATOM 3549 O O . ASN B 1 67 ? 17.391 -36.562 -6.254 1 98.06 67 ASN B O 1
ATOM 3553 N N . GLU B 1 68 ? 17.25 -34.406 -5.91 1 98.31 68 GLU B N 1
ATOM 3554 C CA . GLU B 1 68 ? 15.898 -34.5 -5.383 1 98.31 68 GLU B CA 1
ATOM 3555 C C . GLU B 1 68 ? 14.953 -33.562 -6.145 1 98.31 68 GLU B C 1
ATOM 3557 O O . GLU B 1 68 ? 15.281 -32.406 -6.406 1 98.31 68 GLU B O 1
ATOM 3562 N N . MET B 1 69 ? 13.812 -34.156 -6.535 1 98.44 69 MET B N 1
ATOM 3563 C CA . MET B 1 69 ? 12.773 -33.312 -7.156 1 98.44 69 MET B CA 1
ATOM 3564 C C . MET B 1 69 ? 12.047 -32.5 -6.113 1 98.44 69 MET B C 1
ATOM 3566 O O . MET B 1 69 ? 11.68 -33 -5.055 1 98.44 69 MET B O 1
ATOM 3570 N N . LEU B 1 70 ? 11.875 -31.234 -6.406 1 98.38 70 LEU B N 1
ATOM 3571 C CA . LEU B 1 70 ? 11.117 -30.359 -5.527 1 98.38 70 LEU B CA 1
ATOM 3572 C C . LEU B 1 70 ? 9.664 -30.812 -5.422 1 98.38 70 LEU B C 1
ATOM 3574 O O . LEU B 1 70 ? 9.062 -30.734 -4.344 1 98.38 70 LEU B O 1
ATOM 3578 N N . LEU B 1 71 ? 9.133 -31.219 -6.551 1 97.56 71 LEU B N 1
ATOM 3579 C CA . LEU B 1 71 ? 7.773 -31.734 -6.633 1 97.56 71 LEU B CA 1
ATOM 3580 C C . LEU B 1 71 ? 7.762 -33.188 -7.078 1 97.56 71 LEU B C 1
ATOM 3582 O O . LEU B 1 71 ? 8.641 -33.625 -7.824 1 97.56 71 LEU B O 1
ATOM 3586 N N . PRO B 1 72 ? 6.742 -33.906 -6.609 1 96.56 72 PRO B N 1
ATOM 3587 C CA . PRO B 1 72 ? 6.648 -35.281 -7.074 1 96.56 72 PRO B CA 1
ATOM 3588 C C . PRO B 1 72 ? 6.555 -35.406 -8.594 1 96.56 72 PRO B C 1
ATOM 3590 O O . PRO B 1 72 ? 5.941 -34.531 -9.242 1 96.56 72 PRO B O 1
ATOM 3593 N N . GLU B 1 73 ? 7.066 -36.469 -9.086 1 95.88 73 GLU B N 1
ATOM 3594 C CA . GLU B 1 73 ? 7.203 -36.656 -10.531 1 95.88 73 GLU B CA 1
ATOM 3595 C C . GLU B 1 73 ? 5.848 -36.594 -11.227 1 95.88 73 GLU B C 1
ATOM 3597 O O . GLU B 1 73 ? 5.738 -36.062 -12.336 1 95.88 73 GLU B O 1
ATOM 3602 N N . ASN B 1 74 ? 4.82 -37.094 -10.562 1 91.75 74 ASN B N 1
ATOM 3603 C CA . ASN B 1 74 ? 3.504 -37.188 -11.188 1 91.75 74 ASN B CA 1
ATOM 3604 C C . ASN B 1 74 ? 2.902 -35.781 -11.398 1 91.75 74 ASN B C 1
ATOM 3606 O O . ASN B 1 74 ? 1.911 -35.656 -12.117 1 91.75 74 ASN B O 1
ATOM 3610 N N . MET B 1 75 ? 3.531 -34.75 -10.812 1 91.75 75 MET B N 1
ATOM 3611 C CA . MET B 1 75 ? 3.055 -33.375 -10.984 1 91.75 75 MET B CA 1
ATOM 3612 C C . MET B 1 75 ? 3.723 -32.719 -12.188 1 91.75 75 MET B C 1
ATOM 3614 O O . MET B 1 75 ? 3.318 -31.625 -12.609 1 91.75 75 MET B O 1
ATOM 3618 N N . ILE B 1 76 ? 4.773 -33.375 -12.648 1 94 76 ILE B N 1
ATOM 3619 C CA . ILE B 1 76 ? 5.41 -32.906 -13.875 1 94 76 ILE B CA 1
ATOM 3620 C C . ILE B 1 76 ? 4.754 -33.562 -15.078 1 94 76 ILE B C 1
ATOM 3622 O O . ILE B 1 76 ? 5.203 -34.625 -15.539 1 94 76 ILE B O 1
ATOM 3626 N N . ILE B 1 77 ? 3.816 -32.969 -15.617 1 88.81 77 ILE B N 1
ATOM 3627 C CA . ILE B 1 77 ? 2.879 -33.531 -16.578 1 88.81 77 ILE B CA 1
ATOM 3628 C C . ILE B 1 77 ? 3.643 -34.125 -17.766 1 88.81 77 ILE B C 1
ATOM 3630 O O . ILE B 1 77 ? 3.332 -35.219 -18.234 1 88.81 77 ILE B O 1
ATOM 3634 N N . SER B 1 78 ? 4.613 -33.438 -18.25 1 93.38 78 SER B N 1
ATOM 3635 C CA . SER B 1 78 ? 5.352 -33.875 -19.438 1 93.38 78 SER B CA 1
ATOM 3636 C C . SER B 1 78 ? 6.109 -35.188 -19.172 1 93.38 78 SER B C 1
ATOM 3638 O O . SER B 1 78 ? 6.34 -35.969 -20.094 1 93.38 78 SER B O 1
ATOM 3640 N N . LEU B 1 79 ? 6.465 -35.406 -17.953 1 94.94 79 LEU B N 1
ATOM 3641 C CA . LEU B 1 79 ? 7.176 -36.625 -17.625 1 94.94 79 LEU B CA 1
ATOM 3642 C C . LEU B 1 79 ? 6.234 -37.812 -17.672 1 94.94 79 LEU B C 1
ATOM 3644 O O . LEU B 1 79 ? 6.688 -38.969 -17.672 1 94.94 79 LEU B O 1
ATOM 3648 N N . GLY B 1 80 ? 4.957 -37.562 -17.734 1 91.62 80 GLY B N 1
ATOM 3649 C CA . GLY B 1 80 ? 3.973 -38.594 -17.891 1 91.62 80 GLY B CA 1
ATOM 3650 C C . GLY B 1 80 ? 3.877 -39.156 -19.312 1 91.62 80 GLY B C 1
ATOM 3651 O O . GLY B 1 80 ? 3.271 -40.188 -19.547 1 91.62 80 GLY B O 1
ATOM 3652 N N . THR B 1 81 ? 4.496 -38.469 -20.25 1 93.75 81 THR B N 1
ATOM 3653 C CA . THR B 1 81 ? 4.516 -38.938 -21.625 1 93.75 81 THR B CA 1
ATOM 3654 C C . THR B 1 81 ? 5.66 -39.938 -21.844 1 93.75 81 THR B C 1
ATOM 3656 O O . THR B 1 81 ? 6.723 -39.812 -21.234 1 93.75 81 THR B O 1
ATOM 3659 N N . ASP B 1 82 ? 5.414 -40.812 -22.734 1 95.81 82 ASP B N 1
ATOM 3660 C CA . ASP B 1 82 ? 6.453 -41.781 -23.062 1 95.81 82 ASP B CA 1
ATOM 3661 C C . ASP B 1 82 ? 7.664 -41.094 -23.703 1 95.81 82 ASP B C 1
ATOM 3663 O O . ASP B 1 82 ? 8.805 -41.438 -23.391 1 95.81 82 ASP B O 1
ATOM 3667 N N . TYR B 1 83 ? 7.438 -40.219 -24.5 1 97.25 83 TYR B N 1
ATOM 3668 C CA . TYR B 1 83 ? 8.516 -39.562 -25.234 1 97.25 83 TYR B CA 1
ATOM 3669 C C . TYR B 1 83 ? 9.484 -38.875 -24.266 1 97.25 83 TYR B C 1
ATOM 3671 O O . TYR B 1 83 ? 10.695 -39.094 -24.344 1 97.25 83 TYR B O 1
ATOM 3679 N N . VAL B 1 84 ? 8.938 -38.125 -23.328 1 97.56 84 VAL B N 1
ATOM 3680 C CA . VAL B 1 84 ? 9.773 -37.375 -22.406 1 97.56 84 VAL B CA 1
ATOM 3681 C C . VAL B 1 84 ? 10.445 -38.312 -21.422 1 97.56 84 VAL B C 1
ATOM 3683 O O . VAL B 1 84 ? 11.648 -38.219 -21.156 1 97.56 84 VAL B O 1
ATOM 3686 N N . SER B 1 85 ? 9.664 -39.25 -20.922 1 97.12 85 SER B N 1
ATOM 3687 C CA . SER B 1 85 ? 10.164 -40.188 -19.922 1 97.12 85 SER B CA 1
ATOM 3688 C C . SER B 1 85 ? 11.281 -41.062 -20.516 1 97.12 85 SER B C 1
ATOM 3690 O O . SER B 1 85 ? 12.281 -41.312 -19.844 1 97.12 85 SER B O 1
ATOM 3692 N N . ASN B 1 86 ? 11.125 -41.406 -21.734 1 97.31 86 ASN B N 1
ATOM 3693 C CA . ASN B 1 86 ? 12.109 -42.281 -22.359 1 97.31 86 ASN B CA 1
ATOM 3694 C C . ASN B 1 86 ? 13.367 -41.531 -22.766 1 97.31 86 ASN B C 1
ATOM 3696 O O . ASN B 1 86 ? 14.438 -42.125 -22.906 1 97.31 86 ASN B O 1
ATOM 3700 N N . HIS B 1 87 ? 13.203 -40.312 -22.953 1 97.5 87 HIS B N 1
ATOM 3701 C CA . HIS B 1 87 ? 14.336 -39.469 -23.297 1 97.5 87 HIS B CA 1
ATOM 3702 C C . HIS B 1 87 ? 15.188 -39.125 -22.078 1 97.5 87 HIS B C 1
ATOM 3704 O O . HIS B 1 87 ? 16.406 -39.031 -22.172 1 97.5 87 HIS B O 1
ATOM 3710 N N . LEU B 1 88 ? 14.531 -38.938 -20.953 1 97.75 88 LEU B N 1
ATOM 3711 C CA . LEU B 1 88 ? 15.203 -38.531 -19.734 1 97.75 88 LEU B CA 1
ATOM 3712 C C . LEU B 1 88 ? 15.445 -39.719 -18.812 1 97.75 88 LEU B C 1
ATOM 3714 O O . LEU B 1 88 ? 14.914 -39.75 -17.703 1 97.75 88 LEU B O 1
ATOM 3718 N N . THR B 1 89 ? 16.375 -40.531 -19.156 1 96.5 89 THR B N 1
ATOM 3719 C CA . THR B 1 89 ? 16.594 -41.812 -18.438 1 96.5 89 THR B CA 1
ATOM 3720 C C . THR B 1 89 ? 17.594 -41.625 -17.312 1 96.5 89 THR B C 1
ATOM 3722 O O . THR B 1 89 ? 17.578 -42.375 -16.328 1 96.5 89 THR B O 1
ATOM 3725 N N . ASP B 1 90 ? 18.453 -40.656 -17.406 1 97.12 90 ASP B N 1
ATOM 3726 C CA . ASP B 1 90 ? 19.391 -40.312 -16.344 1 97.12 90 ASP B CA 1
ATOM 3727 C C . ASP B 1 90 ? 18.703 -39.594 -15.203 1 97.12 90 ASP B C 1
ATOM 3729 O O . ASP B 1 90 ? 18.031 -38.562 -15.422 1 97.12 90 ASP B O 1
ATOM 3733 N N . TRP B 1 91 ? 18.922 -40.094 -13.984 1 97.31 91 TRP B N 1
ATOM 3734 C CA . TRP B 1 91 ? 18.172 -39.562 -12.852 1 97.31 91 TRP B CA 1
ATOM 3735 C C . TRP B 1 91 ? 18.5 -38.094 -12.617 1 97.31 91 TRP B C 1
ATOM 3737 O O . TRP B 1 91 ? 17.594 -37.281 -12.445 1 97.31 91 TRP B O 1
ATOM 3747 N N . LYS B 1 92 ? 19.719 -37.719 -12.664 1 97.62 92 LYS B N 1
ATOM 3748 C CA . LYS B 1 92 ? 20.125 -36.344 -12.406 1 97.62 92 LYS B CA 1
ATOM 3749 C C . LYS B 1 92 ? 19.531 -35.375 -13.445 1 97.62 92 LYS B C 1
ATOM 3751 O O . LYS B 1 92 ? 19.062 -34.312 -13.102 1 97.62 92 LYS B O 1
ATOM 3756 N N . THR B 1 93 ? 19.578 -35.844 -14.695 1 97.88 93 THR B N 1
ATOM 3757 C CA . THR B 1 93 ? 18.984 -35.031 -15.766 1 97.88 93 THR B CA 1
ATOM 3758 C C . THR B 1 93 ? 17.469 -34.938 -15.602 1 97.88 93 THR B C 1
ATOM 3760 O O . THR B 1 93 ? 16.891 -33.875 -15.82 1 97.88 93 THR B O 1
ATOM 3763 N N . ARG B 1 94 ? 16.844 -36.031 -15.211 1 98 94 ARG B N 1
ATOM 3764 C CA . ARG B 1 94 ? 15.406 -36.094 -14.984 1 98 94 ARG B CA 1
ATOM 3765 C C . ARG B 1 94 ? 15 -35.188 -13.844 1 98 94 ARG B C 1
ATOM 3767 O O . ARG B 1 94 ? 14.023 -34.438 -13.969 1 98 94 ARG B O 1
ATOM 3774 N N . VAL B 1 95 ? 15.812 -35.156 -12.797 1 98.38 95 VAL B N 1
ATOM 3775 C CA . VAL B 1 95 ? 15.578 -34.281 -11.656 1 98.38 95 VAL B CA 1
ATOM 3776 C C . VAL B 1 95 ? 15.727 -32.812 -12.086 1 98.38 95 VAL B C 1
ATOM 3778 O O . VAL B 1 95 ? 14.891 -31.969 -11.742 1 98.38 95 VAL B O 1
ATOM 3781 N N . ARG B 1 96 ? 16.75 -32.531 -12.852 1 98.12 96 ARG B N 1
ATOM 3782 C CA . ARG B 1 96 ? 16.969 -31.172 -13.328 1 98.12 96 ARG B CA 1
ATOM 3783 C C . ARG B 1 96 ? 15.781 -30.703 -14.172 1 98.12 96 ARG B C 1
ATOM 3785 O O . ARG B 1 96 ? 15.359 -29.547 -14.062 1 98.12 96 ARG B O 1
ATOM 3792 N N . PHE B 1 97 ? 15.305 -31.594 -15.031 1 98.25 97 PHE B N 1
ATOM 3793 C CA . PHE B 1 97 ? 14.148 -31.281 -15.859 1 98.25 97 PHE B CA 1
ATOM 3794 C C . PHE B 1 97 ? 12.938 -30.953 -14.992 1 98.25 97 PHE B C 1
ATOM 3796 O O . PHE B 1 97 ? 12.273 -29.938 -15.203 1 98.25 97 PHE B O 1
ATOM 3803 N N . ALA B 1 98 ? 12.68 -31.781 -13.992 1 98.12 98 ALA B N 1
ATOM 3804 C CA . ALA B 1 98 ? 11.539 -31.594 -13.102 1 98.12 98 ALA B CA 1
ATOM 3805 C C . ALA B 1 98 ? 11.656 -30.281 -12.336 1 98.12 98 ALA B C 1
ATOM 3807 O O . ALA B 1 98 ? 10.68 -29.531 -12.227 1 98.12 98 ALA B O 1
ATOM 3808 N N . ASN B 1 99 ? 12.844 -30 -11.867 1 98.62 99 ASN B N 1
ATOM 3809 C CA . ASN B 1 99 ? 13.055 -28.797 -11.062 1 98.62 99 ASN B CA 1
ATOM 3810 C C . ASN B 1 99 ? 13.016 -27.531 -11.922 1 98.62 99 ASN B C 1
ATOM 3812 O O . ASN B 1 99 ? 12.586 -26.484 -11.461 1 98.62 99 ASN B O 1
ATOM 3816 N N . GLN B 1 100 ? 13.398 -27.672 -13.195 1 97.69 100 GLN B N 1
ATOM 3817 C CA . GLN B 1 100 ? 13.258 -26.547 -14.109 1 97.69 100 GLN B CA 1
ATOM 3818 C C . GLN B 1 100 ? 11.797 -26.312 -14.469 1 97.69 100 GLN B C 1
ATOM 3820 O O . GLN B 1 100 ? 11.383 -25.172 -14.664 1 97.69 100 GLN B O 1
ATOM 3825 N N . SER B 1 101 ? 11.047 -27.375 -14.555 1 96.12 101 SER B N 1
ATOM 3826 C CA . SER B 1 101 ? 9.602 -27.234 -14.727 1 96.12 101 SER B CA 1
ATOM 3827 C C . SER B 1 101 ? 8.977 -26.516 -13.539 1 96.12 101 SER B C 1
ATOM 3829 O O . SER B 1 101 ? 8.148 -25.625 -13.711 1 96.12 101 SER B O 1
ATOM 3831 N N . ALA B 1 102 ? 9.383 -26.875 -12.352 1 96.81 102 ALA B N 1
ATOM 3832 C CA . ALA B 1 102 ? 8.898 -26.219 -11.141 1 96.81 102 ALA B CA 1
ATOM 3833 C C . ALA B 1 102 ? 9.266 -24.734 -11.125 1 96.81 102 ALA B C 1
ATOM 3835 O O . ALA B 1 102 ? 8.477 -23.906 -10.672 1 96.81 102 ALA B O 1
ATOM 3836 N N . LEU B 1 103 ? 10.445 -24.422 -11.641 1 97.25 103 LEU B N 1
ATOM 3837 C CA . LEU B 1 103 ? 10.883 -23.031 -11.719 1 97.25 103 LEU B CA 1
ATOM 3838 C C . LEU B 1 103 ? 9.852 -22.188 -12.469 1 97.25 103 LEU B C 1
ATOM 3840 O O . LEU B 1 103 ? 9.562 -21.062 -12.07 1 97.25 103 LEU B O 1
ATOM 3844 N N . ARG B 1 104 ? 9.32 -22.734 -13.508 1 95.06 104 ARG B N 1
ATOM 3845 C CA . ARG B 1 104 ? 8.352 -22 -14.32 1 95.06 104 ARG B CA 1
ATOM 3846 C C . ARG B 1 104 ? 7.07 -21.734 -13.531 1 95.06 104 ARG B C 1
ATOM 3848 O O . ARG B 1 104 ? 6.484 -20.656 -13.641 1 95.06 104 ARG B O 1
ATOM 3855 N N . SER B 1 105 ? 6.672 -22.672 -12.75 1 94.56 105 SER B N 1
ATOM 3856 C CA . SER B 1 105 ? 5.5 -22.484 -11.898 1 94.56 105 SER B CA 1
ATOM 3857 C C . SER B 1 105 ? 5.754 -21.422 -10.828 1 94.56 105 SER B C 1
ATOM 3859 O O . SER B 1 105 ? 4.938 -20.516 -10.641 1 94.56 105 SER B O 1
ATOM 3861 N N . PHE B 1 106 ? 6.906 -21.5 -10.188 1 97 106 PHE B N 1
ATOM 3862 C CA . PHE B 1 106 ? 7.23 -20.562 -9.117 1 97 106 PHE B CA 1
ATOM 3863 C C . PHE B 1 106 ? 7.473 -19.156 -9.672 1 97 106 PHE B C 1
ATOM 3865 O O . PHE B 1 106 ? 7.148 -18.172 -9.023 1 97 106 PHE B O 1
ATOM 3872 N N . SER B 1 107 ? 8.039 -19.141 -10.883 1 96.62 107 SER B N 1
ATOM 3873 C CA . SER B 1 107 ? 8.195 -17.844 -11.531 1 96.62 107 SER B CA 1
ATOM 3874 C C . SER B 1 107 ? 6.84 -17.219 -11.867 1 96.62 107 SER B C 1
ATOM 3876 O O . SER B 1 107 ? 6.648 -16.016 -11.711 1 96.62 107 SER B O 1
ATOM 3878 N N . SER B 1 108 ? 5.914 -18.062 -12.328 1 94.94 108 SER B N 1
ATOM 3879 C CA . SER B 1 108 ? 4.562 -17.578 -12.586 1 94.94 108 SER B CA 1
ATOM 3880 C C . SER B 1 108 ? 3.916 -17.016 -11.32 1 94.94 108 SER B C 1
ATOM 3882 O O . SER B 1 108 ? 3.24 -15.992 -11.359 1 94.94 108 SER B O 1
ATOM 3884 N N . ILE B 1 109 ? 4.129 -17.656 -10.234 1 96.19 109 ILE B N 1
ATOM 3885 C CA . ILE B 1 109 ? 3.592 -17.203 -8.953 1 96.19 109 ILE B CA 1
ATOM 3886 C C . ILE B 1 109 ? 4.211 -15.867 -8.57 1 96.19 109 ILE B C 1
ATOM 3888 O O . ILE B 1 109 ? 3.5 -14.938 -8.172 1 96.19 109 ILE B O 1
ATOM 3892 N N . LEU B 1 110 ? 5.539 -15.75 -8.719 1 97.38 110 LEU B N 1
ATOM 3893 C CA . LEU B 1 110 ? 6.234 -14.5 -8.43 1 97.38 110 LEU B CA 1
ATOM 3894 C C . LEU B 1 110 ? 5.645 -13.352 -9.242 1 97.38 110 LEU B C 1
ATOM 3896 O O . LEU B 1 110 ? 5.336 -12.297 -8.695 1 97.38 110 LEU B O 1
ATOM 3900 N N . HIS B 1 111 ? 5.438 -13.578 -10.539 1 96.75 111 HIS B N 1
ATOM 3901 C CA . HIS B 1 111 ? 4.891 -12.547 -11.406 1 96.75 111 HIS B CA 1
ATOM 3902 C C . HIS B 1 111 ? 3.436 -12.242 -11.062 1 96.75 111 HIS B C 1
ATOM 3904 O O . HIS B 1 111 ? 2.992 -11.102 -11.164 1 96.75 111 HIS B O 1
ATOM 3910 N N . GLY B 1 112 ? 2.752 -13.289 -10.703 1 96.5 112 GLY B N 1
ATOM 3911 C CA . GLY B 1 112 ? 1.402 -13.078 -10.203 1 96.5 112 GLY B CA 1
ATOM 3912 C C . GLY B 1 112 ? 1.355 -12.195 -8.969 1 96.5 112 GLY B C 1
ATOM 3913 O O . GLY B 1 112 ? 0.504 -11.312 -8.859 1 96.5 112 GLY B O 1
ATOM 3914 N N . GLU B 1 113 ? 2.293 -12.43 -8.016 1 97.31 113 GLU B N 1
ATOM 3915 C CA . GLU B 1 113 ? 2.375 -11.609 -6.816 1 97.31 113 GLU B CA 1
ATOM 3916 C C . GLU B 1 113 ? 2.713 -10.156 -7.16 1 97.31 113 GLU B C 1
ATOM 3918 O O . GLU B 1 113 ? 2.182 -9.234 -6.547 1 97.31 113 GLU B O 1
ATOM 3923 N N . GLN B 1 114 ? 3.621 -10.039 -8.117 1 97.81 114 GLN B N 1
ATOM 3924 C CA . GLN B 1 114 ? 3.939 -8.695 -8.578 1 97.81 114 GLN B CA 1
ATOM 3925 C C . GLN B 1 114 ? 2.705 -8.008 -9.156 1 97.81 114 GLN B C 1
ATOM 3927 O O . GLN B 1 114 ? 2.477 -6.82 -8.906 1 97.81 114 GLN B O 1
ATOM 3932 N N . GLY B 1 115 ? 1.973 -8.727 -9.938 1 97.62 115 GLY B N 1
ATOM 3933 C CA . GLY B 1 115 ? 0.721 -8.188 -10.445 1 97.62 115 GLY B CA 1
ATOM 3934 C C . GLY B 1 115 ? -0.249 -7.797 -9.344 1 97.62 115 GLY B C 1
ATOM 3935 O O . GLY B 1 115 ? -0.861 -6.727 -9.406 1 97.62 115 GLY B O 1
ATOM 3936 N N . ALA B 1 116 ? -0.401 -8.633 -8.359 1 97.56 116 ALA B N 1
ATOM 3937 C CA . ALA B 1 116 ? -1.296 -8.359 -7.238 1 97.56 116 ALA B CA 1
ATOM 3938 C C . ALA B 1 116 ? -0.854 -7.109 -6.477 1 97.56 116 ALA B C 1
ATOM 3940 O O . ALA B 1 116 ? -1.689 -6.328 -6.016 1 97.56 116 ALA B O 1
ATOM 3941 N N . LEU B 1 117 ? 0.482 -6.945 -6.336 1 98.19 117 LEU B N 1
ATOM 3942 C CA . LEU B 1 117 ? 1.028 -5.75 -5.703 1 98.19 117 LEU B CA 1
ATOM 3943 C C . LEU B 1 117 ? 0.598 -4.496 -6.453 1 98.19 117 LEU B C 1
ATOM 3945 O O . LEU B 1 117 ? 0.032 -3.574 -5.859 1 98.19 117 LEU B O 1
ATOM 3949 N N . ASN B 1 118 ? 0.744 -4.535 -7.746 1 97.81 118 ASN B N 1
ATOM 3950 C CA . ASN B 1 118 ? 0.414 -3.363 -8.555 1 97.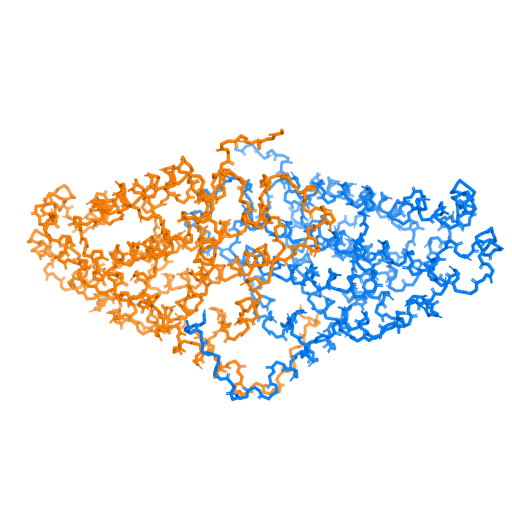81 118 ASN B CA 1
ATOM 3951 C C . ASN B 1 118 ? -1.094 -3.135 -8.617 1 97.81 118 ASN B C 1
ATOM 3953 O O . ASN B 1 118 ? -1.554 -1.991 -8.609 1 97.81 118 ASN B O 1
ATOM 3957 N N . LEU B 1 119 ? -1.802 -4.195 -8.703 1 97.12 119 LEU B N 1
ATOM 3958 C CA . LEU B 1 119 ? -3.25 -4.035 -8.773 1 97.12 119 LEU B CA 1
ATOM 3959 C C . LEU B 1 119 ? -3.793 -3.453 -7.473 1 97.12 119 LEU B C 1
ATOM 3961 O O . LEU B 1 119 ? -4.629 -2.545 -7.492 1 97.12 119 LEU B O 1
ATOM 3965 N N . SER B 1 120 ? -3.354 -3.986 -6.328 1 97 120 SER B N 1
ATOM 3966 C CA . SER B 1 120 ? -3.811 -3.467 -5.043 1 97 120 SER B CA 1
ATOM 3967 C C . SER B 1 120 ? -3.438 -1.999 -4.875 1 97 120 SER B C 1
ATOM 3969 O O . SER B 1 120 ? -4.23 -1.206 -4.359 1 97 120 SER B O 1
ATOM 3971 N N . ALA B 1 121 ? -2.205 -1.657 -5.285 1 97.69 121 ALA B N 1
ATOM 3972 C CA . ALA B 1 121 ? -1.801 -0.254 -5.266 1 97.69 121 ALA B CA 1
ATOM 3973 C C . ALA B 1 121 ? -2.707 0.593 -6.152 1 97.69 121 ALA B C 1
ATOM 3975 O O . ALA B 1 121 ? -3.053 1.724 -5.801 1 97.69 121 ALA B O 1
ATOM 3976 N N . SER B 1 122 ? -3.086 0.053 -7.277 1 96.25 122 SER B N 1
ATOM 3977 C CA . SER B 1 122 ? -3.998 0.746 -8.18 1 96.25 122 SER B CA 1
ATOM 3978 C C . SER B 1 122 ? -5.355 0.974 -7.527 1 96.25 122 SER B C 1
ATOM 3980 O O . SER B 1 122 ? -5.969 2.029 -7.703 1 96.25 12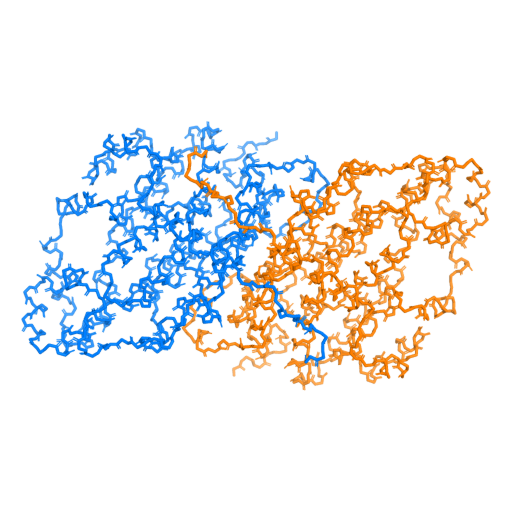2 SER B O 1
ATOM 3982 N N . LEU B 1 123 ? -5.805 0.034 -6.789 1 94.44 123 LEU B N 1
ATOM 3983 C CA . LEU B 1 123 ? -7.102 0.141 -6.133 1 94.44 123 LEU B CA 1
ATOM 3984 C C . LEU B 1 123 ? -7.109 1.288 -5.125 1 94.44 123 LEU B C 1
ATOM 3986 O O . LEU B 1 123 ? -8.156 1.892 -4.875 1 94.44 123 LEU B O 1
ATOM 3990 N N . CYS B 1 124 ? -5.941 1.644 -4.586 1 96.25 124 CYS B N 1
ATOM 3991 C CA . CYS B 1 124 ? -5.84 2.766 -3.658 1 96.25 124 CYS B CA 1
ATOM 3992 C C . CYS B 1 124 ? -6.203 4.074 -4.348 1 96.25 124 CYS B C 1
ATOM 3994 O O . CYS B 1 124 ? -6.586 5.043 -3.688 1 96.25 124 CYS B O 1
ATOM 3996 N N . HIS B 1 125 ? -6.09 4.09 -5.676 1 94.75 125 HIS B N 1
ATOM 3997 C CA . HIS B 1 125 ? -6.398 5.297 -6.43 1 94.75 125 HIS B CA 1
ATOM 3998 C C . HIS B 1 125 ? -7.848 5.297 -6.902 1 94.75 125 HIS B C 1
ATOM 4000 O O . HIS B 1 125 ? -8.375 6.332 -7.32 1 94.75 125 HIS B O 1
ATOM 4006 N N . VAL B 1 126 ? -8.477 4.137 -6.766 1 92.06 126 VAL B N 1
ATOM 4007 C CA . VAL B 1 126 ? -9.75 3.988 -7.461 1 92.06 126 VAL B CA 1
ATOM 4008 C C . VAL B 1 126 ? -10.891 3.902 -6.449 1 92.06 126 VAL B C 1
ATOM 4010 O O . VAL B 1 126 ? -11.977 4.43 -6.684 1 92.06 126 VAL B O 1
ATOM 4013 N N . LEU B 1 127 ? -10.664 3.277 -5.336 1 91.81 127 LEU B N 1
ATOM 4014 C CA . LEU B 1 127 ? -11.727 3.043 -4.363 1 91.81 127 LEU B CA 1
ATOM 4015 C C . LEU B 1 127 ? -11.961 4.281 -3.508 1 91.81 127 LEU B C 1
ATOM 4017 O O . LEU B 1 127 ? -11.094 4.684 -2.734 1 91.81 127 LEU B O 1
ATOM 4021 N N . LEU B 1 128 ? -13.148 4.812 -3.549 1 92.38 128 LEU B N 1
ATOM 4022 C CA . LEU B 1 128 ? -13.477 6.039 -2.83 1 92.38 128 LEU B CA 1
ATOM 4023 C C . LEU B 1 128 ? -13.797 5.742 -1.368 1 92.38 128 LEU B C 1
ATOM 4025 O O . LEU B 1 128 ? -13.562 6.578 -0.494 1 92.38 128 LEU B O 1
ATOM 4029 N N . ASP B 1 129 ? -14.375 4.586 -1.138 1 92.38 129 ASP B N 1
ATOM 4030 C CA . ASP B 1 129 ? -14.641 4.188 0.241 1 92.38 129 ASP B CA 1
ATOM 4031 C C . ASP B 1 129 ? -13.344 4.059 1.036 1 92.38 129 ASP B C 1
ATOM 4033 O O . ASP B 1 129 ? -12.461 3.268 0.678 1 92.38 129 ASP B O 1
ATOM 4037 N N . GLN B 1 130 ? -13.273 4.734 2.104 1 93.94 130 GLN B N 1
ATOM 4038 C CA . GLN B 1 130 ? -12.039 4.801 2.873 1 93.94 130 GLN B CA 1
ATOM 4039 C C . GLN B 1 130 ? -11.672 3.432 3.439 1 93.94 130 GLN B C 1
ATOM 4041 O O . GLN B 1 130 ? -10.484 3.096 3.543 1 93.94 130 GLN B O 1
ATOM 4046 N N . GLY B 1 131 ? -12.688 2.719 3.92 1 93.25 131 GLY B N 1
ATOM 4047 C CA . GLY B 1 131 ? -12.414 1.387 4.438 1 93.25 131 GLY B CA 1
ATOM 4048 C C . GLY B 1 131 ? -11.867 0.441 3.387 1 93.25 131 GLY B C 1
ATOM 4049 O O . GLY B 1 131 ? -10.891 -0.277 3.639 1 93.25 131 GLY B O 1
ATOM 4050 N N . ALA B 1 132 ? -12.453 0.468 2.201 1 92.69 132 ALA B N 1
ATOM 4051 C CA . ALA B 1 132 ? -11.977 -0.354 1.092 1 92.69 132 ALA B CA 1
ATOM 4052 C C . ALA B 1 132 ? -10.57 0.066 0.661 1 92.69 132 ALA B C 1
ATOM 4054 O O . ALA B 1 132 ? -9.727 -0.781 0.355 1 92.69 132 ALA B O 1
ATOM 4055 N N . GLN B 1 133 ? -10.359 1.399 0.612 1 95.31 133 GLN B N 1
ATOM 4056 C CA . GLN B 1 133 ? -9.031 1.902 0.26 1 95.31 133 GLN B CA 1
ATOM 4057 C C . GLN B 1 133 ? -7.988 1.447 1.272 1 95.31 133 GLN B C 1
ATOM 4059 O O . GLN B 1 133 ? -6.883 1.051 0.894 1 95.31 133 GLN B O 1
ATOM 4064 N N . GLU B 1 134 ? -8.344 1.511 2.547 1 96.44 134 GLU B N 1
ATOM 4065 C CA . GLU B 1 134 ? -7.41 1.075 3.584 1 96.44 134 GLU B CA 1
ATOM 4066 C C . GLU B 1 134 ? -7.086 -0.409 3.445 1 96.44 134 GLU B C 1
ATOM 4068 O O . GLU B 1 134 ? -5.938 -0.818 3.635 1 96.44 134 GLU B O 1
ATOM 4073 N N . TYR B 1 135 ? -8.102 -1.179 3.094 1 94.94 135 TYR B N 1
ATOM 4074 C CA . TYR B 1 135 ? -7.816 -2.592 2.865 1 94.94 135 TYR B CA 1
ATOM 4075 C C . TYR B 1 135 ? -6.863 -2.773 1.69 1 94.94 135 TYR B C 1
ATOM 4077 O O . TYR B 1 135 ? -5.945 -3.596 1.75 1 94.94 135 TYR B O 1
ATOM 4085 N N . ALA B 1 136 ? -7.164 -2.092 0.583 1 95.94 136 ALA B N 1
ATOM 4086 C CA . ALA B 1 136 ? -6.297 -2.186 -0.587 1 95.94 136 ALA B CA 1
ATOM 4087 C C . ALA B 1 136 ? -4.852 -1.849 -0.225 1 95.94 136 ALA B C 1
ATOM 4089 O O . ALA B 1 136 ? -3.92 -2.512 -0.685 1 95.94 136 ALA B O 1
ATOM 4090 N N . ALA B 1 137 ? -4.672 -0.844 0.608 1 97.81 137 ALA B N 1
ATOM 4091 C CA . ALA B 1 137 ? -3.34 -0.456 1.068 1 97.81 137 ALA B CA 1
ATOM 4092 C C . ALA B 1 137 ? -2.686 -1.579 1.867 1 97.81 137 ALA B C 1
ATOM 4094 O O . ALA B 1 137 ? -1.486 -1.83 1.73 1 97.81 137 ALA B O 1
ATOM 4095 N N . ASN B 1 138 ? -3.436 -2.201 2.68 1 96.19 138 ASN B N 1
ATOM 4096 C CA . ASN B 1 138 ? -2.934 -3.334 3.451 1 96.19 138 ASN B CA 1
ATOM 4097 C C . ASN B 1 138 ? -2.475 -4.473 2.545 1 96.19 138 ASN B C 1
ATOM 4099 O O . ASN B 1 138 ? -1.395 -5.031 2.744 1 96.19 138 ASN B O 1
ATOM 4103 N N . GLN B 1 139 ? -3.324 -4.789 1.617 1 96.56 139 GLN B N 1
ATOM 4104 C CA . GLN B 1 139 ? -2.961 -5.855 0.692 1 96.56 139 GLN B CA 1
ATOM 4105 C C . GLN B 1 139 ? -1.723 -5.484 -0.119 1 96.56 139 GLN B C 1
ATOM 4107 O O . GLN B 1 139 ? -0.901 -6.348 -0.437 1 96.56 139 GLN B O 1
ATOM 4112 N N . THR B 1 140 ? -1.559 -4.215 -0.499 1 98.06 140 THR B N 1
ATOM 4113 C CA . THR B 1 140 ? -0.374 -3.758 -1.218 1 98.06 140 THR B CA 1
ATOM 4114 C C . THR B 1 140 ? 0.896 -4.148 -0.468 1 98.06 140 THR B C 1
ATOM 4116 O O . THR B 1 140 ? 1.819 -4.719 -1.053 1 98.06 140 THR B O 1
ATOM 4119 N N . ARG B 1 141 ? 0.898 -3.938 0.76 1 96.94 141 ARG B N 1
ATOM 4120 C CA . ARG B 1 141 ? 2.061 -4.258 1.581 1 96.94 141 ARG B CA 1
ATOM 4121 C C . ARG B 1 141 ? 2.295 -5.766 1.636 1 96.94 141 ARG B C 1
ATOM 4123 O O . ARG B 1 141 ? 3.432 -6.227 1.521 1 96.94 141 ARG B O 1
ATOM 4130 N N . GLU B 1 142 ? 1.26 -6.508 1.807 1 96.75 142 GLU B N 1
ATOM 4131 C CA . GLU B 1 142 ? 1.407 -7.953 1.943 1 96.75 142 GLU B CA 1
ATOM 4132 C C . GLU B 1 142 ? 1.881 -8.586 0.638 1 96.75 142 GLU B C 1
ATOM 4134 O O . GLU B 1 142 ? 2.713 -9.5 0.649 1 96.75 142 GLU B O 1
ATOM 4139 N N . GLU B 1 143 ? 1.334 -8.062 -0.45 1 97.88 143 GLU B N 1
ATOM 4140 C CA . GLU B 1 143 ? 1.813 -8.57 -1.731 1 97.88 143 GLU B CA 1
ATOM 4141 C C . GLU B 1 143 ? 3.289 -8.25 -1.938 1 97.88 143 GLU B C 1
ATOM 4143 O O . GLU B 1 143 ? 4.02 -9.023 -2.555 1 97.88 143 GLU B O 1
ATOM 4148 N N . ALA B 1 144 ? 3.721 -7.07 -1.468 1 97.88 144 ALA B N 1
ATOM 4149 C CA . ALA B 1 144 ? 5.129 -6.711 -1.598 1 97.88 144 ALA B CA 1
ATOM 4150 C C . ALA B 1 144 ? 6.023 -7.707 -0.868 1 97.88 144 ALA B C 1
ATOM 4152 O O . ALA B 1 144 ? 7.074 -8.094 -1.377 1 97.88 144 ALA B O 1
ATOM 4153 N N . ARG B 1 145 ? 5.633 -8.117 0.297 1 97 145 ARG B N 1
ATOM 4154 C CA . ARG B 1 145 ? 6.445 -9.102 1.012 1 97 145 ARG B CA 1
ATOM 4155 C C . ARG B 1 145 ? 6.422 -10.445 0.304 1 97 145 ARG B C 1
ATOM 4157 O O . ARG B 1 145 ? 7.41 -11.188 0.329 1 97 145 ARG B O 1
ATOM 4164 N N . HIS B 1 146 ? 5.23 -10.773 -0.365 1 98.25 146 HIS B N 1
ATOM 4165 C CA . HIS B 1 146 ? 5.184 -12 -1.152 1 98.25 146 HIS B CA 1
ATOM 4166 C C . HIS B 1 146 ? 6.191 -11.961 -2.295 1 98.25 146 HIS B C 1
ATOM 4168 O O . HIS B 1 146 ? 6.887 -12.953 -2.549 1 98.25 146 HIS B O 1
ATOM 4174 N N . VAL B 1 147 ? 6.277 -10.828 -2.961 1 98.25 147 VAL B N 1
ATOM 4175 C CA . VAL B 1 147 ? 7.23 -10.672 -4.055 1 98.25 147 VAL B CA 1
ATOM 4176 C C . VAL B 1 147 ? 8.648 -10.891 -3.535 1 98.25 147 VAL B C 1
ATOM 4178 O O . VAL B 1 147 ? 9.43 -11.648 -4.129 1 98.25 147 VAL B O 1
ATOM 4181 N N . THR B 1 148 ? 8.961 -10.297 -2.418 1 97.56 148 THR B N 1
ATOM 4182 C CA . THR B 1 148 ? 10.281 -10.453 -1.82 1 97.56 148 THR B CA 1
ATOM 4183 C C . THR B 1 148 ? 10.547 -11.914 -1.472 1 97.56 148 THR B C 1
ATOM 4185 O O . THR B 1 148 ? 11.617 -12.453 -1.783 1 97.56 148 THR B O 1
ATOM 4188 N N . ALA B 1 149 ? 9.594 -12.57 -0.915 1 98.38 149 ALA B N 1
ATOM 4189 C CA . ALA B 1 149 ? 9.766 -13.945 -0.442 1 98.38 149 ALA B CA 1
ATOM 4190 C C . ALA B 1 149 ? 9.977 -14.906 -1.607 1 98.38 149 ALA B C 1
ATOM 4192 O O . ALA B 1 149 ? 10.906 -15.719 -1.586 1 98.38 149 ALA B O 1
ATOM 4193 N N . PHE B 1 150 ? 9.148 -14.781 -2.59 1 98.5 150 PHE B N 1
ATOM 4194 C CA . PHE B 1 150 ? 9.273 -15.68 -3.729 1 98.5 150 PHE B CA 1
ATOM 4195 C C . PHE B 1 150 ? 10.562 -15.406 -4.5 1 98.5 150 PHE B C 1
ATOM 4197 O O . PHE B 1 150 ? 11.195 -16.328 -5.008 1 98.5 150 PHE B O 1
ATOM 4204 N N . ALA B 1 151 ? 10.922 -14.133 -4.633 1 97.94 151 ALA B N 1
ATOM 4205 C CA . ALA B 1 151 ? 12.195 -13.797 -5.277 1 97.94 151 ALA B CA 1
ATOM 4206 C C . ALA B 1 151 ? 13.367 -14.438 -4.539 1 97.94 151 ALA B C 1
ATOM 4208 O O . ALA B 1 151 ? 14.258 -15.008 -5.164 1 97.94 151 ALA B O 1
ATOM 4209 N N . LYS B 1 152 ? 13.344 -14.398 -3.254 1 97.81 152 LYS B N 1
ATOM 4210 C CA . LYS B 1 152 ? 14.414 -14.977 -2.449 1 97.81 152 LYS B CA 1
ATOM 4211 C C . LYS B 1 152 ? 14.43 -16.5 -2.582 1 97.81 152 LYS B C 1
ATOM 4213 O O . LYS B 1 152 ? 15.5 -17.109 -2.637 1 97.81 152 LYS B O 1
ATOM 4218 N N . TYR B 1 153 ? 13.289 -17.109 -2.604 1 98.69 153 TYR B N 1
ATOM 4219 C CA . TYR B 1 153 ? 13.219 -18.547 -2.75 1 98.69 153 TYR B CA 1
ATOM 4220 C C . TYR B 1 153 ? 13.797 -19 -4.09 1 98.69 153 TYR B C 1
ATOM 4222 O O . TYR B 1 153 ? 14.594 -19.938 -4.148 1 98.69 153 TYR B O 1
ATOM 4230 N N . ILE B 1 154 ? 13.398 -18.297 -5.148 1 98.5 154 ILE B N 1
ATOM 4231 C CA . ILE B 1 154 ? 13.875 -18.625 -6.484 1 98.5 154 ILE B CA 1
ATOM 4232 C C . ILE B 1 154 ? 15.391 -18.422 -6.559 1 98.5 154 ILE B C 1
ATOM 4234 O O . ILE B 1 154 ? 16.109 -19.219 -7.152 1 98.5 154 ILE B O 1
ATOM 4238 N N . LYS B 1 155 ? 15.836 -17.359 -5.934 1 97.56 155 LYS B N 1
ATOM 4239 C CA . LYS B 1 155 ? 17.281 -17.125 -5.895 1 97.56 155 LYS B CA 1
ATOM 4240 C C . LYS B 1 155 ? 18 -18.266 -5.18 1 97.56 155 LYS B C 1
ATOM 4242 O O . LYS B 1 155 ? 19.031 -18.75 -5.645 1 97.56 155 LYS B O 1
ATOM 4247 N N . ALA B 1 156 ? 17.469 -18.719 -4.113 1 97.88 156 ALA B N 1
ATOM 4248 C CA . ALA B 1 156 ? 18.078 -19.766 -3.297 1 97.88 156 ALA B CA 1
ATOM 4249 C C . ALA B 1 156 ? 18.125 -21.094 -4.051 1 97.88 156 ALA B C 1
ATOM 4251 O O . ALA B 1 156 ? 19.062 -21.875 -3.887 1 97.88 156 ALA B O 1
ATOM 4252 N N . ARG B 1 157 ? 17.141 -21.344 -4.879 1 98.62 157 ARG B N 1
ATOM 4253 C CA . ARG B 1 157 ? 17.031 -22.672 -5.492 1 98.62 157 ARG B CA 1
ATOM 4254 C C . ARG B 1 157 ? 17.547 -22.656 -6.93 1 98.62 157 ARG B C 1
ATOM 4256 O O . ARG B 1 157 ? 18.188 -23.594 -7.375 1 98.62 157 ARG B O 1
ATOM 4263 N N . TRP B 1 158 ? 17.266 -21.547 -7.676 1 97.75 158 TRP B N 1
ATOM 4264 C CA . TRP B 1 158 ? 17.547 -21.562 -9.109 1 97.75 158 TRP B CA 1
ATOM 4265 C C . TRP B 1 158 ? 18.453 -20.406 -9.5 1 97.75 158 TRP B C 1
ATOM 4267 O O . TRP B 1 158 ? 19.031 -20.391 -10.586 1 97.75 158 TRP B O 1
ATOM 4277 N N . GLY B 1 159 ? 18.594 -19.406 -8.664 1 96.75 159 GLY B N 1
ATOM 4278 C CA . GLY B 1 159 ? 19.406 -18.234 -8.969 1 96.75 159 GLY B CA 1
ATOM 4279 C C . GLY B 1 159 ? 18.609 -17.078 -9.547 1 96.75 159 GLY B C 1
ATOM 4280 O O . GLY B 1 159 ? 18.781 -15.93 -9.141 1 96.75 159 GLY B O 1
ATOM 4281 N N . ARG B 1 160 ? 17.672 -17.328 -10.43 1 96.38 160 ARG B N 1
ATOM 4282 C CA . ARG B 1 160 ? 16.875 -16.266 -11.047 1 96.38 160 ARG B CA 1
ATOM 4283 C C . ARG B 1 160 ? 15.562 -16.828 -11.586 1 96.38 160 ARG B C 1
ATOM 4285 O O . ARG B 1 160 ? 15.484 -18.016 -11.945 1 96.38 160 ARG B O 1
ATOM 4292 N N . PRO B 1 161 ? 14.57 -15.961 -11.664 1 97.38 161 PRO B N 1
ATOM 4293 C CA . PRO B 1 161 ? 13.305 -16.406 -12.258 1 97.38 161 PRO B CA 1
ATOM 4294 C C . PRO B 1 161 ? 13.336 -16.422 -13.781 1 97.38 161 PRO B C 1
ATOM 4296 O O . PRO B 1 161 ? 14.328 -15.984 -14.383 1 97.38 161 PRO B O 1
ATOM 4299 N N . VAL B 1 162 ? 12.32 -16.984 -14.375 1 95.94 162 VAL B N 1
ATOM 4300 C CA . VAL B 1 162 ? 12.117 -16.938 -15.82 1 95.94 162 VAL B CA 1
ATOM 4301 C C . VAL B 1 162 ? 10.867 -16.125 -16.141 1 95.94 162 VAL B C 1
ATOM 4303 O O . VAL B 1 162 ? 10.133 -15.727 -15.234 1 95.94 162 VAL B O 1
ATOM 4306 N N . GLU B 1 163 ? 10.594 -15.883 -17.328 1 94.38 163 GLU B N 1
ATOM 4307 C CA . GLU B 1 163 ? 9.5 -15.016 -17.766 1 94.38 163 GLU B CA 1
ATOM 4308 C C . GLU B 1 163 ? 8.141 -15.648 -17.453 1 94.38 163 GLU B C 1
ATOM 4310 O O . GLU B 1 163 ? 8 -16.875 -17.469 1 94.38 163 GLU B O 1
ATOM 4315 N N . ALA B 1 164 ? 7.238 -14.789 -17.188 1 90.25 164 ALA B N 1
ATOM 4316 C CA . ALA B 1 164 ? 5.855 -15.25 -17.062 1 90.25 164 ALA B CA 1
ATOM 4317 C C . ALA B 1 164 ? 5.344 -15.812 -18.375 1 90.25 164 ALA B C 1
ATOM 4319 O O . ALA B 1 164 ? 5.688 -15.312 -19.453 1 90.25 164 ALA B O 1
ATOM 4320 N N . GLY B 1 165 ? 4.547 -16.859 -18.281 1 89.5 165 GLY B N 1
ATOM 4321 C CA . GLY B 1 165 ? 3.863 -17.297 -19.484 1 89.5 165 GLY B CA 1
ATOM 4322 C C . GLY B 1 165 ? 3.025 -16.203 -20.125 1 89.5 165 GLY B C 1
ATOM 4323 O O . GLY B 1 165 ? 2.488 -15.336 -19.422 1 89.5 165 GLY B O 1
ATOM 4324 N N . PRO B 1 166 ? 2.836 -16.219 -21.375 1 91.06 166 PRO B N 1
ATOM 4325 C CA . PRO B 1 166 ? 2.137 -15.141 -22.094 1 91.06 166 PRO B CA 1
ATOM 4326 C C . PRO B 1 166 ? 0.69 -14.977 -21.625 1 91.06 166 PRO B C 1
ATOM 4328 O O . PRO B 1 166 ? 0.175 -13.859 -21.594 1 91.06 166 PRO B O 1
ATOM 4331 N N . THR B 1 167 ? 0.059 -16.078 -21.328 1 93.25 167 THR B N 1
ATOM 4332 C CA . THR B 1 167 ? -1.343 -16 -20.922 1 93.25 167 THR B CA 1
ATOM 4333 C C . THR B 1 167 ? -1.494 -15.25 -19.609 1 93.25 167 THR B C 1
ATOM 4335 O O . THR B 1 167 ? -2.324 -14.344 -19.5 1 93.25 167 THR B O 1
ATOM 4338 N N . LEU B 1 168 ? -0.717 -15.625 -18.609 1 93.81 168 LEU B N 1
ATOM 4339 C CA . LEU B 1 168 ? -0.767 -14.938 -17.312 1 93.81 168 LEU B CA 1
ATOM 4340 C C . LEU B 1 168 ? -0.368 -13.477 -17.469 1 93.81 168 LEU B C 1
ATOM 4342 O O . LEU B 1 168 ? -1.038 -12.586 -16.938 1 93.81 168 LEU B O 1
ATOM 4346 N N . LYS B 1 169 ? 0.715 -13.242 -18.219 1 94.31 169 LYS B N 1
ATOM 4347 C CA . LYS B 1 169 ? 1.202 -11.891 -18.438 1 94.31 169 LYS B CA 1
ATOM 4348 C C . LYS B 1 169 ? 0.118 -11.008 -19.047 1 94.31 169 LYS B C 1
ATOM 4350 O O . LYS B 1 169 ? -0.128 -9.898 -18.578 1 94.31 169 LYS B O 1
ATOM 4355 N N . ALA B 1 170 ? -0.541 -11.555 -20.062 1 94.31 170 ALA B N 1
ATOM 4356 C CA . ALA B 1 170 ? -1.583 -10.797 -20.75 1 94.31 170 ALA B CA 1
ATOM 4357 C C . ALA B 1 170 ? -2.744 -10.484 -19.812 1 94.31 170 ALA B C 1
ATOM 4359 O O . ALA B 1 170 ? -3.289 -9.375 -19.844 1 94.31 170 ALA B O 1
ATOM 4360 N N . LEU B 1 171 ? -3.121 -11.438 -19.047 1 95.12 171 LEU B N 1
ATOM 4361 C CA . LEU B 1 171 ? -4.219 -11.234 -18.109 1 95.12 171 LEU B CA 1
ATOM 4362 C C . LEU B 1 171 ? -3.867 -10.164 -17.094 1 95.12 171 LEU B C 1
ATOM 4364 O O . LEU B 1 171 ? -4.676 -9.273 -16.812 1 95.12 171 LEU B O 1
ATOM 4368 N N . LEU B 1 172 ? -2.633 -10.188 -16.531 1 96.38 172 LEU B N 1
ATOM 4369 C CA . LEU B 1 172 ? -2.195 -9.211 -15.547 1 96.38 172 LEU B CA 1
ATOM 4370 C C . LEU B 1 172 ? -2.193 -7.805 -16.125 1 96.38 172 LEU B C 1
ATOM 4372 O O . LEU B 1 172 ? -2.709 -6.871 -15.516 1 96.38 172 LEU B O 1
ATOM 4376 N N . ILE B 1 173 ? -1.668 -7.707 -17.344 1 95.25 173 ILE B N 1
ATOM 4377 C CA . ILE B 1 173 ? -1.599 -6.406 -18 1 95.25 173 ILE B CA 1
ATOM 4378 C C . ILE B 1 173 ? -3.008 -5.871 -18.234 1 95.25 173 ILE B C 1
ATOM 4380 O O . ILE B 1 173 ? -3.283 -4.695 -18 1 95.25 173 ILE B O 1
ATOM 4384 N N . ASP B 1 174 ? -3.875 -6.754 -18.625 1 94.56 174 ASP B N 1
ATOM 4385 C CA . ASP B 1 174 ? -5.25 -6.363 -18.922 1 94.56 174 ASP B CA 1
ATOM 4386 C C . ASP B 1 174 ? -5.969 -5.871 -17.672 1 94.56 174 ASP B C 1
ATOM 4388 O O . ASP B 1 174 ? -6.559 -4.789 -17.672 1 94.56 174 ASP B O 1
ATOM 4392 N N . ILE B 1 175 ? -5.906 -6.602 -16.609 1 94.44 175 ILE B N 1
ATOM 4393 C CA . ILE B 1 175 ? -6.723 -6.27 -15.445 1 94.44 175 ILE B CA 1
ATOM 4394 C C . ILE B 1 175 ? -6.125 -5.07 -14.719 1 94.44 175 ILE B C 1
ATOM 4396 O O . ILE B 1 175 ? -6.855 -4.234 -14.172 1 94.44 175 ILE B O 1
ATOM 4400 N N . ILE B 1 176 ? -4.828 -4.875 -14.711 1 93.81 176 ILE B N 1
ATOM 4401 C CA . ILE B 1 176 ? -4.188 -3.75 -14.039 1 93.81 176 ILE B CA 1
ATOM 4402 C C . ILE B 1 176 ? -4.441 -2.469 -14.828 1 93.81 176 ILE B C 1
ATOM 4404 O O . ILE B 1 176 ? -4.68 -1.408 -14.25 1 93.81 176 ILE B O 1
ATOM 4408 N N . GLY B 1 177 ? -4.457 -2.596 -16.141 1 90.94 177 GLY B N 1
ATOM 4409 C CA . GLY B 1 177 ? -4.629 -1.44 -17.016 1 90.94 177 GLY B CA 1
ATOM 4410 C C . GLY B 1 177 ? -6.086 -1.086 -17.25 1 90.94 177 GLY B C 1
ATOM 4411 O O . GLY B 1 177 ? -6.387 -0.049 -17.844 1 90.94 177 GLY B O 1
ATOM 4412 N N . SER B 1 178 ? -6.984 -1.911 -16.75 1 89.31 178 SER B N 1
ATOM 4413 C CA . SER B 1 178 ? -8.406 -1.694 -17.016 1 89.31 178 SER B CA 1
ATOM 4414 C C . SER B 1 178 ? -8.938 -0.514 -16.203 1 89.31 178 SER B C 1
ATOM 4416 O O . SER B 1 178 ? -8.609 -0.356 -15.031 1 89.31 178 SER B O 1
ATOM 4418 N N . PRO B 1 179 ? -9.742 0.303 -16.828 1 83.56 179 PRO B N 1
ATOM 4419 C CA . PRO B 1 179 ? -10.422 1.354 -16.062 1 83.56 179 PRO B CA 1
ATOM 4420 C C . PRO B 1 179 ? -11.617 0.831 -15.266 1 83.56 179 PRO B C 1
ATOM 4422 O O . PRO B 1 179 ? -12.078 1.493 -14.336 1 83.56 179 PRO B O 1
ATOM 4425 N N . GLU B 1 180 ? -12.141 -0.331 -15.656 1 84.81 180 GLU B N 1
ATOM 4426 C CA . GLU B 1 180 ? -13.289 -0.91 -14.977 1 84.81 180 GLU B CA 1
ATOM 4427 C C . GLU B 1 180 ? -12.883 -1.566 -13.656 1 84.81 180 GLU B C 1
ATOM 4429 O O . GLU B 1 180 ? -12.031 -2.457 -13.641 1 84.81 180 GLU B O 1
ATOM 4434 N N . VAL B 1 181 ? -13.547 -1.195 -12.633 1 84.06 181 VAL B N 1
ATOM 4435 C CA . VAL B 1 181 ? -13.195 -1.652 -11.289 1 84.06 181 VAL B CA 1
ATOM 4436 C C . VAL B 1 181 ? -13.508 -3.141 -11.148 1 84.06 181 VAL B C 1
ATOM 4438 O O . VAL B 1 181 ? -12.773 -3.879 -10.492 1 84.06 181 VAL B O 1
ATOM 4441 N N . TYR B 1 182 ? -14.602 -3.635 -11.781 1 85.94 182 TYR B N 1
ATOM 4442 C CA . TYR B 1 182 ? -14.961 -5.039 -11.617 1 85.94 182 TYR B CA 1
ATOM 4443 C C . TYR B 1 182 ? -13.906 -5.949 -12.227 1 85.94 182 TYR B C 1
ATOM 4445 O O . TYR B 1 182 ? -13.664 -7.055 -11.734 1 85.94 182 TYR B O 1
ATOM 4453 N N . LYS B 1 183 ? -13.25 -5.484 -13.312 1 91 183 LYS B N 1
ATOM 4454 C CA . LYS B 1 183 ? -12.195 -6.289 -13.914 1 91 183 LYS B CA 1
ATOM 4455 C C . LYS B 1 183 ? -10.992 -6.41 -12.984 1 91 183 LYS B C 1
ATOM 4457 O O . LYS B 1 183 ? -10.336 -7.449 -12.945 1 91 183 LYS B O 1
ATOM 4462 N N . LYS B 1 184 ? -10.766 -5.316 -12.297 1 91.44 184 LYS B N 1
ATOM 4463 C CA . LYS B 1 184 ? -9.68 -5.363 -11.32 1 91.44 184 LYS B CA 1
ATOM 4464 C C . LYS B 1 184 ? -10.016 -6.316 -10.18 1 91.44 184 LYS B C 1
ATOM 4466 O O . LYS B 1 184 ? -9.234 -7.227 -9.875 1 91.44 184 LYS B O 1
ATOM 4471 N N . ILE B 1 185 ? -11.172 -6.207 -9.641 1 89.06 185 ILE B N 1
ATOM 4472 C CA . ILE B 1 185 ? -11.523 -6.953 -8.438 1 89.06 185 ILE B CA 1
ATOM 4473 C C . ILE B 1 185 ? -11.805 -8.406 -8.797 1 89.06 185 ILE B C 1
ATOM 4475 O O . ILE B 1 185 ? -11.227 -9.32 -8.203 1 89.06 185 ILE B O 1
ATOM 4479 N N . ILE B 1 186 ? -12.602 -8.672 -9.781 1 91.12 186 ILE B N 1
ATOM 4480 C CA . ILE B 1 186 ? -12.891 -10.039 -10.18 1 91.12 186 ILE B CA 1
ATOM 4481 C C . ILE B 1 186 ? -11.625 -10.68 -10.766 1 91.12 186 ILE B C 1
ATOM 4483 O O . ILE B 1 186 ? -11.305 -11.828 -10.453 1 91.12 186 ILE B O 1
ATOM 4487 N N . GLY B 1 187 ? -10.938 -9.891 -11.57 1 93.44 187 GLY B N 1
ATOM 4488 C CA . GLY B 1 187 ? -9.727 -10.391 -12.203 1 93.44 187 GLY B CA 1
ATOM 4489 C C . GLY B 1 187 ? -8.664 -10.82 -11.203 1 93.44 187 GLY B C 1
ATOM 4490 O O . GLY B 1 187 ? -8.133 -11.93 -11.289 1 93.44 187 GLY B O 1
ATOM 4491 N N . MET B 1 188 ? -8.422 -9.984 -10.25 1 93.12 188 MET B N 1
ATOM 4492 C CA . MET B 1 188 ? -7.332 -10.281 -9.328 1 93.12 188 MET B CA 1
ATOM 4493 C C . MET B 1 188 ? -7.84 -11.062 -8.117 1 93.12 188 MET B C 1
ATOM 4495 O O . MET B 1 188 ? -7.355 -12.156 -7.832 1 93.12 188 MET B O 1
ATOM 4499 N N . GLN B 1 189 ? -8.914 -10.633 -7.496 1 90.56 189 GLN B N 1
ATOM 4500 C CA . GLN B 1 189 ? -9.336 -11.172 -6.211 1 90.56 189 GLN B CA 1
ATOM 4501 C C . GLN B 1 189 ? -10.031 -12.523 -6.387 1 90.56 189 GLN B C 1
ATOM 4503 O O . GLN B 1 189 ? -10.102 -13.32 -5.449 1 90.56 189 GLN B O 1
ATOM 4508 N N . MET B 1 190 ? -10.508 -12.75 -7.578 1 89.88 190 MET B N 1
ATOM 4509 C CA . MET B 1 190 ? -11.273 -13.984 -7.727 1 89.88 190 MET B CA 1
ATOM 4510 C C . MET B 1 190 ? -10.594 -14.93 -8.711 1 89.88 190 MET B C 1
ATOM 4512 O O . MET B 1 190 ? -10.375 -16.094 -8.406 1 89.88 190 MET B O 1
ATOM 4516 N N . LEU B 1 191 ? -10.18 -14.383 -9.805 1 92.19 191 LEU B N 1
ATOM 4517 C CA . LEU B 1 191 ? -9.617 -15.266 -10.82 1 92.19 191 LEU B CA 1
ATOM 4518 C C . LEU B 1 191 ? -8.172 -15.609 -10.492 1 92.19 191 LEU B C 1
ATOM 4520 O O . LEU B 1 191 ? -7.848 -16.766 -10.227 1 92.19 191 LEU B O 1
ATOM 4524 N N . VAL B 1 192 ? -7.312 -14.609 -10.414 1 91.31 192 VAL B N 1
ATOM 4525 C CA . VAL B 1 192 ? -5.883 -14.844 -10.242 1 91.31 192 VAL B CA 1
ATOM 4526 C C . VAL B 1 192 ? -5.609 -15.383 -8.844 1 91.31 192 VAL B C 1
ATOM 4528 O O . VAL B 1 192 ? -4.898 -16.375 -8.672 1 91.31 192 VAL B O 1
ATOM 4531 N N . GLU B 1 193 ? -6.18 -14.789 -7.875 1 88.5 193 GLU B N 1
ATOM 4532 C CA . GLU B 1 193 ? -5.945 -15.258 -6.512 1 88.5 193 GLU B CA 1
ATOM 4533 C C . GLU B 1 193 ? -6.594 -16.609 -6.27 1 88.5 193 GLU B C 1
ATOM 4535 O O . GLU B 1 193 ? -6.066 -17.438 -5.512 1 88.5 193 GLU B O 1
ATOM 4540 N N . GLY B 1 194 ? -7.762 -16.844 -6.895 1 86.31 194 GLY B N 1
ATOM 4541 C CA . GLY B 1 194 ? -8.344 -18.188 -6.816 1 86.31 194 GLY B CA 1
ATOM 4542 C C . GLY B 1 194 ? -7.43 -19.266 -7.363 1 86.31 194 GLY B C 1
ATOM 4543 O O . GLY B 1 194 ? -7.246 -20.297 -6.73 1 86.31 194 GLY B O 1
ATOM 4544 N N . LEU B 1 195 ? -6.836 -18.938 -8.477 1 90.06 195 LEU B N 1
ATOM 4545 C CA . LEU B 1 195 ? -5.855 -19.844 -9.062 1 90.06 195 LEU B CA 1
ATOM 4546 C C . LEU B 1 195 ? -4.668 -20.047 -8.125 1 90.06 195 LEU B C 1
ATOM 4548 O O . LEU B 1 195 ? -4.211 -21.172 -7.91 1 90.06 195 LEU B O 1
ATOM 4552 N N . ALA B 1 196 ? -4.227 -18.969 -7.559 1 91.31 196 ALA B N 1
ATOM 4553 C CA . ALA B 1 196 ? -3.053 -18.984 -6.691 1 91.31 196 ALA B CA 1
ATOM 4554 C C . ALA B 1 196 ? -3.32 -19.812 -5.43 1 91.31 196 ALA B C 1
ATOM 4556 O O . ALA B 1 196 ? -2.445 -20.531 -4.961 1 91.31 196 ALA B O 1
ATOM 4557 N N . MET B 1 197 ? -4.477 -19.719 -4.945 1 89.06 197 MET B N 1
ATOM 4558 C CA . MET B 1 197 ? -4.824 -20.469 -3.744 1 89.06 197 MET B CA 1
ATOM 4559 C C . MET B 1 197 ? -4.73 -21.969 -4 1 89.06 197 MET B C 1
ATOM 4561 O O . MET B 1 197 ? -4.219 -22.719 -3.162 1 89.06 197 MET B O 1
ATOM 4565 N N . GLY B 1 198 ? -5.266 -22.391 -5.102 1 90.5 198 GLY B N 1
ATOM 4566 C CA . GLY B 1 198 ? -5.137 -23.797 -5.465 1 90.5 198 GLY B CA 1
ATOM 4567 C C . GLY B 1 198 ? -3.695 -24.234 -5.656 1 90.5 198 GLY B C 1
ATOM 4568 O O . GLY B 1 198 ? -3.301 -25.297 -5.195 1 90.5 198 GLY B O 1
ATOM 4569 N N . ALA B 1 199 ? -2.936 -23.391 -6.289 1 93 199 ALA B N 1
ATOM 4570 C CA . ALA B 1 199 ? -1.528 -23.688 -6.531 1 93 199 ALA B CA 1
ATOM 4571 C C . ALA B 1 199 ? -0.751 -23.781 -5.223 1 93 199 ALA B C 1
ATOM 4573 O O . ALA B 1 199 ? 0.014 -24.719 -5.008 1 93 199 ALA B O 1
ATOM 4574 N N . PHE B 1 200 ? -0.956 -22.797 -4.348 1 95.25 200 PHE B N 1
ATOM 4575 C CA . PHE B 1 200 ? -0.28 -22.781 -3.055 1 95.25 200 PHE B CA 1
ATOM 4576 C C . PHE B 1 200 ? -0.622 -24.031 -2.252 1 95.25 200 PHE B C 1
ATOM 4578 O O . PHE B 1 200 ? 0.263 -24.672 -1.676 1 95.25 200 PHE B O 1
ATOM 4585 N N . ALA B 1 201 ? -1.897 -24.359 -2.25 1 92.62 201 ALA B N 1
ATOM 4586 C CA . ALA B 1 201 ? -2.322 -25.547 -1.505 1 92.62 201 ALA B CA 1
ATOM 4587 C C . ALA B 1 201 ? -1.689 -26.812 -2.076 1 92.62 201 ALA B C 1
ATOM 4589 O O . ALA B 1 201 ? -1.229 -27.672 -1.327 1 92.62 201 ALA B O 1
ATOM 4590 N N . THR B 1 202 ? -1.678 -26.891 -3.371 1 93.5 202 THR B N 1
ATOM 4591 C CA . THR B 1 202 ? -1.078 -28.047 -4.039 1 93.5 202 THR B CA 1
ATOM 4592 C C . THR B 1 202 ? 0.406 -28.156 -3.699 1 93.5 202 THR B C 1
ATOM 4594 O O . THR B 1 202 ? 0.887 -29.234 -3.338 1 93.5 202 THR B O 1
ATOM 4597 N N . PHE B 1 203 ? 1.133 -27.062 -3.807 1 96.5 203 PHE B N 1
ATOM 4598 C CA . PHE B 1 203 ? 2.562 -27.078 -3.521 1 96.5 203 PHE B CA 1
ATOM 4599 C C . PHE B 1 203 ? 2.816 -27.328 -2.041 1 96.5 203 PHE B C 1
ATOM 4601 O O . PHE B 1 203 ? 3.713 -28.094 -1.684 1 96.5 203 PHE B O 1
ATOM 4608 N N . PHE B 1 204 ? 2.029 -26.75 -1.197 1 96.44 204 PHE B N 1
ATOM 4609 C CA . PHE B 1 204 ? 2.172 -26.969 0.236 1 96.44 204 PHE B CA 1
ATOM 4610 C C . PHE B 1 204 ? 2.045 -28.453 0.566 1 96.44 204 PHE B C 1
ATOM 4612 O O . PHE B 1 204 ? 2.838 -29 1.342 1 96.44 204 PHE B O 1
ATOM 4619 N N . ASN B 1 205 ? 1.124 -29.141 -0.037 1 94.69 205 ASN B N 1
ATOM 4620 C CA . ASN B 1 205 ? 0.806 -30.531 0.289 1 94.69 205 ASN B CA 1
ATOM 4621 C C . ASN B 1 205 ? 1.823 -31.5 -0.312 1 94.69 205 ASN B C 1
ATOM 4623 O O . ASN B 1 205 ? 1.946 -32.625 0.139 1 94.69 205 ASN B O 1
ATOM 4627 N N . ASN B 1 206 ? 2.598 -31 -1.325 1 96.75 206 ASN B N 1
ATOM 4628 C CA . ASN B 1 206 ? 3.312 -32 -2.1 1 96.75 206 ASN B CA 1
ATOM 4629 C C . ASN B 1 206 ? 4.805 -31.688 -2.186 1 96.75 206 ASN B C 1
ATOM 4631 O O . ASN B 1 206 ? 5.605 -32.562 -2.512 1 96.75 206 ASN B O 1
ATOM 4635 N N . ILE B 1 207 ? 5.223 -30.469 -1.954 1 98.25 207 ILE B N 1
ATOM 4636 C CA . ILE B 1 207 ? 6.605 -30.078 -2.188 1 98.25 207 ILE B CA 1
ATOM 4637 C C . ILE B 1 207 ? 7.52 -30.797 -1.203 1 98.25 207 ILE B C 1
ATOM 4639 O O . ILE B 1 207 ? 7.172 -30.969 -0.033 1 98.25 207 ILE B O 1
ATOM 4643 N N . ASN B 1 208 ? 8.633 -31.266 -1.666 1 98.5 208 ASN B N 1
ATOM 4644 C CA . ASN B 1 208 ? 9.586 -32 -0.851 1 98.5 208 ASN B CA 1
ATOM 4645 C C . ASN B 1 208 ? 10.523 -31.078 -0.084 1 98.5 208 ASN B C 1
ATOM 4647 O O . ASN B 1 208 ? 11.156 -31.5 0.889 1 98.5 208 ASN B O 1
ATOM 4651 N N . ASP B 1 209 ? 10.672 -29.859 -0.495 1 98.44 209 ASP B N 1
ATOM 4652 C CA . ASP B 1 209 ? 11.555 -28.875 0.098 1 98.44 209 ASP B CA 1
ATOM 4653 C C . ASP B 1 209 ? 10.922 -28.219 1.324 1 98.44 209 ASP B C 1
ATOM 4655 O O . ASP B 1 209 ? 9.938 -27.484 1.203 1 98.44 209 ASP B O 1
ATOM 4659 N N . PRO B 1 210 ? 11.453 -28.391 2.516 1 98.06 210 PRO B N 1
ATOM 4660 C CA . PRO B 1 210 ? 10.883 -27.781 3.721 1 98.06 210 PRO B CA 1
ATOM 4661 C C . PRO B 1 210 ? 10.805 -26.266 3.639 1 98.06 210 PRO B C 1
ATOM 4663 O O . PRO B 1 210 ? 9.852 -25.656 4.152 1 98.06 210 PRO B O 1
ATOM 4666 N N . LEU B 1 211 ? 11.781 -25.656 3.029 1 98.5 211 LEU B N 1
ATOM 4667 C CA . LEU B 1 211 ? 11.758 -24.203 2.859 1 98.5 211 LEU B CA 1
ATOM 4668 C C . LEU B 1 211 ? 10.578 -23.781 1.99 1 98.5 211 LEU B C 1
ATOM 4670 O O . LEU B 1 211 ? 9.883 -22.812 2.307 1 98.5 211 LEU B O 1
ATOM 4674 N N . GLY B 1 212 ? 10.391 -24.5 0.903 1 98.5 212 GLY B N 1
ATOM 4675 C CA . GLY B 1 212 ? 9.242 -24.219 0.048 1 98.5 212 GLY B CA 1
ATOM 4676 C C . GLY B 1 212 ? 7.914 -24.391 0.754 1 98.5 212 GLY B C 1
ATOM 4677 O O . GLY B 1 212 ? 6.996 -23.594 0.563 1 98.5 212 GLY B O 1
ATOM 4678 N N . LYS B 1 213 ? 7.836 -25.453 1.518 1 97.75 213 LYS B N 1
ATOM 4679 C CA . LYS B 1 213 ? 6.609 -25.703 2.271 1 97.75 213 LYS B CA 1
ATOM 4680 C C . LYS B 1 213 ? 6.312 -24.562 3.238 1 97.75 213 LYS B C 1
ATOM 4682 O O . LYS B 1 213 ? 5.172 -24.109 3.328 1 97.75 213 LYS B O 1
ATOM 4687 N N . LYS B 1 214 ? 7.297 -24.109 3.928 1 97.38 214 LYS B N 1
ATOM 4688 C CA . LYS B 1 214 ? 7.152 -23 4.855 1 97.38 214 LYS B CA 1
ATOM 4689 C C . LYS B 1 214 ? 6.723 -21.719 4.129 1 97.38 214 LYS B C 1
ATOM 4691 O O . LYS B 1 214 ? 5.84 -21 4.598 1 97.38 214 LYS B O 1
ATOM 4696 N N . LEU B 1 215 ? 7.332 -21.453 3.018 1 98.31 215 LEU B N 1
ATOM 4697 C CA . LEU B 1 215 ? 6.973 -20.297 2.211 1 98.31 215 LEU B CA 1
ATOM 4698 C C . LEU B 1 215 ? 5.492 -20.328 1.841 1 98.31 215 LEU B C 1
ATOM 4700 O O . LEU B 1 215 ? 4.789 -19.328 1.986 1 98.31 215 LEU B O 1
ATOM 4704 N N . MET B 1 216 ? 5.008 -21.5 1.397 1 97.44 216 MET B N 1
ATOM 4705 C CA . MET B 1 216 ? 3.602 -21.625 1.021 1 97.44 216 MET B CA 1
ATOM 4706 C C . MET B 1 216 ? 2.693 -21.391 2.223 1 97.44 216 MET B C 1
ATOM 4708 O O . MET B 1 216 ? 1.651 -20.75 2.1 1 97.44 216 MET B O 1
ATOM 4712 N N . GLN B 1 217 ? 3.09 -21.891 3.316 1 96.12 217 GLN B N 1
ATOM 4713 C CA . GLN B 1 217 ? 2.297 -21.719 4.527 1 96.12 217 GLN B CA 1
ATOM 4714 C C . GLN B 1 217 ? 2.16 -20.234 4.887 1 96.12 217 GLN B C 1
ATOM 4716 O O . GLN B 1 217 ? 1.059 -19.766 5.164 1 96.12 217 GLN B O 1
ATOM 4721 N N . LEU B 1 218 ? 3.268 -19.531 4.91 1 96.88 218 LEU B N 1
ATOM 4722 C CA . LEU B 1 218 ? 3.279 -18.125 5.297 1 96.88 218 LEU B CA 1
ATOM 4723 C C . LEU B 1 218 ? 2.459 -17.297 4.32 1 96.88 218 LEU B C 1
ATOM 4725 O O . LEU B 1 218 ? 1.631 -16.484 4.738 1 96.88 218 LEU B O 1
ATOM 4729 N N . VAL B 1 219 ? 2.611 -17.516 3.027 1 96.94 219 VAL B N 1
ATOM 4730 C CA . VAL B 1 219 ? 1.892 -16.75 2.016 1 96.94 219 VAL B CA 1
ATOM 4731 C C . VAL B 1 219 ? 0.399 -17.062 2.092 1 96.94 219 VAL B C 1
ATOM 4733 O O . VAL B 1 219 ? -0.438 -16.172 2.033 1 96.94 219 VAL B O 1
ATOM 4736 N N . MET B 1 220 ? 0.058 -18.328 2.254 1 94.25 220 MET B N 1
ATOM 4737 C CA . MET B 1 220 ? -1.345 -18.719 2.312 1 94.25 220 MET B CA 1
ATOM 4738 C C . MET B 1 220 ? -2.031 -18.125 3.539 1 94.25 220 MET B C 1
ATOM 4740 O O . MET B 1 220 ? -3.236 -17.875 3.518 1 94.25 220 MET B O 1
ATOM 4744 N N . THR B 1 221 ? -1.272 -17.906 4.578 1 93.44 221 THR B N 1
ATOM 4745 C CA . THR B 1 221 ? -1.828 -17.266 5.766 1 93.44 221 THR B CA 1
ATOM 4746 C C . THR B 1 221 ? -2.328 -15.859 5.441 1 93.44 221 THR B C 1
ATOM 4748 O O . THR B 1 221 ? -3.408 -15.461 5.879 1 93.44 221 THR B O 1
ATOM 4751 N N . ASP B 1 222 ? -1.562 -15.125 4.637 1 93.06 222 ASP B N 1
ATOM 4752 C CA . ASP B 1 222 ? -1.997 -13.812 4.176 1 93.06 222 ASP B CA 1
ATOM 4753 C C . ASP B 1 222 ? -3.18 -13.93 3.217 1 93.06 222 ASP B C 1
ATOM 4755 O O . ASP B 1 222 ? -4.141 -13.164 3.311 1 93.06 222 ASP B O 1
ATOM 4759 N N . GLU B 1 223 ? -3.092 -14.914 2.264 1 90 223 GLU B N 1
ATOM 4760 C CA . GLU B 1 223 ? -4.035 -15.047 1.157 1 90 223 GLU B CA 1
ATOM 4761 C C . GLU B 1 223 ? -5.445 -15.336 1.665 1 90 223 GLU B C 1
ATOM 4763 O O . GLU B 1 223 ? -6.43 -14.977 1.021 1 90 223 GLU B O 1
ATOM 4768 N N . ALA B 1 224 ? -5.516 -16 2.75 1 82.38 224 ALA B N 1
ATOM 4769 C CA . ALA B 1 224 ? -6.824 -16.297 3.32 1 82.38 224 ALA B CA 1
ATOM 4770 C C . ALA B 1 224 ? -7.625 -15.023 3.566 1 82.38 224 ALA B C 1
ATOM 4772 O O . ALA B 1 224 ? -8.844 -15.008 3.395 1 82.38 224 ALA B O 1
ATOM 4773 N N . PHE B 1 225 ? -6.957 -13.945 3.889 1 83.19 225 PHE B N 1
ATOM 4774 C CA . PHE B 1 225 ? -7.625 -12.68 4.156 1 83.19 225 PHE B CA 1
ATOM 4775 C C . PHE B 1 225 ? -7.902 -11.93 2.857 1 83.19 225 PHE B C 1
ATOM 4777 O O . PHE B 1 225 ? -8.891 -11.195 2.758 1 83.19 225 PHE B O 1
ATOM 4784 N N . HIS B 1 226 ? -7.031 -12.07 1.846 1 87.56 226 HIS B N 1
ATOM 4785 C CA . HIS B 1 226 ? -7.258 -11.445 0.544 1 87.56 226 HIS B CA 1
ATOM 4786 C C . HIS B 1 226 ? -8.516 -11.992 -0.116 1 87.56 226 HIS B C 1
ATOM 4788 O O . HIS B 1 226 ? -9.305 -11.234 -0.682 1 87.56 226 HIS B O 1
ATOM 4794 N N . HIS B 1 227 ? -8.664 -13.273 -0.002 1 81.19 227 HIS B N 1
ATOM 4795 C CA . HIS B 1 227 ? -9.836 -13.93 -0.579 1 81.19 227 HIS B CA 1
ATOM 4796 C C . HIS B 1 227 ? -11.117 -13.453 0.089 1 81.19 227 HIS B C 1
ATOM 4798 O O . HIS B 1 227 ? -12.156 -13.328 -0.568 1 81.19 227 HIS B O 1
ATOM 4804 N N . LYS B 1 228 ? -11.023 -13.219 1.333 1 81.38 228 LYS B N 1
ATOM 4805 C CA . LYS B 1 228 ? -12.188 -12.742 2.066 1 81.38 228 LYS B CA 1
ATOM 4806 C C . LYS B 1 228 ? -12.633 -11.375 1.556 1 81.38 228 LYS B C 1
ATOM 4808 O O . LYS B 1 228 ? -13.828 -11.078 1.518 1 81.38 228 LYS B O 1
ATOM 4813 N N . PHE B 1 229 ? -11.758 -10.484 1.165 1 84.88 229 PHE B N 1
ATOM 4814 C CA . PHE B 1 229 ? -12.109 -9.195 0.593 1 84.88 229 PHE B CA 1
ATOM 4815 C C . PHE B 1 229 ? -12.922 -9.367 -0.685 1 84.88 229 PHE B C 1
ATOM 4817 O O . PHE B 1 229 ? -13.938 -8.695 -0.877 1 84.88 229 PHE B O 1
ATOM 4824 N N . GLY B 1 230 ? -12.422 -10.227 -1.528 1 83.5 230 GLY B N 1
ATOM 4825 C CA . GLY B 1 230 ? -13.148 -10.492 -2.758 1 83.5 230 GLY B CA 1
ATOM 4826 C C . GLY B 1 230 ? -14.57 -10.977 -2.52 1 83.5 230 GLY B C 1
ATOM 4827 O O . GLY B 1 230 ? -15.5 -10.547 -3.197 1 83.5 230 GLY B O 1
ATOM 4828 N N . LYS B 1 231 ? -14.648 -11.812 -1.556 1 84.44 231 LYS B N 1
ATOM 4829 C CA . LYS B 1 231 ? -15.961 -12.352 -1.224 1 84.44 231 LYS B CA 1
ATOM 4830 C C . LYS B 1 231 ? -16.875 -11.258 -0.68 1 84.44 231 LYS B C 1
ATOM 4832 O O . LYS B 1 231 ? -18.047 -11.172 -1.059 1 84.44 231 LYS B O 1
ATOM 4837 N N . ILE B 1 232 ? -16.328 -10.453 0.23 1 85.69 232 ILE B N 1
ATOM 4838 C CA . ILE B 1 232 ? -17.109 -9.359 0.802 1 85.69 232 ILE B CA 1
ATOM 4839 C C . ILE B 1 232 ? -17.562 -8.406 -0.306 1 85.69 232 ILE B C 1
ATOM 4841 O O . ILE B 1 232 ? -18.734 -8 -0.348 1 85.69 232 ILE B O 1
ATOM 4845 N N . TRP B 1 233 ? -16.703 -8.07 -1.149 1 84.69 233 TRP B N 1
ATOM 4846 C CA . TRP B 1 233 ? -17.047 -7.191 -2.264 1 84.69 233 TRP B CA 1
ATOM 4847 C C . TRP B 1 233 ? -18.141 -7.812 -3.125 1 84.69 233 TRP B C 1
ATOM 4849 O O . TRP B 1 233 ? -19.109 -7.133 -3.502 1 84.69 233 TRP B O 1
ATOM 4859 N N . ALA B 1 234 ? -18 -9.117 -3.443 1 87.31 234 ALA B N 1
ATOM 4860 C CA . ALA B 1 234 ? -18.984 -9.805 -4.285 1 87.31 234 ALA B CA 1
ATOM 4861 C C . ALA B 1 234 ? -20.344 -9.828 -3.623 1 87.31 234 ALA B C 1
ATOM 4863 O O . ALA B 1 234 ? -21.359 -9.539 -4.266 1 87.31 234 ALA B O 1
ATOM 4864 N N . ASP B 1 235 ? -20.344 -10.102 -2.354 1 87.44 235 ASP B N 1
ATOM 4865 C CA . ASP B 1 235 ? -21.594 -10.164 -1.609 1 87.44 235 ASP B CA 1
ATOM 4866 C C . ASP B 1 235 ? -22.312 -8.82 -1.612 1 87.44 235 ASP B C 1
ATOM 4868 O O . ASP B 1 235 ? -23.547 -8.758 -1.602 1 87.44 235 ASP B O 1
ATOM 4872 N N . ARG B 1 236 ? -21.562 -7.836 -1.707 1 84.44 236 ARG B N 1
ATOM 4873 C CA . ARG B 1 236 ? -22.141 -6.504 -1.582 1 84.44 236 ARG B CA 1
ATOM 4874 C C . ARG B 1 236 ? -22.438 -5.91 -2.953 1 84.44 236 ARG B C 1
ATOM 4876 O O . ARG B 1 236 ? -23.266 -4.992 -3.068 1 84.44 236 ARG B O 1
ATOM 4883 N N . THR B 1 237 ? -21.859 -6.422 -3.945 1 84.88 237 THR B N 1
ATOM 4884 C CA . THR B 1 237 ? -21.953 -5.777 -5.25 1 84.88 237 THR B CA 1
ATOM 4885 C C . THR B 1 237 ? -22.812 -6.617 -6.199 1 84.88 237 THR B C 1
ATOM 4887 O O . THR B 1 237 ? -23.75 -6.109 -6.809 1 84.88 237 THR B O 1
ATOM 4890 N N . ILE B 1 238 ? -22.594 -7.887 -6.254 1 87.75 238 ILE B N 1
ATOM 4891 C CA . ILE B 1 238 ? -23.094 -8.758 -7.312 1 87.75 238 ILE B CA 1
ATOM 4892 C C . ILE B 1 238 ? -24.609 -8.828 -7.25 1 87.75 238 ILE B C 1
ATOM 4894 O O . ILE B 1 238 ? -25.281 -8.703 -8.273 1 87.75 238 ILE B O 1
ATOM 4898 N N . PRO B 1 239 ? -25.172 -8.938 -6.047 1 86.94 239 PRO B N 1
ATOM 4899 C CA . PRO B 1 239 ? -26.641 -9.023 -5.984 1 86.94 239 PRO B CA 1
ATOM 4900 C C . PRO B 1 239 ? -27.328 -7.738 -6.43 1 86.94 239 PRO B C 1
ATOM 4902 O O . PRO B 1 239 ? -28.531 -7.738 -6.699 1 86.94 239 PRO B O 1
ATOM 4905 N N . HIS B 1 240 ? -26.594 -6.699 -6.52 1 85 240 HIS B N 1
ATOM 4906 C CA . HIS B 1 240 ? -27.219 -5.41 -6.809 1 85 240 HIS B CA 1
ATOM 4907 C C . HIS B 1 240 ? -26.984 -5.012 -8.266 1 85 240 HIS B C 1
ATOM 4909 O O . HIS B 1 240 ? -27.438 -3.941 -8.695 1 85 240 HIS B O 1
ATOM 4915 N N . LEU B 1 241 ? -26.391 -5.871 -9 1 85.31 241 LEU B N 1
ATOM 4916 C CA . LEU B 1 241 ? -26.188 -5.609 -10.414 1 85.31 241 LEU B CA 1
ATOM 4917 C C . LEU B 1 241 ? -27.469 -5.824 -11.211 1 85.31 241 LEU B C 1
ATOM 4919 O O . LEU B 1 241 ? -28.25 -6.711 -10.891 1 85.31 241 LEU B O 1
ATOM 4923 N N . SER B 1 242 ? -27.625 -4.922 -12.219 1 86.31 242 SER B N 1
ATOM 4924 C CA . SER B 1 242 ? -28.672 -5.223 -13.195 1 86.31 242 SER B CA 1
ATOM 4925 C C . SER B 1 242 ? -28.359 -6.508 -13.961 1 86.31 242 SER B C 1
ATOM 4927 O O . SER B 1 242 ? -27.234 -6.992 -13.938 1 86.31 242 SER B O 1
ATOM 4929 N N . GLU B 1 243 ? -29.359 -7.055 -14.578 1 89.12 243 GLU B N 1
ATOM 4930 C CA . GLU B 1 243 ? -29.156 -8.266 -15.375 1 89.12 243 GLU B CA 1
ATOM 4931 C C . GLU B 1 243 ? -28.109 -8.047 -16.453 1 89.12 243 GLU B C 1
ATOM 4933 O O . GLU B 1 243 ? -27.266 -8.922 -16.703 1 89.12 243 GLU B O 1
ATOM 4938 N N . ALA B 1 244 ? -28.172 -6.895 -17.078 1 89.88 244 ALA B N 1
ATOM 4939 C CA . ALA B 1 244 ? -27.219 -6.57 -18.141 1 89.88 244 ALA B CA 1
ATOM 4940 C C . ALA B 1 244 ? -25.797 -6.492 -17.609 1 89.88 244 ALA B C 1
ATOM 4942 O O . ALA B 1 244 ? -24.859 -6.949 -18.266 1 89.88 244 ALA B O 1
ATOM 4943 N N . GLU B 1 245 ? -25.641 -5.906 -16.406 1 87.12 245 GLU B N 1
ATOM 4944 C CA . GLU B 1 245 ? -24.328 -5.809 -15.781 1 87.12 245 GLU B CA 1
ATOM 4945 C C . GLU B 1 245 ? -23.797 -7.184 -15.375 1 87.12 245 GLU B C 1
ATOM 4947 O O . GLU B 1 245 ? -22.609 -7.473 -15.539 1 87.12 245 GLU B O 1
ATOM 4952 N N . HIS B 1 246 ? -24.688 -7.945 -14.883 1 91.25 246 HIS B N 1
ATOM 4953 C CA . HIS B 1 246 ? -24.297 -9.297 -14.5 1 91.25 246 HIS B CA 1
ATOM 4954 C C . HIS B 1 246 ? -23.844 -10.109 -15.711 1 91.25 246 HIS B C 1
ATOM 4956 O O . HIS B 1 246 ? -22.891 -10.875 -15.617 1 91.25 246 HIS B O 1
ATOM 4962 N N . GLU B 1 247 ? -24.5 -9.961 -16.781 1 93.94 247 GLU B N 1
ATOM 4963 C CA . GLU B 1 247 ? -24.156 -10.68 -18 1 93.94 247 GLU B CA 1
ATOM 4964 C C . GLU B 1 247 ? -22.75 -10.312 -18.469 1 93.94 247 GLU B C 1
ATOM 4966 O O . GLU B 1 247 ? -22 -11.18 -18.938 1 93.94 247 GLU B O 1
ATOM 4971 N N . ILE B 1 248 ? -22.422 -9.039 -18.344 1 92.06 248 ILE B N 1
ATOM 4972 C CA . ILE B 1 248 ? -21.094 -8.586 -18.734 1 92.06 248 ILE B CA 1
ATOM 4973 C C . ILE B 1 248 ? -20.031 -9.273 -17.891 1 92.06 248 ILE B C 1
ATOM 4975 O O . ILE B 1 248 ? -19.062 -9.812 -18.422 1 92.06 248 ILE B O 1
ATOM 4979 N N . ILE B 1 249 ? -20.266 -9.367 -16.656 1 92.31 249 ILE B N 1
ATOM 4980 C CA . ILE B 1 249 ? -19.297 -9.914 -15.703 1 92.31 249 ILE B CA 1
ATOM 4981 C C . ILE B 1 249 ? -19.172 -11.422 -15.898 1 92.31 249 ILE B C 1
ATOM 4983 O O . ILE B 1 249 ? -18.047 -11.945 -15.977 1 92.31 249 ILE B O 1
ATOM 4987 N N . GLU B 1 250 ? -20.281 -12.094 -16 1 94.62 250 GLU B N 1
ATOM 4988 C CA . GLU B 1 250 ? -20.25 -13.547 -16.109 1 94.62 250 GLU B CA 1
ATOM 4989 C C . GLU B 1 250 ? -19.609 -13.992 -17.422 1 94.62 250 GLU B C 1
ATOM 4991 O O . GLU B 1 250 ? -18.875 -14.977 -17.469 1 94.62 250 GLU B O 1
ATOM 4996 N N . THR B 1 251 ? -19.859 -13.25 -18.469 1 95.88 251 THR B N 1
ATOM 4997 C CA . THR B 1 251 ? -19.281 -13.578 -19.766 1 95.88 251 THR B CA 1
ATOM 4998 C C . THR B 1 251 ? -17.766 -13.367 -19.75 1 95.88 251 THR B C 1
ATOM 5000 O O . THR B 1 251 ? -17.016 -14.211 -20.25 1 95.88 251 THR B O 1
ATOM 5003 N N . TRP B 1 252 ? -17.391 -12.281 -19.172 1 95.06 252 TRP B N 1
ATOM 5004 C CA . TRP B 1 252 ? -15.969 -11.984 -19.094 1 95.06 252 TRP B CA 1
ATOM 5005 C C . TRP B 1 252 ? -15.25 -13.008 -18.219 1 95.06 252 TRP B C 1
ATOM 5007 O O . TRP B 1 252 ? -14.172 -13.484 -18.562 1 95.06 252 TRP B O 1
ATOM 5017 N N . ALA B 1 253 ? -15.859 -13.367 -17.078 1 95.5 253 ALA B N 1
ATOM 5018 C CA . ALA B 1 253 ? -15.266 -14.344 -16.172 1 95.5 253 ALA B CA 1
ATOM 5019 C C . ALA B 1 253 ? -15.141 -15.711 -16.828 1 95.5 253 ALA B C 1
ATOM 5021 O O . ALA B 1 253 ? -14.117 -16.391 -16.703 1 95.5 253 ALA B O 1
ATOM 5022 N N . ALA B 1 254 ? -16.156 -16.109 -17.578 1 96.25 254 ALA B N 1
ATOM 5023 C CA . ALA B 1 254 ? -16.125 -17.391 -18.281 1 96.25 254 ALA B CA 1
ATOM 5024 C C . ALA B 1 254 ? -15.031 -17.406 -19.344 1 96.25 254 ALA B C 1
ATOM 5026 O O . ALA B 1 254 ? -14.344 -18.406 -19.516 1 96.25 254 ALA B O 1
ATOM 5027 N N . HIS B 1 255 ? -14.914 -16.297 -20.016 1 95.94 255 HIS B N 1
ATOM 5028 C CA . HIS B 1 255 ? -13.867 -16.188 -21.016 1 95.94 255 HIS B CA 1
ATOM 5029 C C . HIS B 1 255 ? -12.484 -16.312 -20.391 1 95.94 255 HIS B C 1
ATOM 5031 O O . HIS B 1 255 ? -11.617 -17.016 -20.891 1 95.94 255 HIS B O 1
ATOM 5037 N N . CYS B 1 256 ? -12.258 -15.594 -19.297 1 95.31 256 CYS B N 1
ATOM 5038 C CA . CYS B 1 256 ? -10.984 -15.656 -18.594 1 95.31 256 CYS B CA 1
ATOM 5039 C C . CYS B 1 256 ? -10.711 -17.062 -18.078 1 95.31 256 CYS B C 1
ATOM 5041 O O . CYS B 1 256 ? -9.594 -17.578 -18.219 1 95.31 256 CYS B O 1
ATOM 5043 N N . PHE B 1 257 ? -11.742 -17.734 -17.531 1 94.75 257 PHE B N 1
ATOM 5044 C CA . PHE B 1 257 ? -11.602 -19.109 -17.047 1 94.75 257 PHE B CA 1
ATOM 5045 C C . PHE B 1 257 ? -11.172 -20.031 -18.172 1 94.75 257 PHE B C 1
ATOM 5047 O O . PHE B 1 257 ? -10.234 -20.812 -18.016 1 94.75 257 PHE B O 1
ATOM 5054 N N . GLN B 1 258 ? -11.836 -19.906 -19.25 1 93.38 258 GLN B N 1
ATOM 5055 C CA . GLN B 1 258 ? -11.531 -20.75 -20.391 1 93.38 258 GLN B CA 1
ATOM 5056 C C . GLN B 1 258 ? -10.094 -20.547 -20.859 1 93.38 258 GLN B C 1
ATOM 5058 O O . GLN B 1 258 ? -9.375 -21.5 -21.141 1 93.38 258 GLN B O 1
ATOM 5063 N N . THR B 1 259 ? -9.711 -19.344 -20.969 1 92.94 259 THR B N 1
ATOM 5064 C CA . THR B 1 259 ? -8.367 -19.016 -21.422 1 92.94 259 THR B CA 1
ATOM 5065 C C . THR B 1 259 ? -7.316 -19.578 -20.469 1 92.94 259 THR B C 1
ATOM 5067 O O . THR B 1 259 ? -6.332 -20.172 -20.922 1 92.94 259 THR B O 1
ATOM 5070 N N . LEU B 1 260 ? -7.559 -19.469 -19.203 1 92.06 260 LEU B N 1
ATOM 5071 C CA . LEU B 1 260 ? -6.625 -19.969 -18.203 1 92.06 260 LEU B CA 1
ATOM 5072 C C . LEU B 1 260 ? -6.605 -21.5 -18.219 1 92.06 260 LEU B C 1
ATOM 5074 O O . LEU B 1 260 ? -5.535 -22.109 -18.188 1 92.06 260 LEU B O 1
ATOM 5078 N N . LEU B 1 261 ? -7.734 -22.094 -18.266 1 89.19 261 LEU B N 1
ATOM 5079 C CA . LEU B 1 261 ? -7.867 -23.531 -18.234 1 89.19 261 LEU B CA 1
ATOM 5080 C C . LEU B 1 261 ? -7.066 -24.188 -19.344 1 89.19 261 LEU B C 1
ATOM 5082 O O . LEU B 1 261 ? -6.367 -25.188 -19.125 1 89.19 261 LEU B O 1
ATOM 5086 N N . PHE B 1 262 ? -7.008 -23.562 -20.5 1 86.38 262 PHE B N 1
ATOM 5087 C CA . PHE B 1 262 ? -6.445 -24.234 -21.656 1 86.38 262 PHE B CA 1
ATOM 5088 C C . PHE B 1 262 ? -5.016 -23.75 -21.922 1 86.38 262 PHE B C 1
ATOM 5090 O O . PHE B 1 262 ? -4.262 -24.406 -22.641 1 86.38 262 PHE B O 1
ATOM 5097 N N . ASN B 1 263 ? -4.699 -22.641 -21.281 1 84.12 263 ASN B N 1
ATOM 5098 C CA . ASN B 1 263 ? -3.447 -22.047 -21.734 1 84.12 263 ASN B CA 1
ATOM 5099 C C . ASN B 1 263 ? -2.469 -21.844 -20.578 1 84.12 263 ASN B C 1
ATOM 5101 O O . ASN B 1 263 ? -1.268 -21.688 -20.797 1 84.12 263 ASN B O 1
ATOM 5105 N N . LEU B 1 264 ? -2.918 -21.812 -19.391 1 78.69 264 LEU B N 1
ATOM 5106 C CA . LEU B 1 264 ? -2.059 -21.406 -18.281 1 78.69 264 LEU B CA 1
ATOM 5107 C C . LEU B 1 264 ? -0.869 -22.359 -18.141 1 78.69 264 LEU B C 1
ATOM 5109 O O . LEU B 1 264 ? 0.271 -21.906 -18 1 78.69 264 LEU B O 1
ATOM 5113 N N . VAL B 1 265 ? -1.142 -23.688 -18.219 1 73.38 265 VAL B N 1
ATOM 5114 C CA . VAL B 1 265 ? -0.078 -24.672 -18.062 1 73.38 265 VAL B CA 1
ATOM 5115 C C . VAL B 1 265 ? 0.134 -25.422 -19.375 1 73.38 265 VAL B C 1
ATOM 5117 O O . VAL B 1 265 ? 0.595 -26.562 -19.375 1 73.38 265 VAL B O 1
ATOM 5120 N N . ALA B 1 266 ? -0.164 -24.719 -20.453 1 83.44 266 ALA B N 1
ATOM 5121 C CA . ALA B 1 266 ? -0.03 -25.359 -21.766 1 83.44 266 ALA B CA 1
ATOM 5122 C C . ALA B 1 266 ? 1.437 -25.609 -22.109 1 83.44 266 ALA B C 1
ATOM 5124 O O . ALA B 1 266 ? 2.283 -24.719 -21.906 1 83.44 266 ALA B O 1
ATOM 5125 N N . PRO B 1 267 ? 1.689 -26.812 -22.594 1 88.12 267 PRO B N 1
ATOM 5126 C CA . PRO B 1 267 ? 3.07 -27.125 -22.969 1 88.12 267 PRO B CA 1
ATOM 5127 C C . PRO B 1 267 ? 3.617 -26.188 -24.031 1 88.12 267 PRO B C 1
ATOM 5129 O O . PRO B 1 267 ? 4.836 -26.031 -24.156 1 88.12 267 PRO B O 1
ATOM 5132 N N . THR B 1 268 ? 2.723 -25.516 -24.75 1 88.31 268 THR B N 1
ATOM 5133 C CA . THR B 1 268 ? 3.139 -24.578 -25.781 1 88.31 268 THR B CA 1
ATOM 5134 C C . THR B 1 268 ? 3.895 -23.406 -25.172 1 88.31 268 THR B C 1
ATOM 5136 O O . THR B 1 268 ? 4.648 -22.719 -25.875 1 88.31 268 THR B O 1
ATOM 5139 N N . GLN B 1 269 ? 3.738 -23.25 -23.875 1 87.62 269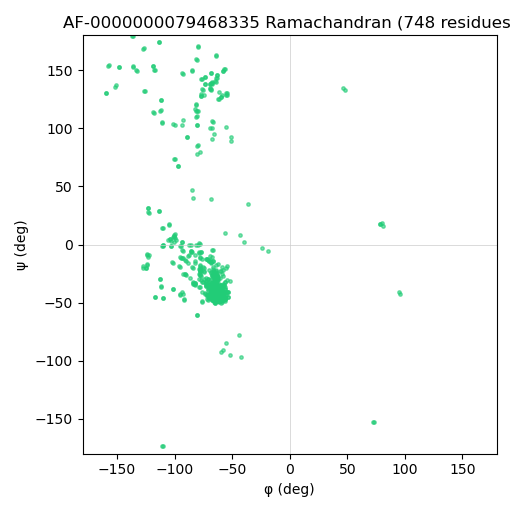 GLN B N 1
ATOM 5140 C CA . GLN B 1 269 ? 4.363 -22.109 -23.219 1 87.62 269 GLN B CA 1
ATOM 5141 C C . GLN B 1 269 ? 5.719 -22.484 -22.641 1 87.62 269 GLN B C 1
ATOM 5143 O O . GLN B 1 269 ? 6.398 -21.656 -22.047 1 87.62 269 GLN B O 1
ATOM 5148 N N . GLN B 1 270 ? 6.133 -23.75 -22.766 1 91.06 270 GLN B N 1
ATOM 5149 C CA . GLN B 1 270 ? 7.367 -24.219 -22.156 1 91.06 270 GLN B CA 1
ATOM 5150 C C . GLN B 1 270 ? 8.32 -24.812 -23.188 1 91.06 270 GLN B C 1
ATOM 5152 O O . GLN B 1 270 ? 9.07 -25.734 -22.891 1 91.06 270 GLN B O 1
ATOM 5157 N N . ARG B 1 271 ? 8.297 -24.328 -24.391 1 93.31 271 ARG B N 1
ATOM 5158 C CA . ARG B 1 271 ? 9.117 -24.859 -25.484 1 93.31 271 ARG B CA 1
ATOM 5159 C C . ARG B 1 271 ? 10.602 -24.781 -25.141 1 93.31 271 ARG B C 1
ATOM 5161 O O . ARG B 1 271 ? 11.359 -25.703 -25.422 1 93.31 271 ARG B O 1
ATOM 5168 N N . ASP B 1 272 ? 11.008 -23.641 -24.562 1 93.88 272 ASP B N 1
ATOM 5169 C CA . ASP B 1 272 ? 12.414 -23.438 -24.219 1 93.88 272 ASP B CA 1
ATOM 5170 C C . ASP B 1 272 ? 12.906 -24.5 -23.25 1 93.88 272 ASP B C 1
ATOM 5172 O O . ASP B 1 272 ? 14.047 -24.953 -23.328 1 93.88 272 ASP B O 1
ATOM 5176 N N . LEU B 1 273 ? 12.07 -24.922 -22.359 1 95.31 273 LEU B N 1
ATOM 5177 C CA . LEU B 1 273 ? 12.414 -25.984 -21.422 1 95.31 273 LEU B CA 1
ATOM 5178 C C . LEU B 1 273 ? 12.695 -27.281 -22.156 1 95.31 273 LEU B C 1
ATOM 5180 O O . LEU B 1 273 ? 13.711 -27.938 -21.891 1 95.31 273 LEU B O 1
ATOM 5184 N N . TYR B 1 274 ? 11.805 -27.641 -23.062 1 97.31 274 TYR B N 1
ATOM 5185 C CA . TYR B 1 274 ? 11.945 -28.891 -23.781 1 97.31 274 TYR B CA 1
ATOM 5186 C C . TYR B 1 274 ? 13.203 -28.875 -24.641 1 97.31 274 TYR B C 1
ATOM 5188 O O . TYR B 1 274 ? 13.969 -29.844 -24.641 1 97.31 274 TYR B O 1
ATOM 5196 N N . GLU B 1 275 ? 13.414 -27.75 -25.266 1 97.5 275 GLU B N 1
ATOM 5197 C CA . GLU B 1 275 ? 14.594 -27.625 -26.125 1 97.5 275 GLU B CA 1
ATOM 5198 C C . GLU B 1 275 ? 15.883 -27.719 -25.312 1 97.5 275 GLU B C 1
ATOM 5200 O O . GLU B 1 275 ? 16.844 -28.344 -25.75 1 97.5 275 GLU B O 1
ATOM 5205 N N . GLU B 1 276 ? 15.898 -27.156 -24.188 1 96.75 276 GLU B N 1
ATOM 5206 C CA . GLU B 1 276 ? 17.062 -27.172 -23.312 1 96.75 276 GLU B CA 1
ATOM 5207 C C . GLU B 1 276 ? 17.469 -28.594 -22.953 1 96.75 276 GLU B C 1
ATOM 5209 O O . GLU B 1 276 ? 18.641 -28.875 -22.703 1 96.75 276 GLU B O 1
ATOM 5214 N N . PHE B 1 277 ? 16.547 -29.547 -22.984 1 97.88 277 PHE B N 1
ATOM 5215 C CA . PHE B 1 277 ? 16.828 -30.906 -22.547 1 97.88 277 PHE B CA 1
ATOM 5216 C C . PHE B 1 277 ? 16.828 -31.859 -23.734 1 97.88 277 PHE B C 1
ATOM 5218 O O . PHE B 1 277 ? 16.672 -33.062 -23.562 1 97.88 277 PHE B O 1
ATOM 5225 N N . GLY B 1 278 ? 16.875 -31.234 -24.891 1 97.44 278 GLY B N 1
ATOM 5226 C CA . GLY B 1 278 ? 17.047 -32.031 -26.109 1 97.44 278 GLY B CA 1
ATOM 5227 C C . GLY B 1 278 ? 15.75 -32.656 -26.594 1 97.44 278 GLY B C 1
ATOM 5228 O O . GLY B 1 278 ? 15.781 -33.656 -27.328 1 97.44 278 GLY B O 1
ATOM 5229 N N . LEU B 1 279 ? 14.648 -32.188 -26.125 1 98.06 279 LEU B N 1
ATOM 5230 C CA . LEU B 1 279 ? 13.344 -32.688 -26.547 1 98.06 279 LEU B CA 1
ATOM 5231 C C . LEU B 1 279 ? 12.797 -31.859 -27.703 1 98.06 279 LEU B C 1
ATOM 5233 O O . LEU B 1 279 ? 13.086 -30.672 -27.812 1 98.06 279 LEU B O 1
ATOM 5237 N N . ASP B 1 280 ? 12.07 -32.469 -28.594 1 97.88 280 ASP B N 1
ATOM 5238 C CA . ASP B 1 280 ? 11.305 -31.75 -29.609 1 97.88 280 ASP B CA 1
ATOM 5239 C C . ASP B 1 280 ? 9.992 -31.219 -29.047 1 97.88 280 ASP B C 1
ATOM 5241 O O . ASP B 1 280 ? 9.062 -31.984 -28.766 1 97.88 280 ASP B O 1
ATOM 5245 N N . PRO B 1 281 ? 9.938 -29.953 -28.938 1 96.94 281 PRO B N 1
ATOM 5246 C CA . PRO B 1 281 ? 8.742 -29.391 -28.312 1 96.94 281 PRO B CA 1
ATOM 5247 C C . PRO B 1 281 ? 7.449 -29.812 -29 1 96.94 281 PRO B C 1
ATOM 5249 O O . PRO B 1 281 ? 6.43 -30.031 -28.344 1 96.94 281 PRO B O 1
ATOM 5252 N N . ASP B 1 282 ? 7.461 -29.891 -30.297 1 97.19 282 ASP B N 1
ATOM 5253 C CA . ASP B 1 282 ? 6.258 -30.25 -31.031 1 97.19 282 ASP B CA 1
ATOM 5254 C C . ASP B 1 282 ? 5.793 -31.672 -30.688 1 97.19 282 ASP B C 1
ATOM 5256 O O . ASP B 1 282 ? 4.59 -31.922 -30.578 1 97.19 282 ASP B O 1
ATOM 5260 N N . ARG B 1 283 ? 6.68 -32.531 -30.5 1 97.06 283 ARG B N 1
ATOM 5261 C CA . ARG B 1 283 ? 6.34 -33.906 -30.125 1 97.06 283 ARG B CA 1
ATOM 5262 C C . ARG B 1 283 ? 5.793 -33.969 -28.703 1 97.06 283 ARG B C 1
ATOM 5264 O O . ARG B 1 283 ? 4.844 -34.688 -28.422 1 97.06 283 ARG B O 1
ATOM 5271 N N . VAL B 1 284 ? 6.453 -33.219 -27.812 1 96.5 284 VAL B N 1
ATOM 5272 C CA . VAL B 1 284 ? 5.969 -33.188 -26.438 1 96.5 284 VAL B CA 1
ATOM 5273 C C . VAL B 1 284 ? 4.535 -32.656 -26.406 1 96.5 284 VAL B C 1
ATOM 5275 O O . VAL B 1 284 ? 3.664 -33.25 -25.766 1 96.5 284 VAL B O 1
ATOM 5278 N N . ILE B 1 285 ? 4.25 -31.547 -27.125 1 94.94 285 ILE B N 1
ATOM 5279 C CA . ILE B 1 285 ? 2.945 -30.891 -27.172 1 94.94 285 ILE B CA 1
ATOM 5280 C C . ILE B 1 285 ? 1.905 -31.859 -27.734 1 94.94 285 ILE B C 1
ATOM 5282 O O . ILE B 1 285 ? 0.806 -31.984 -27.203 1 94.94 285 ILE B O 1
ATOM 5286 N N . ALA B 1 286 ? 2.279 -32.531 -28.766 1 94.44 286 ALA B N 1
ATOM 5287 C CA . ALA B 1 286 ? 1.37 -33.469 -29.422 1 94.44 286 ALA B CA 1
ATOM 5288 C C . ALA B 1 286 ? 1.004 -34.625 -28.484 1 94.44 286 ALA B C 1
ATOM 5290 O O . ALA B 1 286 ? -0.162 -35.031 -28.391 1 94.44 286 ALA B O 1
ATOM 5291 N N . GLU B 1 287 ? 1.954 -35.188 -27.844 1 94.38 287 GLU B N 1
ATOM 5292 C CA . GLU B 1 287 ? 1.689 -36.312 -26.953 1 94.38 287 GLU B CA 1
ATOM 5293 C C . GLU B 1 287 ? 0.871 -35.875 -25.734 1 94.38 287 GLU B C 1
ATOM 5295 O O . GLU B 1 287 ? -0.014 -36.625 -25.297 1 94.38 287 GLU B O 1
ATOM 5300 N N . MET B 1 288 ? 1.218 -34.75 -25.172 1 91.88 288 MET B N 1
ATOM 5301 C CA . MET B 1 288 ? 0.453 -34.25 -24.047 1 91.88 288 MET B CA 1
ATOM 5302 C C . MET B 1 288 ? -0.992 -33.969 -24.438 1 91.88 288 MET B C 1
ATOM 5304 O O . MET B 1 288 ? -1.916 -34.219 -23.672 1 91.88 288 MET B O 1
ATOM 5308 N N . ALA B 1 289 ? -1.187 -33.375 -25.625 1 88.75 289 ALA B N 1
ATOM 5309 C CA . ALA B 1 289 ? -2.529 -33.094 -26.125 1 88.75 289 ALA B CA 1
ATOM 5310 C C . ALA B 1 289 ? -3.336 -34.375 -26.281 1 88.75 289 ALA B C 1
ATOM 5312 O O . ALA B 1 289 ? -4.551 -34.375 -26.062 1 88.75 289 ALA B O 1
ATOM 5313 N N . ALA B 1 290 ? -2.619 -35.406 -26.672 1 88.56 290 ALA B N 1
ATOM 5314 C CA . ALA B 1 290 ? -3.275 -36.688 -26.859 1 88.56 290 ALA B CA 1
ATOM 5315 C C . ALA B 1 290 ? -3.744 -37.281 -25.531 1 88.56 290 ALA B C 1
ATOM 5317 O O . ALA B 1 290 ? -4.727 -38.031 -25.484 1 88.56 290 ALA B O 1
ATOM 5318 N N . ASN B 1 291 ? -3.117 -36.875 -24.516 1 84.75 291 ASN B N 1
ATOM 5319 C CA . ASN B 1 291 ? -3.414 -37.438 -23.188 1 84.75 291 ASN B CA 1
ATOM 5320 C C . ASN B 1 291 ? -4.414 -36.562 -22.438 1 84.75 291 ASN B C 1
ATOM 5322 O O . ASN B 1 291 ? -4.91 -36.938 -21.375 1 84.75 291 ASN B O 1
ATOM 5326 N N . MET B 1 292 ? -4.699 -35.375 -22.938 1 82.25 292 MET B N 1
ATOM 5327 C CA . MET B 1 292 ? -5.547 -34.438 -22.219 1 82.25 292 MET B CA 1
ATOM 5328 C C . MET B 1 292 ? -6.875 -34.219 -22.938 1 82.25 292 MET B C 1
ATOM 5330 O O . MET B 1 292 ? -6.891 -33.875 -24.125 1 82.25 292 MET B O 1
ATOM 5334 N N . ASN B 1 293 ? -7.961 -34.594 -22.375 1 83 293 ASN B N 1
ATOM 5335 C CA . ASN B 1 293 ? -9.312 -34.312 -22.859 1 83 293 ASN B CA 1
ATOM 5336 C C . ASN B 1 293 ? -10.242 -33.875 -21.734 1 83 293 ASN B C 1
ATOM 5338 O O . ASN B 1 293 ? -9.797 -33.688 -20.609 1 83 293 ASN B O 1
ATOM 5342 N N . ASP B 1 294 ? -11.422 -33.594 -22.047 1 82.88 294 ASP B N 1
ATOM 5343 C CA . ASP B 1 294 ? -12.359 -33.062 -21.062 1 82.88 294 ASP B CA 1
ATOM 5344 C C . ASP B 1 294 ? -12.578 -34.062 -19.922 1 82.88 294 ASP B C 1
ATOM 5346 O O . ASP B 1 294 ? -12.742 -33.656 -18.766 1 82.88 294 ASP B O 1
ATOM 5350 N N . GLU B 1 295 ? -12.531 -35.25 -20.281 1 85.5 295 GLU B N 1
ATOM 5351 C CA . GLU B 1 295 ? -12.719 -36.281 -19.25 1 85.5 295 GLU B CA 1
ATOM 5352 C C . GLU B 1 295 ? -11.555 -36.281 -18.266 1 85.5 295 GLU B C 1
ATOM 5354 O O . GLU B 1 295 ? -11.758 -36.406 -17.062 1 85.5 295 GLU B O 1
ATOM 5359 N N . THR B 1 296 ? -10.414 -36.156 -18.781 1 84.38 296 THR B N 1
ATOM 5360 C CA . THR B 1 296 ? -9.242 -36.125 -17.922 1 84.38 296 THR B CA 1
ATOM 5361 C C . THR B 1 296 ? -9.219 -34.875 -17.062 1 84.38 296 THR B C 1
ATOM 5363 O O . THR B 1 296 ? -8.852 -34.906 -15.891 1 84.38 296 THR B O 1
ATOM 5366 N N . ARG B 1 297 ? -9.586 -33.812 -17.625 1 84.5 297 ARG B N 1
ATOM 5367 C CA . ARG B 1 297 ? -9.672 -32.562 -16.875 1 84.5 297 ARG B CA 1
ATOM 5368 C C . ARG B 1 297 ? -10.68 -32.656 -15.734 1 84.5 297 ARG B C 1
ATOM 5370 O O . ARG B 1 297 ? -10.414 -32.25 -14.609 1 84.5 297 ARG B O 1
ATOM 5377 N N . ARG B 1 298 ? -11.789 -33.188 -16.094 1 87.19 298 ARG B N 1
ATOM 5378 C CA . ARG B 1 298 ? -12.828 -33.406 -15.094 1 87.19 298 ARG B CA 1
ATOM 5379 C C . ARG B 1 298 ? -12.328 -34.281 -13.953 1 87.19 298 ARG B C 1
ATOM 5381 O O . ARG B 1 298 ? -12.633 -34.031 -12.789 1 87.19 298 ARG B O 1
ATOM 5388 N N . GLU B 1 299 ? -11.609 -35.281 -14.305 1 88.81 299 GLU B N 1
ATOM 5389 C CA . GLU B 1 299 ? -11.062 -36.188 -13.289 1 88.81 299 GLU B CA 1
ATOM 5390 C C . GLU B 1 299 ? -10.055 -35.469 -12.398 1 88.81 299 GLU B C 1
ATOM 5392 O O . GLU B 1 299 ? -10.055 -35.656 -11.18 1 88.81 299 GLU B O 1
ATOM 5397 N N . ASP B 1 300 ? -9.242 -34.688 -12.977 1 86.75 300 ASP B N 1
ATOM 5398 C CA . ASP B 1 300 ? -8.242 -33.938 -12.234 1 86.75 300 ASP B CA 1
ATOM 5399 C C . ASP B 1 300 ? -8.898 -32.938 -11.273 1 86.75 300 ASP B C 1
ATOM 5401 O O . ASP B 1 300 ? -8.398 -32.719 -10.172 1 86.75 300 ASP B O 1
ATOM 5405 N N . MET B 1 301 ? -10.016 -32.375 -11.648 1 90.31 301 MET B N 1
ATOM 5406 C CA . MET B 1 301 ? -10.68 -31.312 -10.883 1 90.31 301 MET B CA 1
ATOM 5407 C C . MET B 1 301 ? -11.492 -31.906 -9.734 1 90.31 301 MET B C 1
ATOM 5409 O O . MET B 1 301 ? -12.102 -31.172 -8.961 1 90.31 301 MET B O 1
ATOM 5413 N N . LYS B 1 302 ? -11.43 -33.219 -9.688 1 89.38 302 LYS B N 1
ATOM 5414 C CA . LYS B 1 302 ? -12.016 -33.844 -8.5 1 89.38 302 LYS B CA 1
ATOM 5415 C C . LYS B 1 302 ? -11.117 -33.656 -7.281 1 89.38 302 LYS B C 1
ATOM 5417 O O . LYS B 1 302 ? -11.586 -33.75 -6.145 1 89.38 302 LYS B O 1
ATOM 5422 N N . GLU B 1 303 ? -9.859 -33.438 -7.594 1 87.94 303 GLU B N 1
ATOM 5423 C CA . GLU B 1 303 ? -8.938 -33.156 -6.496 1 87.94 303 GLU B CA 1
ATOM 5424 C C . GLU B 1 303 ? -9.234 -31.797 -5.859 1 87.94 303 GLU B C 1
ATOM 5426 O O . GLU B 1 303 ? -9.328 -30.781 -6.555 1 87.94 303 GLU B O 1
ATOM 5431 N N . GLN B 1 304 ? -9.273 -31.734 -4.527 1 85 304 GLN B N 1
ATOM 5432 C CA . GLN B 1 304 ? -9.75 -30.562 -3.799 1 85 304 GLN B CA 1
ATOM 5433 C C . GLN B 1 304 ? -8.836 -29.359 -4.031 1 85 304 GLN B C 1
ATOM 5435 O O . GLN B 1 304 ? -9.305 -28.219 -4.062 1 85 304 GLN B O 1
ATOM 5440 N N . SER B 1 305 ? -7.59 -29.641 -4.207 1 87.56 305 SER B N 1
ATOM 5441 C CA . SER B 1 305 ? -6.645 -28.531 -4.324 1 87.56 305 SER B CA 1
ATOM 5442 C C . SER B 1 305 ? -6.414 -28.156 -5.785 1 87.56 305 SER B C 1
ATOM 5444 O O . SER B 1 305 ? -5.605 -27.266 -6.082 1 87.56 305 SER B O 1
ATOM 5446 N N . ASN B 1 306 ? -7.113 -28.844 -6.668 1 90.69 306 ASN B N 1
ATOM 5447 C CA . ASN B 1 306 ? -6.938 -28.484 -8.07 1 90.69 306 ASN B CA 1
ATOM 5448 C C . ASN B 1 306 ? -7.203 -27 -8.305 1 90.69 306 ASN B C 1
ATOM 5450 O O . ASN B 1 306 ? -8.234 -26.469 -7.875 1 90.69 306 ASN B O 1
ATOM 5454 N N . ILE B 1 307 ? -6.316 -26.375 -8.969 1 90.81 307 ILE B N 1
ATOM 5455 C CA . ILE B 1 307 ? -6.312 -24.922 -9.07 1 90.81 307 ILE B CA 1
ATOM 5456 C C . ILE B 1 307 ? -7.582 -24.438 -9.773 1 90.81 307 ILE B C 1
ATOM 5458 O O . ILE B 1 307 ? -8.172 -23.438 -9.391 1 90.81 307 ILE B O 1
ATOM 5462 N N . PHE B 1 308 ? -8.102 -25.172 -10.742 1 93 308 PHE B N 1
ATOM 5463 C CA . PHE B 1 308 ? -9.273 -24.734 -11.492 1 93 308 PHE B CA 1
ATOM 5464 C C . PHE B 1 308 ? -10.555 -25.078 -10.75 1 93 308 PHE B C 1
ATOM 5466 O O . PHE B 1 308 ? -11.555 -24.359 -10.859 1 93 308 PHE B O 1
ATOM 5473 N N . ARG B 1 309 ? -10.523 -26.188 -10.055 1 93.5 309 ARG B N 1
ATOM 5474 C CA . ARG B 1 309 ? -11.648 -26.469 -9.172 1 93.5 309 ARG B CA 1
ATOM 5475 C C . ARG B 1 309 ? -11.852 -25.359 -8.164 1 93.5 309 ARG B C 1
ATOM 5477 O O . ARG B 1 309 ? -12.977 -24.891 -7.953 1 93.5 309 ARG B O 1
ATOM 5484 N N . VAL B 1 310 ? -10.781 -24.969 -7.543 1 91.69 310 VAL B N 1
ATOM 5485 C CA . VAL B 1 310 ? -10.82 -23.906 -6.543 1 91.69 310 VAL B CA 1
ATOM 5486 C C . VAL B 1 310 ? -11.305 -22.609 -7.188 1 91.69 310 VAL B C 1
ATOM 5488 O O . VAL B 1 310 ? -12.094 -21.875 -6.594 1 91.69 310 VAL B O 1
ATOM 5491 N N . LEU B 1 311 ? -10.859 -22.328 -8.352 1 93.62 311 LEU B N 1
ATOM 5492 C CA . LEU B 1 311 ? -11.281 -21.141 -9.078 1 93.62 311 LEU B CA 1
ATOM 5493 C C . LEU B 1 311 ? -12.789 -21.156 -9.328 1 93.62 311 LEU B C 1
ATOM 5495 O O . LEU B 1 311 ? -13.469 -20.156 -9.086 1 93.62 311 LEU B O 1
ATOM 5499 N N . VAL B 1 312 ? -13.297 -22.312 -9.805 1 95.31 312 VAL B N 1
ATOM 5500 C CA . VAL B 1 312 ? -14.727 -22.422 -10.086 1 95.31 312 VAL B CA 1
ATOM 5501 C C . VAL B 1 312 ? -15.516 -22.234 -8.797 1 95.31 312 VAL B C 1
ATOM 5503 O O . VAL B 1 312 ? -16.531 -21.531 -8.781 1 95.31 312 VAL B O 1
ATOM 5506 N N . LYS B 1 313 ? -15.078 -22.828 -7.797 1 93.94 313 LYS B N 1
ATOM 5507 C CA . LYS B 1 313 ? -15.75 -22.672 -6.508 1 93.94 313 LYS B CA 1
ATOM 5508 C C . LYS B 1 313 ? -15.789 -21.219 -6.074 1 93.94 313 LYS B C 1
ATOM 5510 O O . LYS B 1 313 ? -16.812 -20.734 -5.566 1 93.94 313 LYS B O 1
ATOM 5515 N N . THR B 1 314 ? -14.68 -20.516 -6.215 1 92.31 314 THR B N 1
ATOM 5516 C CA . THR B 1 314 ? -14.594 -19.094 -5.871 1 92.31 314 THR B CA 1
ATOM 5517 C C . THR B 1 314 ? -15.625 -18.297 -6.648 1 92.31 314 THR B C 1
ATOM 5519 O O . THR B 1 314 ? -16.344 -17.469 -6.07 1 92.31 314 THR B O 1
ATOM 5522 N N . LEU B 1 315 ? -15.727 -18.531 -7.961 1 94.94 315 LEU B N 1
ATOM 5523 C CA . LEU B 1 315 ? -16.672 -17.812 -8.805 1 94.94 315 LEU B CA 1
ATOM 5524 C C . LEU B 1 315 ? -18.109 -18.156 -8.422 1 94.94 315 LEU B C 1
ATOM 5526 O O . LEU B 1 315 ? -18.984 -17.281 -8.422 1 94.94 315 LEU B O 1
ATOM 5530 N N . LEU B 1 316 ? -18.312 -19.422 -8.094 1 94.75 316 LEU B N 1
ATOM 5531 C CA . LEU B 1 316 ? -19.625 -19.875 -7.68 1 94.75 316 LEU B CA 1
ATOM 5532 C C . LEU B 1 316 ? -20.062 -19.203 -6.383 1 94.75 316 LEU B C 1
ATOM 5534 O O . LEU B 1 316 ? -21.172 -18.672 -6.297 1 94.75 316 LEU B O 1
ATOM 5538 N N . ASN B 1 317 ? -19.172 -19.172 -5.445 1 91.75 317 ASN B N 1
ATOM 5539 C CA . ASN B 1 317 ? -19.469 -18.562 -4.148 1 91.75 317 ASN B CA 1
ATOM 5540 C C . ASN B 1 317 ? -19.688 -17.062 -4.266 1 91.75 317 ASN B C 1
ATOM 5542 O O . ASN B 1 317 ? -20.406 -16.469 -3.461 1 91.75 317 ASN B O 1
ATOM 5546 N N . ALA B 1 318 ? -19.125 -16.453 -5.262 1 91.31 318 ALA B N 1
ATOM 5547 C CA . ALA B 1 318 ? -19.234 -15.008 -5.457 1 91.31 318 ALA B CA 1
ATOM 5548 C C . ALA B 1 318 ? -20.5 -14.641 -6.215 1 91.31 318 ALA B C 1
ATOM 5550 O O . ALA B 1 318 ? -20.797 -13.461 -6.41 1 91.31 318 ALA B O 1
ATOM 5551 N N . GLY B 1 319 ? -21.234 -15.648 -6.695 1 92 319 GLY B N 1
ATOM 5552 C CA . GLY B 1 319 ? -22.469 -15.398 -7.426 1 92 319 GLY B CA 1
ATOM 5553 C C . GLY B 1 319 ? -22.234 -14.977 -8.867 1 92 319 GLY B C 1
ATOM 5554 O O . GLY B 1 319 ? -23.125 -14.375 -9.492 1 92 319 GLY B O 1
ATOM 5555 N N . ILE B 1 320 ? -21.078 -15.227 -9.336 1 93.88 320 ILE B N 1
ATOM 5556 C CA . ILE B 1 320 ? -20.75 -14.82 -10.695 1 93.88 320 ILE B CA 1
ATOM 5557 C C . ILE B 1 320 ? -21.281 -15.844 -11.695 1 93.88 320 ILE B C 1
ATOM 5559 O O . ILE B 1 320 ? -21.719 -15.477 -12.789 1 93.88 320 ILE B O 1
ATOM 5563 N N . ILE B 1 321 ? -21.25 -17.125 -11.273 1 95.06 321 ILE B N 1
ATOM 5564 C CA . ILE B 1 321 ? -21.797 -18.188 -12.117 1 95.06 321 ILE B CA 1
ATOM 5565 C C . ILE B 1 321 ? -23.312 -18.219 -11.984 1 95.06 321 ILE B C 1
ATOM 5567 O O . ILE B 1 321 ? -23.844 -18.484 -10.906 1 95.06 321 ILE B O 1
ATOM 5571 N N . THR B 1 322 ? -23.969 -17.938 -13.008 1 91.81 322 THR B N 1
ATOM 5572 C CA . THR B 1 322 ? -25.422 -17.969 -13.062 1 91.81 322 THR B CA 1
ATOM 5573 C C . THR B 1 322 ? -25.906 -19.125 -13.93 1 91.81 322 THR B C 1
ATOM 5575 O O . THR B 1 322 ? -25.109 -19.953 -14.375 1 91.81 322 THR B O 1
ATOM 5578 N N . GLU B 1 323 ? -27.234 -19.109 -14.117 1 92.94 323 GLU B N 1
ATOM 5579 C CA . GLU B 1 323 ? -27.812 -20.156 -14.961 1 92.94 323 GLU B CA 1
ATOM 5580 C C . GLU B 1 323 ? -27.297 -20.047 -16.391 1 92.94 323 GLU B C 1
ATOM 5582 O O . GLU B 1 323 ? -27.141 -21.047 -17.078 1 92.94 323 GLU B O 1
ATOM 5587 N N . ARG B 1 324 ? -26.922 -18.875 -16.766 1 94.31 324 ARG B N 1
ATOM 5588 C CA . ARG B 1 324 ? -26.5 -18.625 -18.141 1 94.31 324 ARG B CA 1
ATOM 5589 C C . ARG B 1 324 ? -25.156 -19.297 -18.422 1 94.31 324 ARG B C 1
ATOM 5591 O O . ARG B 1 324 ? -24.938 -19.781 -19.531 1 94.31 324 ARG B O 1
ATOM 5598 N N . THR B 1 325 ? -24.266 -19.297 -17.438 1 96.19 325 THR B N 1
ATOM 5599 C CA . THR B 1 325 ? -22.922 -19.812 -17.688 1 96.19 325 THR B CA 1
ATOM 5600 C C . THR B 1 325 ? -22.703 -21.125 -16.953 1 96.19 325 THR B C 1
ATOM 5602 O O . THR B 1 325 ? -21.641 -21.734 -17.094 1 96.19 325 THR B O 1
ATOM 5605 N N . ARG B 1 326 ? -23.656 -21.578 -16.234 1 96.06 326 ARG B N 1
ATOM 5606 C CA . ARG B 1 326 ? -23.562 -22.766 -15.391 1 96.06 326 ARG B CA 1
ATOM 5607 C C . ARG B 1 326 ? -23.141 -23.969 -16.203 1 96.06 326 ARG B C 1
ATOM 5609 O O . ARG B 1 326 ? -22.281 -24.75 -15.781 1 96.06 326 ARG B O 1
ATOM 5616 N N . ALA B 1 327 ? -23.703 -24.172 -17.328 1 95.88 327 ALA B N 1
ATOM 5617 C CA . ALA B 1 327 ? -23.469 -25.344 -18.156 1 95.88 327 ALA B CA 1
ATOM 5618 C C . ALA B 1 327 ? -22 -25.422 -18.594 1 95.88 327 ALA B C 1
ATOM 5620 O O . ALA B 1 327 ? -21.438 -26.516 -18.703 1 95.88 327 ALA B O 1
ATOM 5621 N N . PHE B 1 328 ? -21.438 -24.359 -18.844 1 95.31 328 PHE B N 1
ATOM 5622 C CA . PHE B 1 328 ? -20.031 -24.297 -19.25 1 95.31 328 PHE B CA 1
ATOM 5623 C C . PHE B 1 328 ? -19.125 -24.891 -18.172 1 95.31 328 PHE B C 1
ATOM 5625 O O . PHE B 1 328 ? -18.297 -25.75 -18.469 1 95.31 328 PHE B O 1
ATOM 5632 N N . TYR B 1 329 ? -19.281 -24.453 -16.922 1 96.44 329 TYR B N 1
ATOM 5633 C CA . TYR B 1 329 ? -18.453 -24.906 -15.82 1 96.44 329 TYR B CA 1
ATOM 5634 C C . TYR B 1 329 ? -18.766 -26.344 -15.438 1 96.44 329 TYR B C 1
ATOM 5636 O O . TYR B 1 329 ? -17.891 -27.078 -15 1 96.44 329 TYR B O 1
ATOM 5644 N N . ALA B 1 330 ? -20.016 -26.734 -15.664 1 95.44 330 ALA B N 1
ATOM 5645 C CA . ALA B 1 330 ? -20.5 -28.062 -15.273 1 95.44 330 ALA B CA 1
ATOM 5646 C C . ALA B 1 330 ? -19.859 -29.141 -16.141 1 95.44 330 ALA B C 1
ATOM 5648 O O . ALA B 1 330 ? -19.922 -30.328 -15.789 1 95.44 330 ALA B O 1
ATOM 5649 N N . ILE B 1 331 ? -19.25 -28.75 -17.188 1 93.56 331 ILE B N 1
ATOM 5650 C CA . ILE B 1 331 ? -18.5 -29.688 -18.016 1 93.56 331 ILE B CA 1
ATOM 5651 C C . ILE B 1 331 ? -17.344 -30.266 -17.219 1 93.56 331 ILE B C 1
ATOM 5653 O O . ILE B 1 331 ? -16.969 -31.438 -17.391 1 93.56 331 ILE B O 1
ATOM 5657 N N . TYR B 1 332 ? -16.859 -29.484 -16.312 1 92.94 332 TYR B N 1
ATOM 5658 C CA . TYR B 1 332 ? -15.586 -29.828 -15.695 1 92.94 332 TYR B CA 1
ATOM 5659 C C . TYR B 1 332 ? -15.766 -30.188 -14.227 1 92.94 332 TYR B C 1
ATOM 5661 O O . TYR B 1 332 ? -14.969 -30.938 -13.664 1 92.94 332 TYR B O 1
ATOM 5669 N N . VAL B 1 333 ? -16.766 -29.609 -13.578 1 95.12 333 VAL B N 1
ATOM 5670 C CA . VAL B 1 333 ? -16.922 -29.812 -12.141 1 95.12 333 VAL B CA 1
ATOM 5671 C C . VAL B 1 333 ? -18.391 -30.078 -11.828 1 95.12 333 VAL B C 1
ATOM 5673 O O . VAL B 1 333 ? -19.281 -29.672 -12.586 1 95.12 333 VAL B O 1
ATOM 5676 N N . ASP B 1 334 ? -18.609 -30.797 -10.773 1 94.81 334 ASP B N 1
ATOM 5677 C CA . ASP B 1 334 ? -19.953 -30.922 -10.211 1 94.81 334 ASP B CA 1
ATOM 5678 C C . ASP B 1 334 ? -20.312 -29.703 -9.359 1 94.81 334 ASP B C 1
ATOM 5680 O O . ASP B 1 334 ? -19.953 -29.641 -8.18 1 94.81 334 ASP B O 1
ATOM 5684 N N . LEU B 1 335 ? -21.094 -28.859 -9.883 1 95.38 335 LEU B N 1
ATOM 5685 C CA . LEU B 1 335 ? -21.391 -27.578 -9.242 1 95.38 335 LEU B CA 1
ATOM 5686 C C . LEU B 1 335 ? -22.219 -27.797 -7.984 1 95.38 335 LEU B C 1
ATOM 5688 O O . LEU B 1 335 ? -22.109 -27.031 -7.027 1 95.38 335 LEU B O 1
ATOM 5692 N N . GLU B 1 336 ? -23.062 -28.812 -7.949 1 94.5 336 GLU B N 1
ATOM 5693 C CA . GLU B 1 336 ? -23.859 -29.109 -6.762 1 94.5 336 GLU B CA 1
ATOM 5694 C C . GLU B 1 336 ? -22.984 -29.562 -5.605 1 94.5 336 GLU B C 1
ATOM 5696 O O . GLU B 1 336 ? -23.219 -29.188 -4.453 1 94.5 336 GLU B O 1
ATOM 5701 N N . GLU B 1 337 ? -22.062 -30.344 -6.012 1 93.5 337 GLU B N 1
ATOM 5702 C CA . GLU B 1 337 ? -21.109 -30.766 -5 1 93.5 337 GLU B CA 1
ATOM 5703 C C . GLU B 1 337 ? -20.328 -29.578 -4.438 1 93.5 337 GLU B C 1
ATOM 5705 O O . GLU B 1 337 ? -20.125 -29.484 -3.225 1 93.5 337 GLU B O 1
ATOM 5710 N N . LEU B 1 338 ? -19.859 -28.688 -5.309 1 93.38 338 LEU B N 1
ATOM 5711 C CA . LEU B 1 338 ? -19.109 -27.516 -4.875 1 93.38 338 LEU B CA 1
ATOM 5712 C C . LEU B 1 338 ? -19.953 -26.641 -3.965 1 93.38 338 LEU B C 1
ATOM 5714 O O . LEU B 1 338 ? -19.469 -26.125 -2.955 1 93.38 338 LEU B O 1
ATOM 5718 N N . LYS B 1 339 ? -21.156 -26.5 -4.312 1 92.56 339 LYS B N 1
ATOM 5719 C CA . LYS B 1 339 ? -22.062 -25.688 -3.51 1 92.56 339 LYS B CA 1
ATOM 5720 C C . LYS B 1 339 ? -22.266 -26.297 -2.125 1 92.56 339 LYS B C 1
ATOM 5722 O O . LYS B 1 339 ? -22.328 -25.578 -1.127 1 92.56 339 LYS B O 1
ATOM 5727 N N . ALA B 1 340 ? -22.328 -27.578 -2.041 1 92.94 340 ALA B N 1
ATOM 5728 C CA . ALA B 1 340 ? -22.578 -28.281 -0.79 1 92.94 340 ALA B CA 1
ATOM 5729 C C . ALA B 1 340 ? -21.375 -28.172 0.153 1 92.94 340 ALA B C 1
ATOM 5731 O O . ALA B 1 340 ? -21.531 -28.297 1.37 1 92.94 340 ALA B O 1
ATOM 5732 N N . GLU B 1 341 ? -20.203 -27.891 -0.44 1 91.25 341 GLU B N 1
ATOM 5733 C CA . GLU B 1 341 ? -19 -27.734 0.361 1 91.25 341 GLU B CA 1
ATOM 5734 C C . GLU B 1 341 ? -19.016 -26.438 1.147 1 91.25 341 GLU B C 1
ATOM 5736 O O . GLU B 1 341 ? -18.219 -26.25 2.072 1 91.25 341 GLU B O 1
ATOM 5741 N N . GLY B 1 342 ? -19.922 -25.531 0.842 1 88.31 342 GLY B N 1
ATOM 5742 C CA . GLY B 1 342 ? -20.047 -24.281 1.555 1 88.31 342 GLY B CA 1
ATOM 5743 C C . GLY B 1 342 ? -18.922 -23.297 1.236 1 88.31 342 GLY B C 1
ATOM 5744 O O . GLY B 1 342 ? -18.344 -23.344 0.149 1 88.31 342 GLY B O 1
ATOM 5745 N N . ASP B 1 343 ? -18.609 -22.422 2.168 1 84.75 343 ASP B N 1
ATOM 5746 C CA . ASP B 1 343 ? -17.688 -21.312 1.915 1 84.75 343 ASP B CA 1
ATOM 5747 C C . ASP B 1 343 ? -16.266 -21.672 2.289 1 84.75 343 ASP B C 1
ATOM 5749 O O . ASP B 1 343 ? -15.32 -20.938 1.992 1 84.75 343 ASP B O 1
ATOM 5753 N N . ARG B 1 344 ? -16.125 -22.828 2.846 1 85.5 344 ARG B N 1
ATOM 5754 C CA . ARG B 1 344 ? -14.781 -23.234 3.258 1 85.5 344 ARG B CA 1
ATOM 5755 C C . ARG B 1 344 ? -13.891 -23.5 2.047 1 85.5 344 ARG B C 1
ATOM 5757 O O . ARG B 1 344 ? -14.328 -24.125 1.077 1 85.5 344 ARG B O 1
ATOM 5764 N N . MET B 1 345 ? -12.672 -23.062 2.127 1 85.69 345 MET B N 1
ATOM 5765 C CA . MET B 1 345 ? -11.734 -23.203 1.022 1 85.69 345 MET B CA 1
ATOM 5766 C C . MET B 1 345 ? -10.523 -24.047 1.446 1 85.69 345 MET B C 1
ATOM 5768 O O . MET B 1 345 ? -10.234 -24.156 2.639 1 85.69 345 MET B O 1
ATOM 5772 N N . VAL B 1 346 ? -9.773 -24.766 0.607 1 81.06 346 VAL B N 1
ATOM 5773 C CA . VAL B 1 346 ? -8.664 -25.672 0.827 1 81.06 346 VAL B CA 1
ATOM 5774 C C . VAL B 1 346 ? -7.555 -24.969 1.602 1 81.06 346 VAL B C 1
ATOM 5776 O O . VAL B 1 346 ? -6.801 -25.609 2.344 1 81.06 346 VAL B O 1
ATOM 5779 N N . GLY B 1 347 ? -7.5 -23.672 1.625 1 81.31 347 GLY B N 1
ATOM 5780 C CA . GLY B 1 347 ? -6.434 -22.922 2.268 1 81.31 347 GLY B CA 1
ATOM 5781 C C . GLY B 1 347 ? -6.801 -22.422 3.656 1 81.31 347 GLY B C 1
ATOM 5782 O O . GLY B 1 347 ? -5.941 -21.953 4.398 1 81.31 347 GLY B O 1
ATOM 5783 N N . ASP B 1 348 ? -7.922 -22.781 4.094 1 85.75 348 ASP B N 1
ATOM 5784 C CA . ASP B 1 348 ? -8.383 -22.234 5.371 1 85.75 348 ASP B CA 1
ATOM 5785 C C . ASP B 1 348 ? -7.664 -22.906 6.539 1 85.75 348 ASP B C 1
ATOM 5787 O O . ASP B 1 348 ? -7.23 -22.234 7.477 1 85.75 348 ASP B O 1
ATOM 5791 N N . ASP B 1 349 ? -7.492 -24.203 6.43 1 87.12 349 ASP B N 1
ATOM 5792 C CA . ASP B 1 349 ? -6.809 -24.906 7.508 1 87.12 349 ASP B CA 1
ATOM 5793 C C . ASP B 1 349 ? -5.332 -24.516 7.574 1 87.12 349 ASP B C 1
ATOM 5795 O O . ASP B 1 349 ? -4.777 -24.359 8.664 1 87.12 349 ASP B O 1
ATOM 5799 N N . ILE B 1 350 ? -4.762 -24.406 6.422 1 89.25 350 ILE B N 1
ATOM 5800 C CA . ILE B 1 350 ? -3.359 -24.016 6.34 1 89.25 350 ILE B CA 1
ATOM 5801 C C . ILE B 1 350 ? -3.184 -22.625 6.945 1 89.25 350 ILE B C 1
ATOM 5803 O O . ILE B 1 350 ? -2.242 -22.375 7.707 1 89.25 350 ILE B O 1
ATOM 5807 N N . ALA B 1 351 ? -4.102 -21.797 6.641 1 88 351 ALA B N 1
ATOM 5808 C CA . ALA B 1 351 ? -4.055 -20.422 7.141 1 88 351 ALA B CA 1
ATOM 5809 C C . ALA B 1 351 ? -4.23 -20.391 8.656 1 88 351 ALA B C 1
ATOM 5811 O O . ALA B 1 351 ? -3.543 -19.625 9.352 1 88 351 ALA B O 1
ATOM 5812 N N . GLU B 1 352 ? -5.129 -21.141 9.188 1 89.12 352 GLU B N 1
ATOM 5813 C CA . GLU B 1 352 ? -5.355 -21.188 10.625 1 89.12 352 GLU B CA 1
ATOM 5814 C C . GLU B 1 352 ? -4.105 -21.656 11.367 1 89.12 352 GLU B C 1
ATOM 5816 O O . GLU B 1 352 ? -3.727 -21.078 12.383 1 89.12 352 GLU B O 1
ATOM 5821 N N . GLU B 1 353 ? -3.535 -22.641 10.836 1 90.62 353 GLU B N 1
ATOM 5822 C CA . GLU B 1 353 ? -2.289 -23.125 11.43 1 90.62 353 GLU B CA 1
ATOM 5823 C C . GLU B 1 353 ? -1.182 -22.078 11.305 1 90.62 353 GLU B C 1
ATOM 5825 O O . GLU B 1 353 ? -0.37 -21.922 12.219 1 90.62 353 GLU B O 1
ATOM 5830 N N . GLY B 1 354 ? -1.148 -21.469 10.172 1 90.56 354 GLY B N 1
ATOM 5831 C CA . GLY B 1 354 ? -0.164 -20.406 9.961 1 90.56 354 GLY B CA 1
ATOM 5832 C C . GLY B 1 354 ? -0.317 -19.25 10.93 1 90.56 354 GLY B C 1
ATOM 5833 O O . GLY B 1 354 ? 0.675 -18.719 11.438 1 90.56 354 GLY B O 1
ATOM 5834 N N . ILE B 1 355 ? -1.481 -18.891 11.203 1 88.88 355 ILE B N 1
ATOM 5835 C CA . ILE B 1 355 ? -1.761 -17.812 12.133 1 88.88 355 ILE B CA 1
ATOM 5836 C C . ILE B 1 355 ? -1.276 -18.188 13.531 1 88.88 355 ILE B C 1
ATOM 5838 O O . ILE B 1 355 ? -0.623 -17.391 14.203 1 88.88 355 ILE B O 1
ATOM 5842 N N . ALA B 1 356 ? -1.59 -19.406 13.891 1 89 356 ALA B N 1
ATOM 5843 C CA . ALA B 1 356 ? -1.141 -19.875 15.195 1 89 356 ALA B CA 1
ATOM 5844 C C . ALA B 1 356 ? 0.383 -19.859 15.289 1 89 356 ALA B C 1
ATOM 5846 O O . ALA B 1 356 ? 0.942 -19.438 16.297 1 89 356 ALA B O 1
ATOM 5847 N N . TYR B 1 357 ? 0.967 -20.25 14.258 1 90.38 357 TYR B N 1
ATOM 5848 C CA . TYR B 1 357 ? 2.424 -20.266 14.18 1 90.38 357 TYR B CA 1
ATOM 5849 C C . TYR B 1 357 ? 2.99 -18.859 14.32 1 90.38 357 TYR B C 1
ATOM 5851 O O . TYR B 1 357 ? 3.916 -18.641 15.102 1 90.38 357 TYR B O 1
ATOM 5859 N N . LEU B 1 358 ? 2.428 -17.953 13.648 1 91 358 LEU B N 1
ATOM 5860 C CA . LEU B 1 358 ? 2.93 -16.578 13.641 1 91 358 LEU B CA 1
ATOM 5861 C C . LEU B 1 358 ? 2.645 -15.883 14.961 1 91 358 LEU B C 1
ATOM 5863 O O . LEU B 1 358 ? 3.441 -15.062 15.422 1 91 358 LEU B O 1
ATOM 5867 N N . GLN B 1 359 ? 1.587 -16.188 15.57 1 85.69 359 GLN B N 1
ATOM 5868 C CA . GLN B 1 359 ? 1.28 -15.617 16.875 1 85.69 359 GLN B CA 1
ATOM 5869 C C . GLN B 1 359 ? 2.297 -16.062 17.922 1 85.69 359 GLN B C 1
ATOM 5871 O O . GLN B 1 359 ? 2.705 -15.281 18.781 1 85.69 359 GLN B O 1
ATOM 5876 N N . GLU B 1 360 ? 2.68 -17.297 17.812 1 86.69 360 GLU B N 1
ATOM 5877 C CA . GLU B 1 360 ? 3.693 -17.812 18.719 1 86.69 360 GLU B CA 1
ATOM 5878 C C . GLU B 1 360 ? 5.02 -17.078 18.547 1 86.69 360 GLU B C 1
ATOM 5880 O O . GLU B 1 360 ? 5.68 -16.734 19.531 1 86.69 360 GLU B O 1
ATOM 5885 N N . ILE B 1 361 ? 5.363 -16.828 17.328 1 87.25 361 ILE B N 1
ATOM 5886 C CA . ILE B 1 361 ? 6.633 -16.172 17.047 1 87.25 361 ILE B CA 1
ATOM 5887 C C . ILE B 1 361 ? 6.555 -14.703 17.422 1 87.25 361 ILE B C 1
ATOM 5889 O O . ILE B 1 361 ? 7.492 -14.156 18.016 1 87.25 361 ILE B O 1
ATOM 5893 N N . ASN B 1 362 ? 5.512 -14.109 17.109 1 83.62 362 ASN B N 1
ATOM 5894 C CA . ASN B 1 362 ? 5.383 -12.664 17.234 1 83.62 362 ASN B CA 1
ATOM 5895 C C . ASN B 1 362 ? 5.105 -12.258 18.688 1 83.62 362 ASN B C 1
ATOM 5897 O O . ASN B 1 362 ? 5.453 -11.148 19.094 1 83.62 362 ASN B O 1
ATOM 5901 N N . PHE B 1 363 ? 4.547 -13.086 19.5 1 76.12 363 PHE B N 1
ATOM 5902 C CA . PHE B 1 363 ? 4.109 -12.656 20.812 1 76.12 363 PHE B CA 1
ATOM 5903 C C . PHE B 1 363 ? 4.762 -13.492 21.906 1 76.12 363 PHE B C 1
ATOM 5905 O O . PHE B 1 363 ? 4.551 -13.25 23.094 1 76.12 363 PHE B O 1
ATOM 5912 N N . LYS B 1 364 ? 5.414 -14.539 21.641 1 65.31 364 LYS B N 1
ATOM 5913 C CA . LYS B 1 364 ? 6.086 -15.273 22.703 1 65.31 364 LYS B CA 1
ATOM 5914 C C . LYS B 1 364 ? 7.098 -14.391 23.438 1 65.31 364 LYS B C 1
ATOM 5916 O O . LYS B 1 364 ? 7.059 -14.273 24.656 1 65.31 364 LYS B O 1
ATOM 5921 N N . ASP B 1 365 ? 8.422 -14.352 23 1 52 365 ASP B N 1
ATOM 5922 C CA . ASP B 1 365 ? 9.57 -13.945 23.797 1 52 365 ASP B CA 1
ATOM 5923 C C . ASP B 1 365 ? 9.766 -12.43 23.75 1 52 365 ASP B C 1
ATOM 5925 O O . ASP B 1 365 ? 10.82 -11.914 24.141 1 52 365 ASP B O 1
ATOM 5929 N N . ARG B 1 366 ? 9.102 -11.656 23.156 1 52.06 366 ARG B N 1
ATOM 5930 C CA . ARG B 1 366 ? 9.836 -10.445 22.797 1 52.06 366 ARG B CA 1
ATOM 5931 C C . ARG B 1 366 ? 9.82 -9.445 23.953 1 52.06 366 ARG B C 1
ATOM 5933 O O . ARG B 1 366 ? 8.906 -8.625 24.062 1 52.06 366 ARG B O 1
ATOM 5940 N N . ILE B 1 367 ? 10.07 -9.828 25.094 1 42.41 367 ILE B N 1
ATOM 5941 C CA . ILE B 1 367 ? 10.336 -8.711 26 1 42.41 367 ILE B CA 1
ATOM 5942 C C . ILE B 1 367 ? 11.211 -7.672 25.312 1 42.41 367 ILE B C 1
ATOM 5944 O O . ILE B 1 367 ? 10.875 -6.488 25.281 1 42.41 367 ILE B O 1
ATOM 5948 N N . ALA B 1 368 ? 12.727 -7.75 25.594 1 38.53 368 ALA B N 1
ATOM 5949 C CA . ALA B 1 368 ? 13.688 -6.75 26.062 1 38.53 368 ALA B CA 1
ATOM 5950 C C . ALA B 1 368 ? 14.281 -5.977 24.891 1 38.53 368 ALA B C 1
ATOM 5952 O O . ALA B 1 368 ? 15.227 -5.195 25.078 1 38.53 368 ALA B O 1
ATOM 5953 N N . GLN B 1 369 ? 14.305 -6.215 23.547 1 41.44 369 GLN B N 1
ATOM 5954 C CA . GLN B 1 369 ? 15.391 -5.504 22.891 1 41.44 369 GLN B CA 1
ATOM 5955 C C . GLN B 1 369 ? 14.922 -4.148 22.375 1 41.44 369 GLN B C 1
ATOM 5957 O O . GLN B 1 369 ? 13.938 -4.062 21.641 1 41.44 369 GLN B O 1
ATOM 5962 N N . SER B 1 370 ? 15.258 -3.031 22.922 1 38.56 370 SER B N 1
ATOM 5963 C CA . SER B 1 370 ? 15.164 -1.612 22.594 1 38.56 370 SER B CA 1
ATOM 5964 C C . SER B 1 370 ? 15.695 -1.326 21.203 1 38.56 370 SER B C 1
ATOM 5966 O O . SER B 1 370 ? 16.859 -1.621 20.891 1 38.56 370 SER B O 1
ATOM 5968 N N . ILE B 1 371 ? 14.914 -1.378 20.172 1 38.94 371 ILE B N 1
ATOM 5969 C CA . ILE B 1 371 ? 15.383 -0.973 18.844 1 38.94 371 ILE B CA 1
ATOM 5970 C C . ILE B 1 371 ? 15.648 0.531 18.828 1 38.94 371 ILE B C 1
ATOM 5972 O O . ILE B 1 371 ? 14.734 1.328 19.078 1 38.94 371 ILE B O 1
ATOM 5976 N N . SER B 1 372 ? 16.859 1.007 18.938 1 42.34 372 SER B N 1
ATOM 5977 C CA . SER B 1 372 ? 17.281 2.396 18.781 1 42.34 372 SER B CA 1
ATOM 5978 C C . SER B 1 372 ? 17.125 2.854 17.328 1 42.34 372 SER B C 1
ATOM 5980 O O . SER B 1 372 ? 17.734 2.281 16.422 1 42.34 372 SER B O 1
ATOM 5982 N N . ILE B 1 373 ? 16.109 3.383 16.906 1 43.75 373 ILE B N 1
ATOM 5983 C CA . ILE B 1 373 ? 15.836 3.939 15.594 1 43.75 373 ILE B CA 1
ATOM 5984 C C . ILE B 1 373 ? 16.781 5.105 15.312 1 43.75 373 ILE B C 1
ATOM 5986 O O . ILE B 1 373 ? 16.922 5.539 14.172 1 43.75 373 ILE B O 1
ATOM 5990 N N . ALA B 1 374 ? 17.375 5.949 16.219 1 35.75 374 ALA B N 1
ATOM 5991 C CA . ALA B 1 374 ? 18.062 7.199 15.898 1 35.75 374 ALA B CA 1
ATOM 5992 C C . ALA B 1 374 ? 19.172 6.965 14.883 1 35.75 374 ALA B C 1
ATOM 5994 O O . ALA B 1 374 ? 19.297 7.695 13.898 1 35.75 374 ALA B O 1
ATOM 5995 N N . ALA B 1 375 ? 20.531 6.523 15.406 1 33.19 375 ALA B N 1
ATOM 5996 C CA . ALA B 1 375 ? 21.875 6.91 14.969 1 33.19 375 ALA B CA 1
ATOM 5997 C C . ALA B 1 375 ? 22.312 6.105 13.75 1 33.19 375 ALA B C 1
ATOM 5999 O O . ALA B 1 375 ? 23.469 6.207 13.312 1 33.19 375 ALA B O 1
ATOM 6000 N N . GLU B 1 376 ? 21.609 4.996 13.234 1 31.91 376 GLU B N 1
ATOM 6001 C CA . GLU B 1 376 ? 22.547 4.5 12.234 1 31.91 376 GLU B CA 1
ATOM 6002 C C . GLU B 1 376 ? 22.328 5.176 10.883 1 31.91 376 GLU B C 1
ATOM 6004 O O . GLU B 1 376 ? 21.188 5.344 10.445 1 31.91 376 GLU B O 1
#

Solvent-accessible surface area (backbone atoms only — not comparable to full-atom values): 40040 Å² total; per-residue (Å²): 134,84,85,68,89,62,61,37,52,39,84,74,47,38,41,52,55,68,84,44,60,71,66,72,65,48,66,64,36,69,79,58,45,50,68,88,44,50,66,66,55,64,46,46,74,49,54,53,78,46,69,87,35,62,90,71,43,53,72,78,66,83,75,61,61,58,78,42,49,46,50,56,67,87,75,37,62,63,56,73,35,67,69,48,38,68,68,44,71,50,64,49,60,36,19,41,50,49,41,53,53,48,44,53,54,53,20,36,49,34,47,49,29,47,42,50,21,46,37,24,26,48,38,43,41,19,38,51,22,47,30,59,19,35,44,24,21,45,48,14,29,54,24,32,47,47,30,53,38,44,47,48,49,36,38,61,74,69,60,58,66,58,75,54,46,67,60,58,48,50,52,45,53,48,29,59,70,43,82,37,47,55,46,35,46,47,42,44,37,35,46,50,44,22,33,45,48,12,47,40,42,42,42,41,77,49,39,65,39,68,65,57,27,50,52,32,34,56,52,38,34,54,46,53,55,52,44,48,51,37,43,53,50,24,68,61,39,53,81,70,45,53,71,70,55,44,51,53,51,34,52,51,51,51,51,52,49,52,50,44,73,67,44,61,82,30,59,82,71,45,40,69,61,31,47,75,71,74,40,58,44,69,59,53,42,51,53,52,52,72,68,55,49,64,67,51,51,25,57,53,36,66,40,75,40,26,31,63,38,35,23,51,46,46,39,48,75,34,60,50,56,41,83,87,50,39,66,68,55,48,66,41,39,64,61,68,60,50,58,72,59,54,88,71,55,82,45,48,63,51,16,54,52,32,32,54,51,29,41,51,67,67,29,60,74,62,77,78,82,79,79,78,79,78,86,125,129,87,76,66,90,58,62,36,50,39,85,74,47,38,42,51,54,66,84,42,61,72,66,72,63,45,66,64,36,67,80,58,45,51,68,87,46,51,66,65,54,64,47,46,73,50,56,54,78,47,69,87,35,61,90,72,43,53,73,79,65,84,75,61,61,57,78,42,47,46,51,55,66,87,75,38,62,64,57,74,36,66,69,48,39,67,68,44,70,49,63,50,60,35,19,42,51,48,42,52,54,48,43,52,55,53,21,35,48,33,48,48,29,46,42,49,21,47,36,24,26,46,37,44,41,20,38,50,21,47,29,61,19,36,44,25,20,45,49,13,28,54,25,34,48,48,30,52,38,44,46,48,49,35,36,62,75,67,60,58,67,59,76,55,46,68,59,59,48,51,52,45,53,48,28,59,68,43,83,37,47,56,46,35,46,47,42,42,38,36,47,50,44,21,33,46,49,12,46,41,42,42,42,44,76,50,39,66,39,68,66,59,28,50,50,32,34,57,52,38,34,54,45,54,56,53,43,47,50,37,44,54,50,24,69,63,40,51,83,71,45,51,72,69,57,44,48,53,50,34,52,51,50,51,50,52,50,51,51,43,73,65,44,62,82,30,59,84,71,43,40,68,61,31,47,74,71,73,42,58,44,67,58,53,41,51,54,50,53,71,69,54,48,65,67,51,50,24,58,53,36,66,38,77,42,26,30,64,37,35,24,49,46,48,38,48,75,36,61,48,56,41,84,88,52,39,65,69,54,49,68,42,41,62,61,69,58,50,58,71,59,53,88,72,54,82,45,49,64,50,17,54,53,33,34,53,53,28,39,50,68,66,29,60,73,59,77,81,83,80,78,79,78,79,87,121

Organism: NCBI:txid2803784